Protein AF-A0A0N1PJA0-F1 (afdb_monomer)

InterPro domains:
  IPR016024 Armadillo-type fold [SSF48371] (14-245)

Nearest PDB structures (foldseek):
  5hdt-assembly1_A  TM=9.029E-01  e=5.652E-19  Homo sapiens
  5hdt-assembly2_B  TM=9.006E-01  e=1.681E-18  Homo sapiens
  5f0o-assembly1_A  TM=7.062E-01  e=6.749E-05  Lachancea thermotolerans
  6q82-assembly1_A  TM=3.302E-01  e=4.129E-01  Saccharomyces cerevisiae S288C
  5qsz-assembly1_A  TM=3.885E-01  e=1.386E+00  Homo sapiens

Radius of gyration: 33.58 Å; Cα contacts (8 Å, |Δi|>4): 476; chains: 1; bounding box: 92×74×114 Å

Foldseek 3Di:
DDDDVPCCVVDVPCVVVLLVVLLCCLQPNDLVSNLVSLVSCLPVPPPCNLVSLVVLLVSLVVLLDPPHPCNLSSLSNLLSSLLRCCPSQVPSSVVCLVPSLVVVQQVDDDAQPPQADDDQADDLVSHDVSLSSNLSSLVSLLSNLNNVQAPLVSLLVNLVQLLCLLVLLNDNPVPPRHDNHSSLSNNLSSLLSLLSSCLGPRSNVNHAPVSVLSSVCLCVDPDPCSNVSSVVSNVVSVVVQQVVVVVVVVVPPPDPVVVVVCCCVHPLLVVVLVLLLSLLSDPVCDFLAPPVSLVVLLVVLCVSCVCLQPVDPPNAQLQSVVLLQQQLQWAFLVCNPDPRSRLNSNSSSQSNVLSSVVRHPDNHNDHVVVDNDRDSSTTHHDPPPRGRPDHSYDPVRHHDDDPPPPPPPDDDDDDDDDDDDDDDDDDDDDDDDDDDDDDDDDDDDDDDDDDDDDDDDDDDDD

Solvent-accessible surface area (backbone atoms only — not comparable to full-atom values): 27271 Å² total; per-residue (Å²): 142,75,86,59,86,71,59,51,84,77,42,71,86,51,50,65,61,50,50,54,52,26,51,48,23,28,52,72,31,55,48,72,45,6,50,50,21,54,51,48,46,60,70,76,34,67,85,58,39,65,61,60,51,50,54,52,57,55,56,39,67,68,32,64,32,95,88,36,94,35,22,54,14,25,40,35,28,50,17,53,48,30,36,75,45,33,85,82,42,49,69,61,53,50,51,46,45,52,44,56,37,43,47,64,47,62,67,41,94,81,58,64,54,97,68,58,62,76,61,62,63,74,59,80,85,67,49,48,68,68,56,51,36,38,50,40,37,44,52,18,52,35,31,29,51,60,29,54,39,59,48,51,72,63,25,40,54,48,47,54,55,35,44,39,18,47,78,45,60,24,42,74,82,72,76,83,39,60,38,54,22,57,17,44,52,41,21,43,43,25,46,54,26,51,57,61,31,52,75,36,79,53,28,30,68,47,70,52,56,68,54,52,48,58,55,52,47,42,69,69,39,91,49,64,65,42,20,54,54,47,50,54,51,50,53,54,50,51,54,50,51,52,52,53,50,50,57,47,53,77,74,43,87,85,47,67,74,70,49,61,80,40,39,77,81,68,45,73,78,47,48,54,72,58,46,46,56,50,56,43,66,32,87,82,51,81,56,48,63,42,67,71,49,52,53,52,51,51,49,57,48,41,68,61,44,45,58,52,62,77,71,34,96,78,53,40,42,24,28,56,50,51,46,40,54,55,55,41,38,32,37,38,46,88,46,70,87,38,66,68,60,34,42,24,41,37,16,45,34,53,48,49,50,35,52,46,70,75,66,58,88,63,79,53,74,51,55,66,71,76,77,73,80,78,60,62,69,58,31,30,82,57,64,94,87,60,75,66,81,75,82,49,58,48,81,91,70,52,75,75,79,80,79,78,79,77,80,77,83,77,75,83,84,87,84,85,82,79,89,87,89,85,83,88,83,90,80,87,86,88,87,81,89,77,91,78,87,85,86,80,84,86,86,91,85,86,89,88,85,88,83,85,85,84,85,91,84,83,89,80,88,136

Organism: Papilio machaon (NCBI:txid76193)

Mean predicted aligned error: 12.53 Å

Secondary structure (DSSP, 8-state):
---STTTSTT-GGGHHHHHHHHHHHHHTS-HHHHHHHHHHHHHH-SSTHHHHHHHHHHHHHHHSSTT-TTHHHHHHHHHHHHHH-TTTSHHHHHHHIIIIIIIIIITS-----TTPPPSS---GGGS-HHHHHHHHHHHHHHHHHHHHSS-HHHHHHHHHHHHHHHHTTT-TT--S-S-HHHHHHHHHHHHHHHHHHHTSTTGGG---HHHHHHHHHGGG-SSHHHHHHHHHHHHHHHHHHHHHHHHHHHHHTT-HHHHHTTGGGT-GGGHHHHHHHHHHT-TT---TT-HHHHHHHHHHHHHHHHHHHHS-TT--HHHHHHHHHHHHTSEESS-TT-HHHHHHHHHHHHHHHHHHHHH-S------SSSS-PPPTTTEE---TT-------S-TTTS------------PPPPP-----------------------PPP---------------------

pLDDT: mean 80.5, std 22.05, range [28.09, 98.44]

Sequence (462 aa):
MLIIARPVEACPSLFPKLIDLCKAYAEVGTPKQAKNAVRCLYVNVPEQRGQIFTEMLETLRGTLSPHSEHYRTAIVTLGHLAHNLPDAFPVHIKNIVSRKIVKELLVREGGGGASAPQGEWCEEEELPEETRCKLEGLKCMARWLLGLKRDELSAQKTFRMLNAFIVHKGDLLQQNQLSKAEMAHLRLAAGAAMLKICEQKGVGDQYTAEQFYNLSHLMIDEVPQVRELFAAKLHKGLSKAFNSYRVVHEYRLKKLERAVSQLPHILPDYMLVFAVPVLAHDPNFTAYDNIAQLKVIKQCLWFILEPLITRNDFYCYGFYKNLVERMKNHKDAIHENDDSFNFKLWAVCDLAMSVIWSRSTNYEMREFPTDARIPTMYFSPQPDFFVNTRVFLPPELQFQAKKVVQQIDRAPKKRNRGVPDRENTNDVEPSEASDTQIMLPGLEHPPETDLDEPQPKRALSD

Structure (mmCIF, N/CA/C/O backbone):
data_AF-A0A0N1PJA0-F1
#
_entry.id   AF-A0A0N1PJA0-F1
#
loop_
_atom_site.group_PDB
_atom_site.id
_atom_site.type_symbol
_atom_site.label_atom_id
_atom_site.label_alt_id
_atom_site.label_comp_id
_atom_site.label_asym_id
_atom_site.label_entity_id
_atom_site.label_seq_id
_atom_site.pdbx_PDB_ins_code
_atom_site.Cartn_x
_atom_site.Cartn_y
_atom_site.Cartn_z
_atom_site.occupancy
_atom_site.B_iso_or_equiv
_atom_site.auth_seq_id
_atom_site.auth_comp_id
_atom_site.auth_asym_id
_atom_site.auth_atom_id
_atom_site.pdbx_PDB_model_num
ATOM 1 N N . MET A 1 1 ? -28.789 -2.356 2.486 1.00 42.69 1 MET A N 1
ATOM 2 C CA . MET A 1 1 ? -28.430 -0.924 2.586 1.00 42.69 1 MET A CA 1
ATOM 3 C C . MET A 1 1 ? -29.654 -0.134 2.155 1.00 42.69 1 MET A C 1
ATOM 5 O O . MET A 1 1 ? -29.804 0.148 0.978 1.00 42.69 1 MET A O 1
ATOM 9 N N . LEU A 1 2 ? -30.573 0.111 3.089 1.00 31.11 2 LEU A N 1
ATOM 10 C CA . LEU A 1 2 ? -31.858 0.767 2.844 1.00 31.11 2 LEU A CA 1
ATOM 11 C C . LEU A 1 2 ? -31.957 1.979 3.775 1.00 31.11 2 LEU A C 1
ATOM 13 O O . LEU A 1 2 ? -31.802 1.833 4.980 1.00 31.11 2 LEU A O 1
ATOM 17 N N . ILE A 1 3 ? -32.146 3.153 3.172 1.00 40.41 3 ILE A N 1
ATOM 18 C CA . ILE A 1 3 ? -33.078 4.202 3.611 1.00 40.41 3 ILE A CA 1
ATOM 19 C C . ILE A 1 3 ? -33.186 4.392 5.146 1.00 40.41 3 ILE A C 1
ATOM 21 O O . ILE A 1 3 ? -34.101 3.869 5.769 1.00 40.41 3 ILE A O 1
ATOM 25 N N . ILE A 1 4 ? -32.298 5.204 5.741 1.00 51.12 4 ILE A N 1
ATOM 26 C CA . ILE A 1 4 ? -32.489 5.768 7.104 1.00 51.12 4 ILE A CA 1
ATOM 27 C C . ILE A 1 4 ? -32.528 7.310 7.092 1.00 51.12 4 ILE A C 1
ATOM 29 O O . ILE A 1 4 ? -33.216 7.903 7.910 1.00 51.12 4 ILE A O 1
ATOM 33 N N . ALA A 1 5 ? -31.928 7.980 6.101 1.00 48.09 5 ALA A N 1
ATOM 34 C CA . ALA A 1 5 ? -31.978 9.446 6.020 1.00 48.09 5 ALA A CA 1
ATOM 35 C C . ALA A 1 5 ? -33.392 10.023 5.770 1.00 48.09 5 ALA A C 1
ATOM 37 O O . ALA A 1 5 ? -33.669 11.131 6.200 1.00 48.09 5 ALA A O 1
ATOM 38 N N . ARG A 1 6 ? -34.290 9.291 5.085 1.00 44.19 6 ARG A N 1
ATOM 39 C CA . ARG A 1 6 ? -35.670 9.746 4.787 1.00 44.19 6 ARG A CA 1
ATOM 40 C C . ARG A 1 6 ? -36.752 9.363 5.820 1.00 44.19 6 ARG A C 1
ATOM 42 O O . ARG A 1 6 ? -37.679 10.146 5.967 1.00 44.19 6 ARG A O 1
ATOM 49 N N . PRO A 1 7 ? -36.707 8.216 6.531 1.00 48.41 7 PRO A N 1
ATOM 50 C CA . PRO A 1 7 ? -37.741 7.875 7.516 1.00 48.41 7 PRO A CA 1
ATOM 51 C C . PRO A 1 7 ? -37.607 8.614 8.851 1.00 48.41 7 PRO A C 1
ATOM 53 O O . PRO A 1 7 ? -38.565 8.650 9.616 1.00 48.41 7 PRO A O 1
ATOM 56 N N . VAL A 1 8 ? -36.432 9.175 9.158 1.00 50.91 8 VAL A N 1
ATOM 57 C CA . VAL A 1 8 ? -36.157 9.798 10.466 1.00 50.91 8 VAL A CA 1
ATOM 58 C C . VAL A 1 8 ? -36.919 11.115 10.656 1.00 50.91 8 VAL A C 1
ATOM 60 O O . VAL A 1 8 ? -37.440 11.350 11.742 1.00 50.91 8 VAL A O 1
ATOM 63 N N . GLU A 1 9 ? -37.098 11.910 9.598 1.00 53.34 9 GLU A N 1
ATOM 64 C CA . GLU A 1 9 ? -37.957 13.110 9.624 1.00 53.34 9 GLU A CA 1
ATOM 65 C C . GLU A 1 9 ? -39.445 12.767 9.847 1.00 53.34 9 GLU A C 1
ATOM 67 O O . GLU A 1 9 ? -40.208 13.601 10.326 1.00 53.34 9 GLU A O 1
ATOM 72 N N . ALA A 1 10 ? -39.865 11.531 9.546 1.00 58.72 10 ALA A N 1
ATOM 73 C CA . ALA A 1 10 ? -41.264 11.107 9.620 1.00 58.72 10 ALA A CA 1
ATOM 74 C C . ALA A 1 10 ? -41.706 10.577 11.001 1.00 58.72 10 ALA A C 1
ATOM 76 O O . ALA A 1 10 ? -42.906 10.422 11.225 1.00 58.72 10 ALA A O 1
ATOM 77 N N . CYS A 1 11 ? -40.785 10.274 11.929 1.00 62.38 11 CYS A N 1
ATOM 78 C CA . CYS A 1 11 ? -41.128 9.783 13.275 1.00 62.38 11 CYS A CA 1
ATOM 79 C C . CYS A 1 11 ? -40.063 10.145 14.336 1.00 62.38 11 CYS A C 1
ATOM 81 O O . CYS A 1 11 ? -39.217 9.309 14.673 1.00 62.38 11 CYS A O 1
ATOM 83 N N . PRO A 1 12 ? -40.136 11.345 14.950 1.00 68.75 12 PRO A N 1
ATOM 84 C CA . PRO A 1 12 ? -39.192 11.774 15.991 1.00 68.75 12 PRO A CA 1
ATOM 85 C C . PRO A 1 12 ? -39.127 10.840 17.215 1.00 68.75 12 PRO A C 1
ATOM 87 O O . PRO A 1 12 ? -38.077 10.680 17.832 1.00 68.75 12 PRO A O 1
ATOM 90 N N . SER A 1 13 ? -40.230 10.163 17.551 1.00 74.12 13 SER A N 1
ATOM 91 C CA . SER A 1 13 ? -40.338 9.259 18.708 1.00 74.12 13 SER A CA 1
ATOM 92 C C . SER A 1 13 ? -39.538 7.952 18.584 1.00 74.12 13 SER A C 1
ATOM 94 O O . SER A 1 13 ? -39.310 7.275 19.588 1.00 74.12 13 SER A O 1
ATOM 96 N N . LEU A 1 14 ? -39.086 7.588 17.379 1.00 76.06 14 LEU A N 1
ATOM 97 C CA . LEU A 1 14 ? -38.198 6.439 17.158 1.00 76.06 14 LEU A CA 1
ATOM 98 C C . LEU A 1 14 ? -36.725 6.768 17.438 1.00 76.06 14 LEU A C 1
ATOM 100 O O . LEU A 1 14 ? -35.918 5.854 17.607 1.00 76.06 14 LEU A O 1
ATOM 104 N N . PHE A 1 15 ? -36.367 8.051 17.497 1.00 79.62 15 PHE A N 1
ATOM 105 C CA . PHE A 1 15 ? -34.980 8.503 17.533 1.00 79.62 15 PHE A CA 1
ATOM 106 C C . PHE A 1 15 ? -34.215 8.088 18.808 1.00 79.62 15 PHE A C 1
ATOM 108 O O . PHE A 1 15 ? -33.117 7.549 18.658 1.00 79.62 15 PHE A O 1
ATOM 115 N N . PRO A 1 16 ? -34.773 8.195 20.037 1.00 85.00 16 PRO A N 1
ATOM 116 C CA . PRO A 1 16 ? -34.094 7.705 21.242 1.00 85.00 16 PRO A CA 1
ATOM 117 C C . PRO A 1 16 ? -33.861 6.189 21.195 1.00 85.00 16 PRO A C 1
ATOM 119 O O . PRO A 1 16 ? -32.740 5.724 21.372 1.00 85.00 16 PRO A O 1
ATOM 122 N N . LYS A 1 17 ? -34.888 5.418 20.805 1.00 86.25 17 LYS A N 1
ATOM 123 C CA . LYS A 1 17 ? -34.800 3.952 20.668 1.00 86.25 17 LYS A CA 1
ATOM 124 C C . LYS A 1 17 ? -33.740 3.524 19.648 1.00 86.25 17 LYS A C 1
ATOM 126 O O . LYS A 1 17 ? -33.066 2.516 19.844 1.00 86.25 17 LYS A O 1
ATOM 131 N N . LEU A 1 18 ? -33.590 4.279 18.555 1.00 87.31 18 LEU A N 1
ATOM 132 C CA . LEU A 1 18 ? -32.545 4.045 17.558 1.00 87.31 18 LEU A CA 1
ATOM 133 C C . LEU A 1 18 ? -31.144 4.331 18.120 1.00 87.31 18 LEU A C 1
ATOM 135 O O . LEU A 1 18 ? -30.214 3.588 17.802 1.00 87.31 18 LEU A O 1
ATOM 139 N N . ILE A 1 19 ? -30.988 5.375 18.942 1.00 89.75 19 ILE A N 1
ATOM 140 C CA . ILE A 1 19 ? -29.725 5.688 19.625 1.00 89.75 19 ILE A CA 1
ATOM 141 C C . ILE A 1 19 ? -29.340 4.548 20.570 1.00 89.75 19 ILE A C 1
ATOM 143 O O . ILE A 1 19 ? -28.230 4.030 20.452 1.00 89.75 19 ILE A O 1
ATOM 147 N N . ASP A 1 20 ? -30.258 4.110 21.434 1.00 91.19 20 ASP A N 1
ATOM 148 C CA . ASP A 1 20 ? -30.013 3.042 22.410 1.00 91.19 20 ASP A CA 1
ATOM 149 C C . ASP A 1 20 ? -29.643 1.720 21.721 1.00 91.19 20 ASP A C 1
ATOM 151 O O . ASP A 1 20 ? -28.643 1.085 22.062 1.00 91.19 20 ASP A O 1
ATOM 155 N N . LEU A 1 21 ? -30.381 1.346 20.669 1.00 92.94 21 LEU A N 1
ATOM 156 C CA . LEU A 1 21 ? -30.087 0.154 19.874 1.00 92.94 21 LEU A CA 1
ATOM 157 C C . LEU A 1 21 ? -28.725 0.244 19.163 1.00 92.94 21 LEU A C 1
ATOM 159 O O . LEU A 1 21 ? -27.990 -0.743 19.105 1.00 92.94 21 LEU A O 1
ATOM 163 N N . CYS A 1 22 ? -28.354 1.414 18.632 1.00 93.88 22 CYS A N 1
ATOM 164 C CA . CYS A 1 22 ? -27.035 1.597 18.028 1.00 93.88 22 CYS A CA 1
ATOM 165 C C . CYS A 1 22 ? -25.904 1.553 19.066 1.00 93.88 22 CYS A C 1
ATOM 167 O O . CYS A 1 22 ? -24.856 0.981 18.769 1.00 93.88 22 CYS A O 1
ATOM 169 N N . LYS A 1 23 ? -26.098 2.118 20.266 1.00 93.00 23 LYS A N 1
ATOM 170 C CA . LYS A 1 23 ? -25.133 2.019 21.372 1.00 93.00 23 LYS A CA 1
ATOM 171 C C . LYS A 1 23 ? -24.903 0.555 21.749 1.00 93.00 23 LYS A C 1
ATOM 173 O O . LYS A 1 23 ? -23.767 0.093 21.689 1.00 93.00 23 LYS A O 1
ATOM 178 N N . ALA A 1 24 ? -25.977 -0.203 21.984 1.00 93.94 24 ALA A N 1
ATOM 179 C CA . ALA A 1 24 ? -25.897 -1.636 22.271 1.00 93.94 24 ALA A CA 1
ATOM 180 C C . ALA A 1 24 ? -25.168 -2.413 21.156 1.00 93.94 24 ALA A C 1
ATOM 182 O O . ALA A 1 24 ? -24.263 -3.198 21.427 1.00 93.94 24 ALA A O 1
ATOM 183 N N . TYR A 1 25 ? -25.476 -2.153 19.879 1.00 95.25 25 TYR A N 1
ATOM 184 C CA . TYR A 1 25 ? -24.763 -2.791 18.765 1.00 95.25 25 TYR A CA 1
ATOM 185 C C . TYR A 1 25 ? -23.294 -2.370 18.617 1.00 95.25 25 TYR A C 1
ATOM 187 O O . TYR A 1 25 ? -22.525 -3.141 18.046 1.00 95.25 25 TYR A O 1
ATOM 195 N N . ALA A 1 26 ? -22.898 -1.186 19.089 1.00 93.88 26 ALA A N 1
ATOM 196 C CA . ALA A 1 26 ? -21.502 -0.745 19.117 1.00 93.88 26 ALA A CA 1
ATOM 197 C C . ALA A 1 26 ? -20.698 -1.371 20.275 1.00 93.88 26 ALA A C 1
ATOM 199 O O . ALA A 1 26 ? -19.470 -1.435 20.190 1.00 93.88 26 ALA A O 1
ATOM 200 N N . GLU A 1 27 ? -21.379 -1.842 21.322 1.00 93.00 27 GLU A N 1
ATOM 201 C CA . GLU A 1 27 ? -20.784 -2.466 22.506 1.00 93.00 27 GLU A CA 1
ATOM 202 C C . GLU A 1 27 ? -20.756 -4.000 22.420 1.00 93.00 27 GLU A C 1
ATOM 204 O O . GLU A 1 27 ? -19.677 -4.586 22.439 1.00 93.00 27 GLU A O 1
ATOM 209 N N . VAL A 1 28 ? -21.924 -4.642 22.276 1.00 93.38 28 VAL A N 1
ATOM 210 C CA . VAL A 1 28 ? -22.095 -6.111 22.353 1.00 93.38 28 VAL A CA 1
ATOM 211 C C . VAL A 1 28 ? -22.437 -6.772 21.012 1.00 93.38 28 VAL A C 1
ATOM 213 O O . VAL A 1 28 ? -22.539 -7.992 20.909 1.00 93.38 28 VAL A O 1
ATOM 216 N N . GLY A 1 29 ? -22.656 -5.978 19.960 1.00 92.94 29 GLY A N 1
ATOM 217 C CA . GLY A 1 29 ? -23.012 -6.493 18.637 1.00 92.94 29 GLY A CA 1
ATOM 218 C C . GLY A 1 29 ? -21.869 -7.237 17.940 1.00 92.94 29 GLY A C 1
ATOM 219 O O . GLY A 1 29 ? -20.711 -7.206 18.351 1.00 92.94 29 GLY A O 1
ATOM 220 N N . THR A 1 30 ? -22.163 -7.858 16.797 1.00 95.25 30 THR A N 1
ATOM 221 C CA . THR A 1 30 ? -21.108 -8.330 15.885 1.00 95.25 30 THR A CA 1
ATOM 222 C C . THR A 1 30 ? -20.295 -7.147 15.332 1.00 95.25 30 THR A C 1
ATOM 224 O O . THR A 1 30 ? -20.847 -6.053 15.159 1.00 95.25 30 THR A O 1
ATOM 227 N N . PRO A 1 31 ? -19.031 -7.343 14.904 1.00 95.25 31 PRO A N 1
ATOM 228 C CA . PRO A 1 31 ? -18.226 -6.281 14.286 1.00 95.25 31 PRO A CA 1
ATOM 229 C C . PRO A 1 31 ? -18.920 -5.585 13.098 1.00 95.25 31 PRO A C 1
ATOM 231 O O . PRO A 1 31 ? -18.768 -4.382 12.868 1.00 95.25 31 PRO A O 1
ATOM 234 N N . LYS A 1 32 ? -19.745 -6.332 12.348 1.00 94.69 32 LYS A N 1
ATOM 235 C CA . LYS A 1 32 ? -20.550 -5.823 11.228 1.00 94.69 32 LYS A CA 1
ATOM 236 C C . LYS A 1 32 ? -21.713 -4.940 11.696 1.00 94.69 32 LYS A C 1
ATOM 238 O O . LYS A 1 32 ? -21.994 -3.939 11.034 1.00 94.69 32 LYS A O 1
ATOM 243 N N . GLN A 1 33 ? -22.371 -5.280 12.808 1.00 96.00 33 GLN A N 1
ATOM 244 C CA . GLN A 1 33 ? -23.397 -4.439 13.436 1.00 96.00 33 GLN A CA 1
ATOM 245 C C . GLN A 1 33 ? -22.772 -3.162 14.007 1.00 96.00 33 GLN A C 1
ATOM 247 O O . GLN A 1 33 ? -23.204 -2.081 13.617 1.00 96.00 33 GLN A O 1
ATOM 252 N N . ALA A 1 34 ? -21.702 -3.268 14.800 1.00 96.00 34 ALA A N 1
ATOM 253 C CA . ALA A 1 34 ? -21.005 -2.129 15.404 1.00 96.00 34 ALA A CA 1
ATOM 254 C C . ALA A 1 34 ? -20.564 -1.070 14.384 1.00 96.00 34 ALA A C 1
ATOM 256 O O . ALA A 1 34 ? -20.927 0.102 14.491 1.00 96.00 34 ALA A O 1
ATOM 257 N N . LYS A 1 35 ? -19.878 -1.490 13.312 1.00 95.00 35 LYS A N 1
ATOM 258 C CA . LYS A 1 35 ? -19.523 -0.624 12.173 1.00 95.00 35 LYS A CA 1
ATOM 259 C C . LYS A 1 35 ? -20.723 0.159 11.624 1.00 95.00 35 LYS A C 1
ATOM 261 O O . LYS A 1 35 ? -20.602 1.343 11.300 1.00 95.00 35 LYS A O 1
ATOM 266 N N . ASN A 1 36 ? -21.860 -0.513 11.445 1.00 94.00 36 ASN A N 1
ATOM 267 C CA . ASN A 1 36 ? -23.053 0.100 10.868 1.00 94.00 36 ASN A CA 1
ATOM 268 C C . ASN A 1 36 ? -23.755 1.016 11.880 1.00 94.00 36 ASN A C 1
ATOM 270 O O . ASN A 1 36 ? -24.222 2.082 11.489 1.00 94.00 36 ASN A O 1
ATOM 274 N N . ALA A 1 37 ? -23.765 0.644 13.160 1.00 94.69 37 ALA A N 1
ATOM 275 C CA . ALA A 1 37 ? -24.330 1.418 14.257 1.00 94.69 37 ALA A CA 1
ATOM 276 C C . ALA A 1 37 ? -23.575 2.739 14.478 1.00 94.69 37 ALA A C 1
ATOM 278 O O . ALA A 1 37 ? -24.189 3.803 14.428 1.00 94.69 37 ALA A O 1
ATOM 279 N N . VAL A 1 38 ? -22.239 2.709 14.577 1.00 94.19 38 VAL A N 1
ATOM 280 C CA . VAL A 1 38 ? -21.411 3.928 14.694 1.00 94.19 38 VAL A CA 1
ATOM 281 C C . VAL A 1 38 ? -21.604 4.852 13.485 1.00 94.19 38 VAL A C 1
ATOM 283 O O . VAL A 1 38 ? -21.693 6.071 13.636 1.00 94.19 38 VAL A O 1
ATOM 286 N N . ARG A 1 39 ? -21.728 4.295 12.269 1.00 91.88 39 ARG A N 1
ATOM 287 C CA . ARG A 1 39 ? -22.058 5.084 11.069 1.00 91.88 39 ARG A CA 1
ATOM 288 C C . ARG A 1 39 ? -23.473 5.671 11.134 1.00 91.88 39 ARG A C 1
ATOM 290 O O . ARG A 1 39 ? -23.660 6.807 10.709 1.00 91.88 39 ARG A O 1
ATOM 297 N N . CYS A 1 40 ? -24.449 4.919 11.639 1.00 90.69 40 CYS A N 1
ATOM 298 C CA . CYS A 1 40 ? -25.833 5.367 11.786 1.00 90.69 40 CYS A CA 1
ATOM 299 C C . CYS A 1 40 ? -25.936 6.538 12.771 1.00 90.69 40 CYS A C 1
ATOM 301 O O . CYS A 1 40 ? -26.513 7.566 12.419 1.00 90.69 40 CYS A O 1
ATOM 303 N N . LEU A 1 41 ? -25.301 6.424 13.942 1.00 91.00 41 LEU A N 1
ATOM 304 C CA . LEU A 1 41 ? -25.205 7.500 14.932 1.00 91.00 41 LEU A CA 1
ATOM 305 C C . LEU A 1 41 ? -24.516 8.738 14.346 1.00 91.00 41 LEU A C 1
ATOM 307 O O . LEU A 1 41 ? -25.053 9.838 14.424 1.00 91.00 41 LEU A O 1
ATOM 311 N N . TYR A 1 42 ? -23.366 8.564 13.685 1.00 90.06 42 TYR A N 1
ATOM 312 C CA . TYR A 1 42 ? -22.625 9.685 13.101 1.00 90.06 42 TYR A CA 1
ATOM 313 C C . TYR A 1 42 ? -23.446 10.481 12.076 1.00 90.06 42 TYR A C 1
ATOM 315 O O . TYR A 1 42 ? -23.426 11.713 12.097 1.00 90.06 42 TYR A O 1
ATOM 323 N N . VAL A 1 43 ? -24.146 9.787 11.172 1.00 88.38 43 VAL A N 1
ATOM 324 C CA . VAL A 1 43 ? -24.889 10.415 10.069 1.00 88.38 43 VAL A CA 1
ATOM 325 C C . VAL A 1 43 ? -26.196 11.046 10.543 1.00 88.38 43 VAL A C 1
ATOM 327 O O . VAL A 1 43 ? -26.485 12.166 10.141 1.00 88.38 43 VAL A O 1
ATOM 330 N N . ASN A 1 44 ? -26.976 10.347 11.374 1.00 85.00 44 ASN A N 1
ATOM 331 C CA . ASN A 1 44 ? -28.344 10.767 11.694 1.00 85.00 44 ASN A CA 1
ATOM 332 C C . ASN A 1 44 ? -28.451 11.584 12.991 1.00 85.00 44 ASN A C 1
ATOM 334 O O . ASN A 1 44 ? -29.489 12.195 13.211 1.00 85.00 44 ASN A O 1
ATOM 338 N N . VAL A 1 45 ? -27.412 11.617 13.837 1.00 85.88 45 VAL A N 1
ATOM 339 C CA . VAL A 1 45 ? -27.442 12.294 15.147 1.00 85.88 45 VAL A CA 1
ATOM 340 C C . VAL A 1 45 ? -26.351 13.373 15.240 1.00 85.88 45 VAL A C 1
ATOM 342 O O . VAL A 1 45 ? -25.373 13.196 15.965 1.00 85.88 45 VAL A O 1
ATOM 345 N N . PRO A 1 46 ? -26.444 14.486 14.482 1.00 84.31 46 PRO A N 1
ATOM 346 C CA . PRO A 1 46 ? -25.405 15.517 14.470 1.00 84.31 46 PRO A CA 1
ATOM 347 C C . PRO A 1 46 ? -25.312 16.304 15.786 1.00 84.31 46 PRO A C 1
ATOM 349 O O . PRO A 1 46 ? -24.203 16.581 16.233 1.00 84.31 46 PRO A O 1
ATOM 352 N N . GLU A 1 47 ? -26.444 16.626 16.419 1.00 85.12 47 GLU A N 1
ATOM 353 C CA . GLU A 1 47 ? -26.508 17.494 17.608 1.00 85.12 47 GLU A CA 1
ATOM 354 C C . GLU A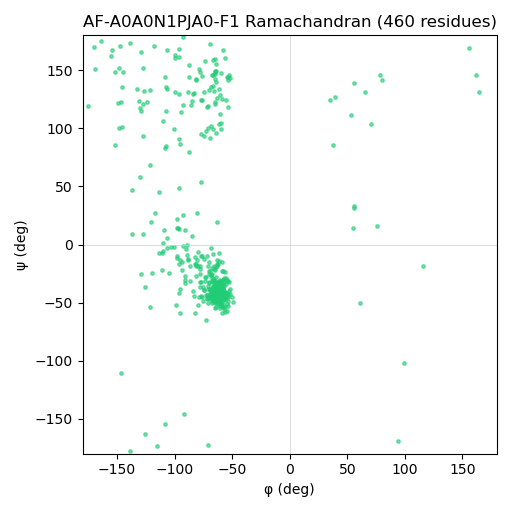 1 47 ? -25.941 16.811 18.861 1.00 85.12 47 GLU A C 1
ATOM 356 O O . GLU A 1 47 ? -25.042 17.333 19.514 1.00 85.12 47 GLU A O 1
ATOM 361 N N . GLN A 1 48 ? -26.393 15.588 19.156 1.00 84.31 48 GLN A N 1
ATOM 362 C CA . GLN A 1 48 ? -25.938 14.810 20.319 1.00 84.31 48 GLN A CA 1
ATOM 363 C C . GLN A 1 48 ? -24.643 14.019 20.041 1.00 84.31 48 GLN A C 1
ATOM 365 O O . GLN A 1 48 ? -24.209 13.217 20.870 1.00 84.31 48 GLN A O 1
ATOM 370 N N . ARG A 1 49 ? -24.004 14.227 18.875 1.00 86.69 49 ARG A N 1
ATOM 371 C CA . ARG A 1 49 ? -22.838 13.448 18.422 1.00 86.69 49 ARG A CA 1
ATOM 372 C C . ARG A 1 49 ? -21.696 13.466 19.431 1.00 86.69 49 ARG A C 1
ATOM 374 O O . ARG A 1 49 ? -21.089 12.428 19.659 1.00 86.69 49 ARG A O 1
ATOM 381 N N . GLY A 1 50 ? -21.404 14.629 20.018 1.00 85.62 50 GLY A N 1
ATOM 382 C CA . GLY A 1 50 ? -20.344 14.771 21.018 1.00 85.62 50 GLY A CA 1
ATOM 383 C C . GLY A 1 50 ? -20.589 13.856 22.215 1.00 85.62 50 GLY A C 1
ATOM 384 O O . GLY A 1 50 ? -19.794 12.957 22.467 1.00 85.62 50 GLY A O 1
ATOM 385 N N . GLN A 1 51 ? -21.735 14.028 22.880 1.00 88.56 51 GLN A N 1
ATOM 386 C CA . GLN A 1 51 ? -22.127 13.251 24.058 1.00 88.56 51 GLN A CA 1
ATOM 387 C C . GLN A 1 51 ? -22.139 11.738 23.789 1.00 88.56 51 GLN A C 1
ATOM 389 O O . GLN A 1 51 ? -21.455 10.988 24.480 1.00 88.56 51 GLN A O 1
ATOM 394 N N . ILE A 1 52 ? -22.864 11.289 22.757 1.00 89.06 52 ILE A N 1
ATOM 395 C CA . ILE A 1 52 ? -23.025 9.856 22.455 1.00 89.06 52 ILE A CA 1
ATOM 396 C C . ILE A 1 52 ? -21.667 9.188 22.184 1.00 89.06 52 ILE A C 1
ATOM 398 O O . ILE A 1 52 ? -21.458 8.030 22.541 1.00 89.06 52 ILE A O 1
ATOM 402 N N . PHE A 1 53 ? -20.727 9.903 21.558 1.00 87.44 53 PHE A N 1
ATOM 403 C CA . PHE A 1 53 ? -19.401 9.365 21.261 1.00 87.44 53 PHE A CA 1
ATOM 404 C C . PHE A 1 53 ? -18.450 9.441 22.467 1.00 87.44 53 PHE A C 1
ATOM 406 O O . PHE A 1 53 ? -17.584 8.573 22.570 1.00 87.44 53 PHE A O 1
ATOM 413 N N . THR A 1 54 ? -18.630 10.388 23.399 1.00 89.50 54 THR A N 1
ATOM 414 C CA . THR A 1 54 ? -17.965 10.360 24.717 1.00 89.50 54 THR A CA 1
ATOM 415 C C . THR A 1 54 ? -18.367 9.110 25.493 1.00 89.50 54 THR A C 1
ATOM 417 O O . THR A 1 54 ? -17.496 8.340 25.884 1.00 89.50 54 THR A O 1
ATOM 420 N N . GLU A 1 55 ? -19.672 8.861 25.634 1.00 90.38 55 GLU A N 1
ATOM 421 C CA . GLU A 1 55 ? -20.213 7.700 26.355 1.00 90.38 55 GLU A CA 1
ATOM 422 C C . GLU A 1 55 ? -19.672 6.383 25.760 1.00 90.38 55 GLU A C 1
ATOM 424 O O . GLU A 1 55 ? -19.136 5.542 26.479 1.00 90.38 55 GLU A O 1
ATOM 429 N N . MET A 1 56 ? -19.679 6.237 24.425 1.00 91.25 56 MET A N 1
ATOM 430 C CA . MET A 1 56 ? -19.068 5.071 23.763 1.00 91.25 56 MET A CA 1
ATOM 431 C C . MET A 1 56 ? -17.552 4.951 24.015 1.00 91.25 56 MET A C 1
ATOM 433 O O . MET A 1 56 ? -17.048 3.837 24.155 1.00 91.25 56 MET A O 1
ATOM 437 N N . LEU A 1 57 ? -16.801 6.060 24.071 1.00 89.88 57 LEU A N 1
ATOM 438 C CA . LEU A 1 57 ? -15.365 6.039 24.392 1.00 89.88 57 LEU A CA 1
ATOM 439 C C . LEU A 1 57 ? -15.081 5.648 25.848 1.00 89.88 57 LEU A C 1
ATOM 441 O O . LEU A 1 57 ? -13.998 5.127 26.122 1.00 89.88 57 LEU A O 1
ATOM 445 N N . GLU A 1 58 ? -16.013 5.892 26.766 1.00 89.44 58 GLU A N 1
ATOM 446 C CA . GLU A 1 58 ? -15.920 5.464 28.163 1.00 89.44 58 GLU A CA 1
ATOM 447 C C . GLU A 1 58 ? -16.203 3.966 28.293 1.00 89.44 58 GLU A C 1
ATOM 449 O O . GLU A 1 58 ? -15.357 3.245 28.826 1.00 89.44 58 GLU A O 1
ATOM 454 N N . THR A 1 59 ? -17.291 3.470 27.694 1.00 89.00 59 THR A N 1
ATOM 455 C CA . THR A 1 59 ? -17.603 2.031 27.599 1.00 89.00 59 THR A CA 1
ATOM 456 C C . THR A 1 59 ? -16.448 1.228 26.985 1.00 89.00 59 THR A C 1
ATOM 458 O O . THR A 1 59 ? -16.057 0.177 27.503 1.00 89.00 59 THR A O 1
ATOM 461 N N . LEU A 1 60 ? -15.817 1.755 25.926 1.00 89.38 60 LEU A N 1
ATOM 462 C CA . LEU A 1 60 ? -14.653 1.131 25.285 1.00 89.38 60 LEU A CA 1
ATOM 463 C C . LEU A 1 60 ? -13.459 0.914 26.226 1.00 89.38 60 LEU A C 1
ATOM 465 O O . LEU A 1 60 ? -12.633 0.046 25.949 1.00 89.38 60 LEU A O 1
ATOM 469 N N . ARG A 1 61 ? -13.337 1.653 27.338 1.00 84.31 61 ARG A N 1
ATOM 470 C CA . ARG A 1 61 ? -12.248 1.432 28.309 1.00 84.31 61 ARG A CA 1
ATOM 471 C C . ARG A 1 61 ? -12.352 0.068 28.995 1.00 84.31 61 ARG A C 1
ATOM 473 O O . ARG A 1 61 ? -11.314 -0.498 29.328 1.00 84.31 61 ARG A O 1
ATOM 480 N N . GLY A 1 62 ? -13.570 -0.448 29.181 1.00 85.88 62 GLY A N 1
ATOM 481 C CA . GLY A 1 62 ? -13.821 -1.782 29.732 1.00 85.88 62 GLY A CA 1
ATOM 482 C C . GLY A 1 62 ? -13.724 -2.890 28.680 1.00 85.88 62 GLY A C 1
ATOM 483 O O . GLY A 1 62 ? -13.086 -3.914 28.919 1.00 85.88 62 GLY A O 1
ATOM 484 N N . THR A 1 63 ? -14.305 -2.676 27.495 1.00 90.00 63 THR A N 1
ATOM 485 C CA . THR A 1 63 ? -14.381 -3.710 26.445 1.00 90.00 63 THR A CA 1
ATOM 486 C C . THR A 1 63 ? -13.101 -3.859 25.613 1.00 90.00 63 THR A C 1
ATOM 488 O O . THR A 1 63 ? -12.875 -4.926 25.046 1.00 90.00 63 THR A O 1
ATOM 491 N N . LEU A 1 64 ? -12.190 -2.872 25.597 1.00 91.50 64 LEU A N 1
ATOM 492 C CA . LEU A 1 64 ? -10.827 -3.003 25.040 1.00 91.50 64 LEU A CA 1
ATOM 493 C C . LEU A 1 64 ? -9.873 -3.770 25.986 1.00 91.50 64 LEU A C 1
ATOM 495 O O . LEU A 1 64 ? -8.778 -3.311 26.339 1.00 91.50 64 LEU A O 1
ATOM 499 N N . SER A 1 65 ? -10.304 -4.969 26.379 1.00 89.81 65 SER A N 1
ATOM 500 C CA . SER A 1 65 ? -9.560 -5.956 27.161 1.00 89.81 65 SER A CA 1
ATOM 501 C C . SER A 1 65 ? -9.565 -7.297 26.417 1.00 89.81 65 SER A C 1
ATOM 503 O O . SER A 1 65 ? -10.649 -7.745 26.050 1.00 89.81 65 SER A O 1
ATOM 505 N N . PRO A 1 66 ? -8.418 -7.987 26.246 1.00 87.62 66 PRO A N 1
ATOM 506 C CA . PRO A 1 66 ? -8.363 -9.296 25.581 1.00 87.62 66 PRO A CA 1
ATOM 507 C C . PRO A 1 66 ? -9.220 -10.400 26.222 1.00 87.62 66 PRO A C 1
ATOM 509 O O . PRO A 1 66 ? -9.440 -11.430 25.598 1.00 87.62 66 PRO A O 1
ATOM 512 N N . HIS A 1 67 ? -9.686 -10.198 27.458 1.00 88.12 67 HIS A N 1
ATOM 513 C CA . HIS A 1 67 ? -10.576 -11.118 28.176 1.00 88.12 67 HIS A CA 1
ATOM 514 C C . HIS A 1 67 ? -12.071 -10.829 27.937 1.00 88.12 67 HIS A C 1
ATOM 516 O O . HIS A 1 67 ? -12.921 -11.540 28.463 1.00 88.12 67 HIS A O 1
ATOM 522 N N . SER A 1 68 ? -12.411 -9.765 27.200 1.00 90.50 68 SER A N 1
ATOM 523 C CA . SER A 1 68 ? -13.795 -9.430 26.861 1.00 90.50 68 SER A CA 1
ATOM 524 C C . SER A 1 68 ? -14.258 -10.234 25.648 1.00 90.50 68 SER A C 1
ATOM 526 O O . SER A 1 68 ? -13.620 -10.195 24.598 1.00 90.50 68 SER A O 1
ATOM 528 N N . GLU A 1 69 ? -15.421 -10.880 25.749 1.00 91.06 69 GLU A N 1
ATOM 529 C CA . GLU A 1 69 ? -16.083 -11.552 24.619 1.00 91.06 69 GLU A CA 1
ATOM 530 C C . GLU A 1 69 ? -16.299 -10.603 23.421 1.00 91.06 69 GLU A C 1
ATOM 532 O O . GLU A 1 69 ? -16.236 -11.002 22.259 1.00 91.06 69 GLU A O 1
ATOM 537 N N . HIS A 1 70 ? -16.489 -9.309 23.692 1.00 93.62 70 HIS A N 1
ATOM 538 C CA . HIS A 1 70 ? -16.747 -8.288 22.678 1.00 93.62 70 HIS A CA 1
ATOM 539 C C . HIS A 1 70 ? -15.485 -7.519 22.248 1.00 93.62 70 HIS A C 1
ATOM 541 O O . HIS A 1 70 ? -15.589 -6.504 21.558 1.00 93.62 70 HIS A O 1
ATOM 547 N N . TYR A 1 71 ? -14.282 -7.996 22.595 1.00 95.62 71 TYR A N 1
ATOM 548 C CA . TYR A 1 71 ? -13.016 -7.307 22.312 1.00 95.62 71 TYR A CA 1
ATOM 549 C C . TYR A 1 71 ? -12.833 -6.950 20.826 1.00 95.62 71 TYR A C 1
ATOM 551 O O . TYR A 1 71 ? -12.519 -5.806 20.487 1.00 95.62 71 TYR A O 1
ATOM 559 N N . ARG A 1 72 ? -13.129 -7.886 19.911 1.00 96.19 72 ARG A N 1
ATOM 560 C CA . ARG A 1 72 ? -13.088 -7.636 18.459 1.00 96.19 72 ARG A CA 1
ATOM 561 C C . ARG A 1 72 ? -14.063 -6.540 18.025 1.00 96.19 72 ARG A C 1
ATOM 563 O O . ARG A 1 72 ? -13.726 -5.702 17.189 1.00 96.19 72 ARG A O 1
ATOM 570 N N . THR A 1 73 ? -15.265 -6.524 18.596 1.00 96.75 73 THR A N 1
ATOM 571 C CA . THR A 1 73 ? -16.278 -5.490 18.341 1.00 96.75 73 THR A CA 1
ATOM 572 C C . THR A 1 73 ? -15.799 -4.130 18.843 1.00 96.75 73 THR A C 1
ATOM 574 O O . THR A 1 73 ? -15.858 -3.156 18.092 1.00 96.75 73 THR A O 1
ATOM 577 N N . ALA A 1 74 ? -15.219 -4.074 20.044 1.00 97.00 74 ALA A N 1
ATOM 578 C CA . ALA A 1 74 ? -14.641 -2.865 20.622 1.00 97.00 74 ALA A CA 1
ATOM 579 C C . ALA A 1 74 ? -13.528 -2.260 19.740 1.00 97.00 74 ALA A C 1
ATOM 581 O O . ALA A 1 74 ? -13.510 -1.046 19.517 1.00 97.00 74 ALA A O 1
ATOM 582 N N . ILE A 1 75 ? -12.651 -3.089 19.156 1.00 97.50 75 ILE A N 1
ATOM 583 C CA . ILE A 1 75 ? -11.622 -2.649 18.191 1.00 97.50 75 ILE A CA 1
ATOM 584 C C . ILE A 1 75 ? -12.262 -2.008 16.944 1.00 97.50 75 ILE A C 1
ATOM 586 O O . ILE A 1 75 ? -11.826 -0.945 16.490 1.00 97.50 75 ILE A O 1
ATOM 590 N N . VAL A 1 76 ? -13.322 -2.613 16.394 1.00 97.44 76 VAL A N 1
ATOM 591 C CA . VAL A 1 76 ? -14.026 -2.069 15.218 1.00 97.44 76 VAL A CA 1
ATOM 592 C C . VAL A 1 76 ? -14.756 -0.770 15.538 1.00 97.44 76 VAL A C 1
ATOM 594 O O . VAL A 1 76 ? -14.673 0.178 14.748 1.00 97.44 76 VAL A O 1
ATOM 597 N N . THR A 1 77 ? -15.424 -0.698 16.690 1.00 96.69 77 THR A N 1
ATOM 598 C CA . THR A 1 77 ? -16.058 0.525 17.190 1.00 96.69 77 THR A CA 1
ATOM 599 C C . THR A 1 77 ? -15.016 1.630 17.312 1.00 96.69 77 THR A C 1
ATOM 601 O O . THR A 1 77 ? -15.154 2.639 16.620 1.00 96.69 77 THR A O 1
ATOM 604 N N . LEU A 1 78 ? -13.919 1.414 18.054 1.00 96.31 78 LEU A N 1
ATOM 605 C CA . LEU A 1 78 ? -12.814 2.373 18.197 1.00 96.31 78 LEU A CA 1
ATOM 606 C C . LEU A 1 78 ? -12.324 2.899 16.842 1.00 96.31 78 LEU A C 1
ATOM 608 O O . LEU A 1 78 ? -12.237 4.112 16.655 1.00 96.31 78 LEU A O 1
ATOM 612 N N . GLY A 1 79 ? -12.048 2.013 15.880 1.00 96.19 79 GLY A N 1
ATOM 613 C CA . GLY A 1 79 ? -11.585 2.412 14.551 1.00 96.19 79 GLY A CA 1
ATOM 614 C C . GLY A 1 79 ? -12.586 3.300 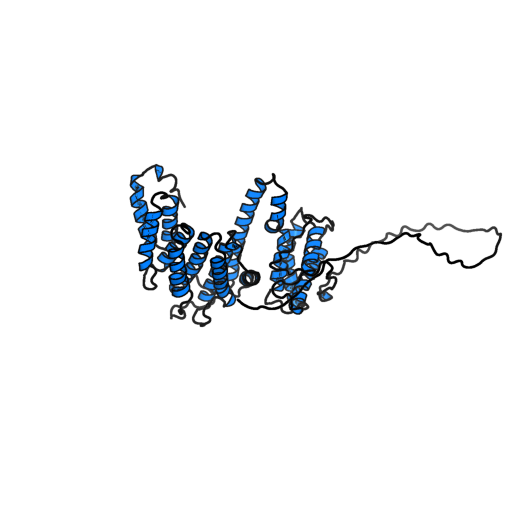13.806 1.00 96.19 79 GLY A C 1
ATOM 615 O O . GLY A 1 79 ? -12.191 4.229 13.102 1.00 96.19 79 GLY A O 1
ATOM 616 N N . HIS A 1 80 ? -13.888 3.062 13.969 1.00 95.31 80 HIS A N 1
ATOM 617 C CA . HIS A 1 80 ? -14.925 3.908 13.380 1.00 95.31 80 HIS A CA 1
ATOM 618 C C . HIS A 1 80 ? -15.142 5.232 14.135 1.00 95.31 80 HIS A C 1
ATOM 620 O O . HIS A 1 80 ? -15.401 6.240 13.476 1.00 95.31 80 HIS A O 1
ATOM 626 N N . LEU A 1 81 ? -14.965 5.279 15.462 1.00 93.38 81 LEU A N 1
ATOM 627 C CA . LEU A 1 81 ? -14.931 6.542 16.217 1.00 93.38 81 LEU A CA 1
ATOM 628 C C . LEU A 1 81 ? -13.731 7.399 15.781 1.00 93.38 81 LEU A C 1
ATOM 630 O O . LEU A 1 81 ? -13.898 8.569 15.445 1.00 93.38 81 LEU A O 1
ATOM 634 N N . ALA A 1 82 ? -12.545 6.789 15.696 1.00 93.19 82 ALA A N 1
ATOM 635 C CA . ALA A 1 82 ? -11.287 7.434 15.325 1.00 93.19 82 ALA A CA 1
ATOM 636 C C . ALA A 1 82 ? -11.292 8.042 13.911 1.00 93.19 82 ALA A C 1
ATOM 638 O O . ALA A 1 82 ? -10.673 9.078 13.683 1.00 93.19 82 ALA A O 1
ATOM 639 N N . HIS A 1 83 ? -12.010 7.423 12.969 1.00 93.62 83 HIS A N 1
ATOM 640 C CA . HIS A 1 83 ? -12.195 7.969 11.623 1.00 93.62 83 HIS A CA 1
ATOM 641 C C . HIS A 1 83 ? -13.172 9.153 11.583 1.00 93.62 83 HIS A C 1
ATOM 643 O O . HIS A 1 83 ? -12.965 10.108 10.837 1.00 93.62 83 HIS A O 1
ATOM 649 N N . ASN A 1 84 ? -14.251 9.070 12.365 1.00 89.56 84 ASN A N 1
ATOM 650 C CA . ASN A 1 84 ? -15.377 9.999 12.300 1.00 89.56 84 ASN A CA 1
ATOM 651 C C . ASN A 1 84 ? -15.183 11.256 13.170 1.00 89.56 84 ASN A C 1
ATOM 653 O O . ASN A 1 84 ? -15.699 12.313 12.818 1.00 89.56 84 ASN A O 1
ATOM 657 N N . LEU A 1 85 ? -14.469 11.148 14.297 1.00 84.31 85 LEU A N 1
ATOM 658 C CA . LEU A 1 85 ? -14.226 12.234 15.259 1.00 84.31 85 LEU A CA 1
ATOM 659 C C . LEU A 1 85 ? -12.731 12.381 15.627 1.00 84.31 85 LEU A C 1
ATOM 661 O O . LEU A 1 85 ? -12.377 12.302 16.806 1.00 84.31 85 LEU A O 1
ATOM 665 N N . PRO A 1 86 ? -11.837 12.616 14.649 1.00 80.25 86 PRO A N 1
ATOM 666 C CA . PRO A 1 86 ? -10.407 12.804 14.913 1.00 80.25 86 PRO A CA 1
ATOM 667 C C . PRO A 1 86 ? -10.134 14.031 15.800 1.00 80.25 86 PRO A C 1
ATOM 669 O O . PRO A 1 86 ? -9.289 13.980 16.690 1.00 80.25 86 PRO A O 1
ATOM 672 N N . ASP A 1 87 ? -10.894 15.107 15.583 1.00 83.12 87 ASP A N 1
ATOM 673 C CA . ASP A 1 87 ? -10.648 16.431 16.163 1.00 83.12 87 ASP A CA 1
ATOM 674 C C . ASP A 1 87 ? -11.278 16.609 17.562 1.00 83.12 87 ASP A C 1
ATOM 676 O O . ASP A 1 87 ? -10.867 17.487 18.315 1.00 83.12 87 ASP A O 1
ATOM 680 N N . ALA A 1 88 ? -12.249 15.766 17.943 1.00 80.25 88 ALA A N 1
ATOM 681 C CA . ALA A 1 88 ? -12.953 15.881 19.227 1.00 80.25 88 ALA A CA 1
ATOM 682 C C . ALA A 1 88 ? -12.134 15.340 20.413 1.00 80.25 88 ALA A C 1
ATOM 684 O O . ALA A 1 88 ? -12.174 15.898 21.506 1.00 80.25 88 ALA A O 1
ATOM 685 N N . PHE A 1 89 ? -11.377 14.256 20.199 1.00 81.00 89 PHE A N 1
ATOM 686 C CA . PHE A 1 89 ? -10.619 13.571 21.254 1.00 81.00 89 PHE A CA 1
ATOM 687 C C . PHE A 1 89 ? -9.197 13.162 20.810 1.00 81.00 89 PHE A C 1
ATOM 689 O O . PHE A 1 89 ? -8.789 12.022 21.063 1.00 81.00 89 PHE A O 1
ATOM 696 N N . PRO A 1 90 ? -8.410 14.046 20.159 1.00 84.25 90 PRO A N 1
ATOM 697 C CA . PRO A 1 90 ? -7.188 13.666 19.444 1.00 84.25 90 PRO A CA 1
ATOM 698 C C . PRO A 1 90 ? -6.152 12.986 20.347 1.00 84.25 90 PRO A C 1
ATOM 700 O O . PRO A 1 90 ? -5.626 11.928 20.003 1.00 84.25 90 PRO A O 1
ATOM 703 N N . VAL A 1 91 ? -5.903 13.538 21.541 1.00 87.94 91 VAL A N 1
ATOM 704 C CA . VAL A 1 91 ? -4.950 12.977 22.517 1.00 87.94 91 VAL A CA 1
ATOM 705 C C . VAL A 1 91 ? -5.449 11.647 23.089 1.00 87.94 91 VAL A C 1
ATOM 707 O O . VAL A 1 91 ? -4.684 10.691 23.200 1.00 87.94 91 VAL A O 1
ATOM 710 N N . HIS A 1 92 ? -6.738 11.554 23.423 1.00 87.62 92 HIS A N 1
ATOM 711 C CA . HIS A 1 92 ? -7.321 10.362 24.041 1.00 87.62 92 HIS A CA 1
ATOM 712 C C . HIS A 1 92 ? -7.366 9.181 23.060 1.00 87.62 92 HIS A C 1
ATOM 714 O O . HIS A 1 92 ? -6.889 8.096 23.3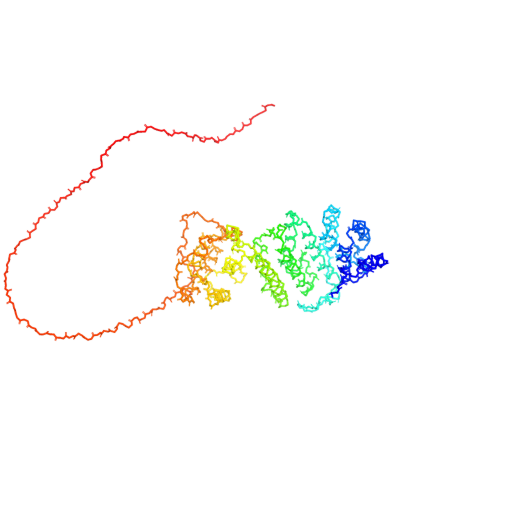89 1.00 87.62 92 HIS A O 1
ATOM 720 N N . ILE A 1 93 ? -7.837 9.401 21.827 1.00 91.12 93 ILE A N 1
ATOM 721 C CA . ILE A 1 93 ? -7.860 8.379 20.771 1.00 91.12 93 ILE A CA 1
ATOM 722 C C . ILE A 1 93 ? -6.432 7.941 20.423 1.00 91.12 93 ILE A C 1
ATOM 724 O O . ILE A 1 93 ? -6.170 6.741 20.367 1.00 91.12 93 ILE A O 1
ATOM 728 N N . LYS A 1 94 ? -5.481 8.876 20.277 1.00 91.81 94 LYS A N 1
ATOM 729 C CA . LYS A 1 94 ? -4.058 8.558 20.046 1.00 91.81 94 LYS A CA 1
ATOM 730 C C . LYS A 1 94 ? -3.464 7.689 21.158 1.00 91.81 94 LYS A C 1
ATOM 732 O O . LYS A 1 94 ? -2.764 6.721 20.865 1.00 91.81 94 LYS A O 1
ATOM 737 N N . ASN A 1 95 ? -3.774 7.994 22.417 1.00 92.75 95 ASN A N 1
ATOM 738 C CA . ASN A 1 95 ? -3.323 7.209 23.566 1.00 92.75 95 ASN A CA 1
ATOM 739 C C . ASN A 1 95 ? -3.942 5.805 23.591 1.00 92.75 95 ASN A C 1
ATOM 741 O O . ASN A 1 95 ? -3.219 4.840 23.845 1.00 92.75 95 ASN A O 1
ATOM 745 N N . ILE A 1 96 ? -5.238 5.667 23.283 1.00 93.75 96 ILE A N 1
ATOM 746 C CA . ILE A 1 96 ? -5.890 4.355 23.173 1.00 93.75 96 ILE A CA 1
ATOM 747 C C . ILE A 1 96 ? -5.292 3.557 22.012 1.00 93.75 96 ILE A C 1
ATOM 749 O O . ILE A 1 96 ? -4.894 2.421 22.229 1.00 93.75 96 ILE A O 1
ATOM 753 N N . VAL A 1 97 ? -5.162 4.117 20.806 1.00 94.50 97 VAL A N 1
ATOM 754 C CA . VAL A 1 97 ? -4.614 3.379 19.652 1.00 94.50 97 VAL A CA 1
ATOM 755 C C . VAL A 1 97 ? -3.162 2.956 19.905 1.00 94.50 97 VAL A C 1
ATOM 757 O O . VAL A 1 97 ? -2.829 1.786 19.728 1.00 94.50 97 VAL A O 1
ATOM 760 N N . SER A 1 98 ? -2.314 3.858 20.403 1.00 94.00 98 SER A N 1
ATOM 761 C CA . SER A 1 98 ? -0.914 3.551 20.736 1.00 94.00 98 SER A CA 1
ATOM 762 C C . SER A 1 98 ? -0.786 2.457 21.808 1.00 94.00 98 SER A C 1
ATOM 764 O O . SER A 1 98 ? 0.022 1.536 21.681 1.00 94.00 98 SER A O 1
ATOM 766 N N . ARG A 1 99 ? -1.614 2.507 22.860 1.00 94.50 99 ARG A N 1
ATOM 767 C CA . ARG A 1 99 ? -1.549 1.539 23.961 1.00 94.50 99 ARG A CA 1
ATOM 768 C C . ARG A 1 99 ? -2.294 0.237 23.648 1.00 94.50 99 ARG A C 1
ATOM 770 O O . ARG A 1 99 ? -1.684 -0.823 23.655 1.00 94.50 99 ARG A O 1
ATOM 777 N N . LYS A 1 100 ? -3.595 0.311 23.366 1.00 95.31 100 LYS A N 1
ATOM 778 C CA . LYS A 1 100 ? -4.499 -0.842 23.220 1.00 95.31 100 LYS A CA 1
ATOM 779 C C . LYS A 1 100 ? -4.386 -1.572 21.886 1.00 95.31 100 LYS A C 1
ATOM 781 O O . LYS A 1 100 ? -4.596 -2.777 21.866 1.00 95.31 100 LYS A O 1
ATOM 786 N N . ILE A 1 101 ? -4.082 -0.868 20.791 1.00 96.25 101 ILE A N 1
ATOM 787 C CA . ILE A 1 101 ? -4.008 -1.476 19.452 1.00 96.25 101 ILE A CA 1
ATOM 788 C C . ILE A 1 101 ? -2.561 -1.785 19.071 1.00 96.25 101 ILE A C 1
ATOM 790 O O . ILE A 1 101 ? -2.256 -2.918 18.719 1.00 96.25 101 ILE A O 1
ATOM 794 N N . VAL A 1 102 ? -1.648 -0.817 19.174 1.00 95.19 102 VAL A N 1
ATOM 795 C CA . VAL A 1 102 ? -0.240 -1.067 18.833 1.00 95.19 102 VAL A CA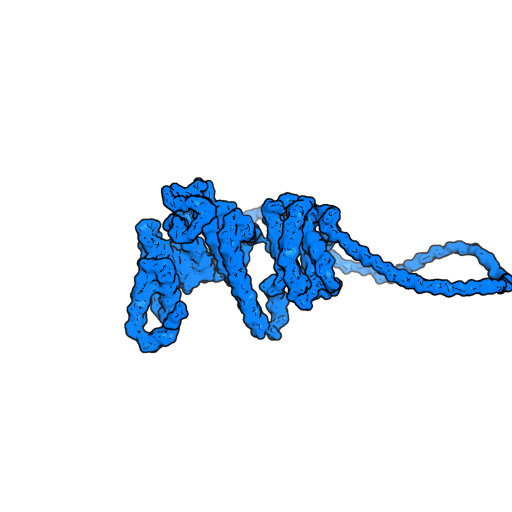 1
ATOM 796 C C . VAL A 1 102 ? 0.420 -1.940 19.902 1.00 95.19 102 VAL A C 1
ATOM 798 O O . VAL A 1 102 ? 0.774 -3.076 19.607 1.00 95.19 102 VAL A O 1
ATOM 801 N N . LYS A 1 103 ? 0.553 -1.459 21.146 1.00 94.12 103 LYS A N 1
ATOM 802 C CA . LYS A 1 103 ? 1.338 -2.169 22.172 1.00 94.12 103 LYS A CA 1
ATOM 803 C C . LYS A 1 103 ? 0.680 -3.451 22.707 1.00 94.12 103 LYS A C 1
ATOM 805 O O . LYS A 1 103 ? 1.363 -4.452 22.836 1.00 94.12 103 LYS A O 1
ATOM 810 N N . GLU A 1 104 ? -0.605 -3.429 23.061 1.00 94.19 104 GLU A N 1
ATOM 811 C CA . GLU A 1 104 ? -1.259 -4.562 23.752 1.00 94.19 104 GLU A CA 1
ATOM 812 C C . GLU A 1 104 ? -1.855 -5.637 22.815 1.00 94.19 104 GLU A C 1
ATOM 814 O O . GLU A 1 104 ? -2.206 -6.717 23.292 1.00 94.19 104 GLU A O 1
ATOM 819 N N . LEU A 1 105 ? -1.971 -5.365 21.507 1.00 94.50 105 LEU A N 1
ATOM 820 C CA . LEU A 1 105 ? -2.600 -6.265 20.525 1.00 94.50 105 LEU A CA 1
ATOM 821 C C . LEU A 1 105 ? -1.659 -6.667 19.382 1.00 94.50 105 LEU A C 1
ATOM 823 O O . LEU A 1 105 ? -1.522 -7.855 19.104 1.00 94.50 105 LEU A O 1
ATOM 827 N N . LEU A 1 106 ? -1.046 -5.699 18.692 1.00 94.12 106 LEU A N 1
ATOM 828 C CA . LEU A 1 106 ? -0.207 -5.981 17.520 1.00 94.12 106 LEU A CA 1
ATOM 829 C C . LEU A 1 106 ? 1.232 -6.348 17.912 1.00 94.12 106 LEU A C 1
ATOM 831 O O . LEU A 1 106 ? 1.788 -7.285 17.353 1.00 94.12 106 LEU A O 1
ATOM 835 N N . VAL A 1 107 ? 1.810 -5.664 18.904 1.00 91.50 107 VAL A N 1
ATOM 836 C CA . VAL A 1 107 ? 3.136 -5.959 19.485 1.00 91.50 107 VAL A CA 1
ATOM 837 C C . VAL A 1 107 ? 2.972 -6.822 20.746 1.00 91.50 107 VAL A C 1
ATOM 839 O O . VAL A 1 107 ? 3.502 -6.518 21.814 1.00 91.50 107 VAL A O 1
ATOM 842 N N . ARG A 1 108 ? 2.180 -7.892 20.627 1.00 86.00 108 ARG A N 1
ATOM 843 C CA . ARG A 1 108 ? 1.940 -8.874 21.688 1.00 86.00 108 ARG A CA 1
ATOM 844 C C . ARG A 1 108 ? 2.346 -10.268 21.217 1.00 86.00 108 ARG A C 1
ATOM 846 O O . ARG A 1 108 ? 1.944 -10.701 20.138 1.00 86.00 108 ARG A O 1
ATOM 853 N N . GLU A 1 109 ? 3.092 -10.957 22.074 1.00 75.56 109 GLU A N 1
ATOM 854 C CA . GLU A 1 109 ? 3.430 -12.374 21.932 1.00 75.56 109 GLU A CA 1
ATOM 855 C C . GLU A 1 109 ? 2.151 -13.219 22.002 1.00 75.56 109 GLU A C 1
ATOM 857 O O . GLU A 1 109 ? 1.348 -13.077 22.934 1.00 75.56 109 GLU A O 1
ATOM 862 N N . GLY A 1 110 ? 1.947 -14.058 20.989 1.00 65.94 110 GLY A N 1
ATOM 863 C CA . GLY A 1 110 ? 0.737 -14.857 20.828 1.00 65.94 110 GLY A CA 1
ATOM 864 C C . GLY A 1 110 ? 0.604 -15.431 19.417 1.00 65.94 110 GLY A C 1
ATOM 865 O O . GLY A 1 110 ? 0.779 -14.729 18.414 1.00 65.94 110 GLY A O 1
ATOM 866 N N . GLY A 1 111 ? 0.322 -16.731 19.375 1.00 62.72 111 GLY A N 1
ATOM 867 C CA . GLY A 1 111 ? 0.361 -17.620 18.216 1.00 62.72 111 GLY A CA 1
ATOM 868 C C . GLY A 1 111 ? 0.564 -19.065 18.697 1.00 62.72 111 GLY A C 1
ATOM 869 O O . GLY A 1 111 ? 0.843 -19.293 19.873 1.00 62.72 111 GLY A O 1
ATOM 870 N N . GLY A 1 112 ? 0.409 -20.053 17.816 1.00 57.25 112 GLY A N 1
ATOM 871 C CA . GLY A 1 112 ? 0.849 -21.431 18.096 1.00 57.25 112 GLY A CA 1
ATOM 872 C C . GLY A 1 112 ? -0.036 -22.253 19.042 1.00 57.25 112 GLY A C 1
ATOM 873 O O . GLY A 1 112 ? 0.399 -23.285 19.548 1.00 57.25 112 GLY A O 1
ATOM 874 N N . GLY A 1 113 ? -1.280 -21.829 19.288 1.00 62.00 113 GLY A N 1
ATOM 875 C CA . GLY A 1 113 ? -2.260 -22.652 20.003 1.00 62.00 113 GLY A CA 1
ATOM 876 C C . GLY A 1 113 ? -2.641 -23.919 19.224 1.00 62.00 113 GLY A C 1
ATOM 877 O O . GLY A 1 113 ? -2.527 -23.972 18.002 1.00 62.00 113 GLY A O 1
ATOM 878 N N . ALA A 1 114 ? -3.181 -24.929 19.916 1.00 60.16 114 ALA A N 1
ATOM 879 C CA . ALA A 1 114 ? -3.610 -26.200 19.309 1.00 60.16 114 ALA A CA 1
ATOM 880 C C . ALA A 1 114 ? -4.737 -26.068 18.252 1.00 60.16 114 ALA A C 1
ATOM 882 O O . ALA A 1 114 ? -5.072 -27.044 17.587 1.00 60.16 114 ALA A O 1
ATOM 883 N N . SER A 1 115 ? -5.317 -24.873 18.100 1.00 66.50 115 SER A N 1
ATOM 884 C CA . SER A 1 115 ? -6.298 -24.499 17.073 1.00 66.50 115 SER A CA 1
ATOM 885 C C . SER A 1 115 ? -5.686 -23.786 15.855 1.00 66.50 115 SER A C 1
ATOM 887 O O . SER A 1 115 ? -6.418 -23.174 15.079 1.00 66.50 115 SER A O 1
ATOM 889 N N . ALA A 1 116 ? -4.362 -23.828 15.680 1.00 75.62 116 ALA A N 1
ATOM 890 C CA . ALA A 1 116 ? -3.699 -23.273 14.504 1.00 75.62 116 ALA A CA 1
ATOM 891 C C . ALA A 1 116 ? -4.178 -23.973 13.208 1.00 75.62 116 ALA A C 1
ATOM 893 O O . ALA A 1 116 ? -4.141 -25.207 13.137 1.00 75.62 116 ALA A O 1
ATOM 894 N N . PRO A 1 117 ? -4.613 -23.225 12.175 1.00 81.00 117 PRO A N 1
ATOM 895 C CA . PRO A 1 117 ? -5.064 -23.806 10.913 1.00 81.00 117 PRO A CA 1
ATOM 896 C C . PRO A 1 117 ? -3.917 -24.514 10.180 1.00 81.00 117 PRO A C 1
ATOM 898 O O . PRO A 1 117 ? -2.771 -24.057 10.179 1.00 81.00 117 PRO A O 1
ATOM 901 N N . GLN A 1 118 ? -4.234 -25.637 9.534 1.00 80.88 118 GLN A N 1
ATOM 902 C CA . GLN A 1 118 ? -3.278 -26.392 8.723 1.00 80.88 118 GLN A CA 1
ATOM 903 C C . GLN A 1 118 ? -3.239 -25.864 7.284 1.00 80.88 118 GLN A C 1
ATOM 905 O O . GLN A 1 118 ? -4.266 -25.510 6.715 1.00 80.88 118 GLN A O 1
ATOM 910 N N . GLY A 1 119 ? -2.050 -25.873 6.677 1.00 88.25 119 GLY A N 1
ATOM 911 C CA . GLY A 1 119 ? -1.835 -25.399 5.309 1.00 88.25 119 GLY A CA 1
ATOM 912 C C . GLY A 1 119 ? -1.394 -23.936 5.226 1.00 88.25 119 GLY A C 1
ATOM 913 O O . GLY A 1 119 ? -0.993 -23.322 6.214 1.00 88.25 119 GLY A O 1
ATOM 914 N N . GLU A 1 120 ? -1.401 -23.395 4.008 1.00 90.81 120 GLU A N 1
ATOM 915 C CA . GLU A 1 120 ? -0.873 -22.053 3.706 1.00 90.81 120 GLU A CA 1
ATOM 916 C C . GLU A 1 120 ? -1.963 -20.973 3.642 1.00 90.81 120 GLU A C 1
ATOM 918 O O . GLU A 1 120 ? -1.657 -19.782 3.655 1.00 90.81 120 GLU A O 1
ATOM 923 N N . TRP A 1 121 ? -3.233 -21.386 3.614 1.00 95.00 121 TRP A N 1
ATOM 924 C CA . TRP A 1 121 ? -4.409 -20.521 3.608 1.00 95.00 121 TRP A CA 1
ATOM 925 C C . TRP A 1 121 ? -5.613 -21.226 4.254 1.00 95.00 121 TRP A C 1
ATOM 927 O O . TRP A 1 121 ? -5.748 -22.442 4.140 1.00 95.00 121 TRP A O 1
ATOM 937 N N . CYS A 1 122 ? -6.489 -20.447 4.886 1.00 94.50 122 CYS A N 1
ATOM 938 C CA . CYS A 1 122 ? -7.806 -20.833 5.408 1.00 94.50 122 CYS A CA 1
ATOM 939 C C . CYS A 1 122 ? -8.755 -19.621 5.303 1.00 94.50 122 CYS A C 1
ATOM 941 O O . CYS A 1 122 ? -8.290 -18.511 5.024 1.00 94.50 122 CYS A O 1
ATOM 943 N N . GLU A 1 123 ? -10.055 -19.776 5.546 1.00 94.44 123 GLU A N 1
ATOM 944 C CA . GLU A 1 123 ? -10.984 -18.631 5.549 1.00 94.44 123 GLU A CA 1
ATOM 945 C C . GLU A 1 123 ? -10.824 -17.743 6.805 1.00 94.44 123 GLU A C 1
ATOM 947 O O . GLU A 1 123 ? -10.299 -18.184 7.832 1.00 94.44 123 GLU A O 1
ATOM 952 N N . GLU A 1 124 ? -11.252 -16.468 6.742 1.00 92.44 124 GLU A N 1
ATOM 953 C CA . GLU A 1 124 ? -11.071 -15.501 7.854 1.00 92.44 124 GLU A CA 1
ATOM 954 C C . GLU A 1 124 ? -11.796 -15.981 9.130 1.00 92.44 124 GLU A C 1
ATOM 956 O O . GLU A 1 124 ? -11.318 -15.744 10.237 1.00 92.44 124 GLU A O 1
ATOM 961 N N . GLU A 1 125 ? -12.913 -16.702 8.993 1.00 91.75 125 GLU A N 1
ATOM 962 C CA . GLU A 1 125 ? -13.696 -17.292 10.084 1.00 91.75 125 GLU A CA 1
ATOM 963 C C . GLU A 1 125 ? -12.986 -18.430 10.840 1.00 91.75 125 GLU A C 1
ATOM 965 O O . GLU A 1 125 ? -13.256 -18.612 12.033 1.00 91.75 125 GLU A O 1
ATOM 970 N N . GLU A 1 126 ? -12.095 -19.169 10.171 1.00 91.81 126 GLU A N 1
ATOM 971 C CA . GLU A 1 126 ? -11.374 -20.336 10.709 1.00 91.81 126 GLU A CA 1
ATOM 972 C C . GLU A 1 126 ? -10.140 -19.934 11.533 1.00 91.81 126 GLU A C 1
ATOM 974 O O . GLU A 1 126 ? -9.627 -20.721 12.329 1.00 91.81 126 GLU A O 1
ATOM 979 N N . LEU A 1 127 ? -9.678 -18.689 11.385 1.00 92.12 127 LEU A N 1
ATOM 980 C CA . LEU A 1 127 ? -8.522 -18.158 12.103 1.00 92.12 127 LEU A CA 1
ATOM 981 C C . LEU A 1 127 ? -8.753 -18.094 13.626 1.00 92.12 127 LEU A C 1
ATOM 983 O O . LEU A 1 127 ? -9.864 -17.791 14.084 1.00 92.12 127 LEU A O 1
ATOM 987 N N . PRO A 1 128 ? -7.698 -18.238 14.449 1.00 92.31 128 PRO A N 1
ATOM 988 C CA . PRO A 1 128 ? -7.766 -17.946 15.877 1.00 92.31 128 PRO A CA 1
ATOM 989 C C . PRO A 1 128 ? -8.333 -16.544 16.154 1.00 92.31 128 PRO A C 1
ATOM 991 O O . PRO A 1 128 ? -8.079 -15.587 15.416 1.00 92.31 128 PRO A O 1
ATOM 994 N N . GLU A 1 129 ? -9.119 -16.403 17.226 1.00 91.62 129 GLU A N 1
ATOM 995 C CA . GLU A 1 129 ? -9.773 -15.129 17.570 1.00 91.62 129 GLU A CA 1
ATOM 996 C C . GLU A 1 129 ? -8.752 -14.004 17.810 1.00 91.62 129 GLU A C 1
ATOM 998 O O . GLU A 1 129 ? -8.999 -12.854 17.447 1.00 91.62 129 GLU A O 1
ATOM 1003 N N . GLU A 1 130 ? -7.570 -14.340 18.336 1.00 91.44 130 GLU A N 1
ATOM 1004 C CA . GLU A 1 130 ? -6.459 -13.400 18.494 1.00 91.44 130 GLU A CA 1
ATOM 1005 C C . GLU A 1 130 ? -6.006 -12.824 17.144 1.00 91.44 130 GLU A C 1
ATOM 1007 O O . GLU A 1 130 ? -5.902 -11.605 16.994 1.00 91.44 130 GLU A O 1
ATOM 1012 N N . THR A 1 131 ? -5.813 -13.674 16.131 1.00 93.50 131 THR A N 1
ATOM 1013 C CA . THR A 1 131 ? -5.432 -13.228 14.787 1.00 93.50 131 THR A CA 1
ATOM 1014 C C . THR A 1 131 ? -6.555 -12.413 14.145 1.00 93.50 131 THR A C 1
ATOM 1016 O O . THR A 1 131 ? -6.283 -11.333 13.623 1.00 93.50 131 THR A O 1
ATOM 1019 N N . ARG A 1 132 ? -7.831 -12.802 14.291 1.00 94.94 132 ARG A N 1
ATOM 1020 C CA . ARG A 1 132 ? -8.972 -11.964 13.856 1.00 94.94 132 ARG A CA 1
ATOM 1021 C C . ARG A 1 132 ? -9.005 -10.592 14.545 1.00 94.94 132 ARG A C 1
ATOM 1023 O O . ARG A 1 132 ? -9.302 -9.587 13.894 1.00 94.94 132 ARG A O 1
ATOM 1030 N N . CYS A 1 133 ? -8.642 -10.512 15.825 1.00 95.94 133 CYS A N 1
ATOM 1031 C CA . CYS A 1 133 ? -8.457 -9.238 16.521 1.00 95.94 133 CYS A CA 1
ATOM 1032 C C . CYS A 1 133 ? -7.283 -8.432 15.941 1.00 95.94 133 CYS A C 1
ATOM 1034 O O . CYS A 1 133 ? -7.454 -7.239 15.683 1.00 95.94 133 CYS A O 1
ATOM 1036 N N . LYS A 1 134 ? -6.129 -9.057 15.659 1.00 96.12 134 LYS A N 1
ATOM 1037 C CA . LYS A 1 134 ? -4.981 -8.401 14.999 1.00 96.12 134 LYS A CA 1
ATOM 1038 C C . LYS A 1 134 ? -5.375 -7.846 13.618 1.00 96.12 134 LYS A C 1
ATOM 1040 O O . LYS A 1 134 ? -5.074 -6.687 13.329 1.00 96.12 134 LYS A O 1
ATOM 1045 N N . LEU A 1 135 ? -6.150 -8.587 12.815 1.00 97.19 135 LEU A N 1
ATOM 1046 C CA . LEU A 1 135 ? -6.681 -8.118 11.523 1.00 97.19 135 LEU A CA 1
ATOM 1047 C C . LEU A 1 135 ? -7.566 -6.866 11.668 1.00 97.19 135 LEU A C 1
ATOM 1049 O O . LEU A 1 135 ? -7.386 -5.900 10.922 1.00 97.19 135 LEU A O 1
ATOM 1053 N N . GLU A 1 136 ? -8.497 -6.823 12.629 1.00 97.81 136 GLU A N 1
ATOM 1054 C CA . GLU A 1 136 ? -9.263 -5.592 12.894 1.00 97.81 136 GLU A CA 1
ATOM 1055 C C . GLU A 1 136 ? -8.416 -4.477 13.525 1.00 97.81 136 GLU A C 1
ATOM 1057 O O . GLU A 1 136 ? -8.707 -3.307 13.282 1.00 97.81 136 GLU A O 1
ATOM 1062 N N . GLY A 1 137 ? -7.330 -4.798 14.234 1.00 97.75 137 GLY A N 1
ATOM 1063 C CA . GLY A 1 137 ? -6.329 -3.837 14.708 1.00 97.75 137 GLY A CA 1
ATOM 1064 C C . GLY A 1 137 ? -5.640 -3.091 13.560 1.00 97.75 137 GLY A C 1
ATOM 1065 O O . GLY A 1 137 ? -5.624 -1.857 13.545 1.00 97.75 137 GLY A O 1
ATOM 1066 N N . LEU A 1 138 ? -5.172 -3.813 12.536 1.00 98.19 138 LEU A N 1
ATOM 1067 C CA . LEU A 1 138 ? -4.601 -3.227 11.311 1.00 98.19 138 LEU A CA 1
ATOM 1068 C C . LEU A 1 138 ? -5.628 -2.339 10.585 1.00 98.19 138 LEU A C 1
ATOM 1070 O O . LEU A 1 138 ? -5.353 -1.181 10.249 1.00 98.19 138 LEU A O 1
ATOM 1074 N N . LYS A 1 139 ? -6.862 -2.841 10.422 1.00 97.88 139 LYS A N 1
ATOM 1075 C CA . LYS A 1 139 ? -7.975 -2.074 9.835 1.00 97.88 139 LYS A CA 1
ATOM 1076 C C . LYS A 1 139 ? -8.334 -0.851 10.714 1.00 97.88 139 LYS A C 1
ATOM 1078 O O . LYS A 1 139 ? -8.762 0.176 10.187 1.00 97.88 139 LYS A O 1
ATOM 1083 N N . CYS A 1 140 ? -8.195 -0.918 12.041 1.00 97.88 140 CYS A N 1
ATOM 1084 C CA . CYS A 1 140 ? -8.423 0.188 12.984 1.00 97.88 140 CYS A CA 1
ATOM 1085 C C . CYS A 1 140 ? -7.370 1.293 12.823 1.00 97.88 140 CYS A C 1
ATOM 1087 O O . CYS A 1 140 ? -7.735 2.465 12.738 1.00 97.88 140 CYS A O 1
ATOM 1089 N N . MET A 1 141 ? -6.088 0.939 12.701 1.00 96.56 141 MET A N 1
ATOM 1090 C CA . MET A 1 141 ? -5.015 1.914 12.476 1.00 96.56 141 MET A CA 1
ATOM 1091 C C . MET A 1 141 ? -5.185 2.686 11.169 1.00 96.56 141 MET A C 1
ATOM 1093 O O . MET A 1 141 ? -5.087 3.911 11.174 1.00 96.56 141 MET A O 1
ATOM 1097 N N . ALA A 1 142 ? -5.529 2.002 10.072 1.00 97.31 142 ALA A N 1
ATOM 1098 C CA . ALA A 1 142 ? -5.825 2.670 8.804 1.00 97.31 142 ALA A CA 1
ATOM 1099 C C . ALA A 1 142 ? -6.992 3.665 8.937 1.00 97.31 142 ALA A C 1
ATOM 1101 O O . ALA A 1 142 ? -6.904 4.794 8.460 1.00 97.31 142 ALA A O 1
ATOM 1102 N N . ARG A 1 143 ? -8.077 3.282 9.628 1.00 96.75 143 ARG A N 1
ATOM 1103 C CA . ARG A 1 143 ? -9.228 4.167 9.888 1.00 96.75 143 ARG A CA 1
ATOM 1104 C C . ARG A 1 143 ? -8.851 5.391 10.740 1.00 96.75 143 ARG A C 1
ATOM 1106 O O . ARG A 1 143 ? -9.267 6.498 10.398 1.00 96.75 143 ARG A O 1
ATOM 1113 N N . TRP A 1 144 ? -8.061 5.202 11.802 1.00 95.88 144 TRP A N 1
ATOM 1114 C CA . TRP A 1 144 ? -7.554 6.284 12.658 1.00 95.88 144 TRP A CA 1
ATOM 1115 C C . TRP A 1 144 ? -6.692 7.268 11.868 1.00 95.88 144 TRP A C 1
ATOM 1117 O O . TRP A 1 144 ? -6.968 8.467 11.881 1.00 95.88 144 TRP A O 1
ATOM 1127 N N . LEU A 1 145 ? -5.712 6.768 11.110 1.00 95.00 145 LEU A N 1
ATOM 1128 C CA . LEU A 1 145 ? -4.828 7.613 10.314 1.00 95.00 145 LEU A CA 1
ATOM 1129 C C . LEU A 1 145 ? -5.592 8.396 9.234 1.00 95.00 145 LEU A C 1
ATOM 1131 O O . LEU A 1 145 ? -5.356 9.589 9.054 1.00 95.00 145 LEU A O 1
ATOM 1135 N N . LEU A 1 146 ? -6.567 7.762 8.571 1.00 94.94 146 LEU A N 1
ATOM 1136 C CA . LEU A 1 146 ? -7.472 8.452 7.648 1.00 94.94 146 LEU A CA 1
ATOM 1137 C C . LEU A 1 146 ? -8.253 9.581 8.342 1.00 94.94 146 LEU A C 1
ATOM 1139 O O . LEU A 1 146 ? -8.451 10.633 7.739 1.00 94.94 146 LEU A O 1
ATOM 1143 N N . GLY A 1 147 ? -8.651 9.400 9.605 1.00 93.12 147 GLY A N 1
ATOM 1144 C CA . GLY A 1 147 ? -9.254 10.461 10.418 1.00 93.12 147 GLY A CA 1
ATOM 1145 C C . GLY A 1 147 ? -8.330 11.673 10.591 1.00 93.12 147 GLY A C 1
ATOM 1146 O O . GLY A 1 147 ? -8.770 12.807 10.412 1.00 93.12 147 GLY A O 1
ATOM 1147 N N . LEU A 1 148 ? -7.037 11.452 10.856 1.00 92.56 148 LEU A N 1
ATOM 1148 C CA . LEU A 1 148 ? -6.059 12.526 11.097 1.00 92.56 148 LEU A CA 1
ATOM 1149 C C . LEU A 1 148 ? -5.779 13.423 9.877 1.00 92.56 148 LEU A C 1
ATOM 1151 O O . LEU A 1 148 ? -5.284 14.534 10.054 1.00 92.56 148 LEU A O 1
ATOM 1155 N N . LYS A 1 149 ? -6.098 12.975 8.652 1.00 90.75 149 LYS A N 1
ATOM 1156 C CA . LYS A 1 149 ? -5.977 13.686 7.353 1.00 90.75 149 LYS A CA 1
ATOM 1157 C C . LYS A 1 149 ? -4.564 14.115 6.929 1.00 90.75 149 LYS A C 1
ATOM 1159 O O . LYS A 1 149 ? -4.193 13.850 5.789 1.00 90.75 149 LYS A O 1
ATOM 1164 N N . ARG A 1 150 ? -3.794 14.788 7.793 1.00 92.44 150 ARG A N 1
ATOM 1165 C CA . ARG A 1 150 ? -2.491 15.420 7.498 1.00 92.44 150 ARG A CA 1
ATOM 1166 C C . ARG A 1 150 ? -1.404 15.199 8.568 1.00 92.44 150 ARG A C 1
ATOM 1168 O O . ARG A 1 150 ? -0.371 15.847 8.494 1.00 92.44 150 ARG A O 1
ATOM 1175 N N . ASP A 1 151 ? -1.609 14.334 9.566 1.00 94.31 151 ASP A N 1
ATOM 1176 C CA . ASP A 1 151 ? -0.562 14.023 10.561 1.00 94.31 151 ASP A CA 1
ATOM 1177 C C . ASP A 1 151 ? 0.522 13.118 9.945 1.00 94.31 151 ASP A C 1
ATOM 1179 O O . ASP A 1 151 ? 0.402 11.890 9.922 1.00 94.31 151 ASP A O 1
ATOM 1183 N N . GLU A 1 152 ? 1.576 13.749 9.430 1.00 95.06 152 GLU A N 1
ATOM 1184 C CA . GLU A 1 152 ? 2.701 13.096 8.754 1.00 95.06 152 GLU A CA 1
ATOM 1185 C C . GLU A 1 152 ? 3.486 12.163 9.684 1.00 95.06 152 GLU A C 1
ATOM 1187 O O . GLU A 1 152 ? 3.806 11.034 9.313 1.00 95.06 152 GLU A O 1
ATOM 1192 N N . LEU A 1 153 ? 3.731 12.577 10.931 1.00 94.50 153 LEU A N 1
ATOM 1193 C CA . LEU A 1 153 ? 4.493 11.784 11.898 1.00 94.50 153 LEU A CA 1
ATOM 1194 C C . LEU A 1 153 ? 3.747 10.501 12.292 1.00 94.50 153 LEU A C 1
ATOM 1196 O O . LEU A 1 153 ? 4.360 9.439 12.444 1.00 94.50 153 LEU A O 1
ATOM 1200 N N . SER A 1 154 ? 2.426 10.583 12.468 1.00 94.50 154 SER A N 1
ATOM 1201 C CA . SER A 1 154 ? 1.585 9.406 12.705 1.00 94.50 154 SER A CA 1
ATOM 1202 C C . SER A 1 154 ? 1.468 8.535 11.447 1.00 94.50 154 SER A C 1
ATOM 1204 O O . SER A 1 154 ? 1.426 7.307 11.573 1.00 94.50 154 SER A O 1
ATOM 1206 N N . ALA A 1 155 ? 1.489 9.128 10.246 1.00 96.38 155 ALA A N 1
ATOM 1207 C CA . ALA A 1 155 ? 1.496 8.392 8.980 1.00 96.38 155 ALA A CA 1
ATOM 1208 C C . ALA A 1 155 ? 2.778 7.575 8.794 1.00 96.38 155 ALA A C 1
ATOM 1210 O O . ALA A 1 155 ? 2.699 6.357 8.658 1.00 96.38 155 ALA A O 1
ATOM 1211 N N . GLN A 1 156 ? 3.950 8.206 8.889 1.00 96.50 156 GLN A N 1
ATOM 1212 C CA . GLN A 1 156 ? 5.256 7.556 8.726 1.00 96.50 156 GLN A CA 1
ATOM 1213 C C . GLN A 1 156 ? 5.445 6.385 9.704 1.00 96.50 156 GLN A C 1
ATOM 1215 O O . GLN A 1 156 ? 5.919 5.313 9.325 1.00 96.50 156 GLN A O 1
ATOM 1220 N N . LYS A 1 157 ? 5.025 6.554 10.968 1.00 95.88 157 LYS A N 1
ATOM 1221 C CA . LYS A 1 157 ? 5.060 5.482 11.979 1.00 95.88 157 LYS A CA 1
ATOM 1222 C C . LYS A 1 157 ? 4.106 4.334 11.643 1.00 95.88 157 LYS A C 1
ATOM 1224 O O . LYS A 1 157 ? 4.476 3.174 11.806 1.00 95.88 157 LYS A O 1
ATOM 1229 N N . THR A 1 158 ? 2.906 4.649 11.154 1.00 96.88 158 THR A N 1
ATOM 1230 C CA . THR A 1 158 ? 1.916 3.647 10.733 1.00 96.88 158 THR A CA 1
ATOM 1231 C C . THR A 1 158 ? 2.406 2.869 9.514 1.00 96.88 158 THR A C 1
ATOM 1233 O O . THR A 1 158 ? 2.413 1.644 9.554 1.00 96.88 158 THR A O 1
ATOM 1236 N N . PHE A 1 159 ? 2.891 3.550 8.471 1.00 97.94 159 PHE A N 1
ATOM 1237 C CA . PHE A 1 159 ? 3.447 2.907 7.279 1.00 97.94 159 PHE A CA 1
ATOM 1238 C C . PHE A 1 159 ? 4.644 2.016 7.603 1.00 97.94 159 PHE A C 1
ATOM 1240 O O . PHE A 1 159 ? 4.670 0.877 7.148 1.00 97.94 159 PHE A O 1
ATOM 1247 N N . ARG A 1 160 ? 5.585 2.467 8.447 1.00 97.31 160 ARG A N 1
ATOM 1248 C CA . ARG A 1 160 ? 6.715 1.634 8.891 1.00 97.31 160 ARG A CA 1
ATOM 1249 C C . ARG A 1 160 ? 6.245 0.329 9.537 1.00 97.31 160 ARG A C 1
ATOM 1251 O O . ARG A 1 160 ? 6.797 -0.726 9.243 1.00 97.31 160 ARG A O 1
ATOM 1258 N N . MET A 1 161 ? 5.222 0.391 10.390 1.00 96.06 161 MET A N 1
ATOM 1259 C CA . MET A 1 161 ? 4.715 -0.794 11.081 1.00 96.06 161 MET A CA 1
ATOM 1260 C C . MET A 1 161 ? 3.902 -1.720 10.165 1.00 96.06 161 MET A C 1
ATOM 1262 O O . MET A 1 161 ? 4.049 -2.933 10.253 1.00 96.06 161 MET A O 1
ATOM 1266 N N . LEU A 1 162 ? 3.085 -1.173 9.257 1.00 98.00 162 LEU A N 1
ATOM 1267 C CA . LEU A 1 162 ? 2.382 -1.973 8.245 1.00 98.00 162 LEU A CA 1
ATOM 1268 C C . LEU A 1 162 ? 3.372 -2.644 7.278 1.00 98.00 162 LEU A C 1
ATOM 1270 O O . LEU A 1 162 ? 3.221 -3.820 6.969 1.00 98.00 162 LEU A O 1
ATOM 1274 N N . ASN A 1 163 ? 4.428 -1.937 6.870 1.00 97.50 163 ASN A N 1
ATOM 1275 C CA . ASN A 1 163 ? 5.492 -2.487 6.032 1.00 97.50 163 ASN A CA 1
ATOM 1276 C C . ASN A 1 163 ? 6.253 -3.626 6.728 1.00 97.50 163 ASN A C 1
ATOM 1278 O O . ASN A 1 163 ? 6.592 -4.608 6.078 1.00 97.50 163 ASN A O 1
ATOM 1282 N N . ALA A 1 164 ? 6.472 -3.546 8.046 1.00 97.31 164 ALA A N 1
ATOM 1283 C CA . ALA A 1 164 ? 7.122 -4.618 8.804 1.00 97.31 164 ALA A CA 1
ATOM 1284 C C . ALA A 1 164 ? 6.341 -5.949 8.746 1.00 97.31 164 ALA A C 1
ATOM 1286 O O . ALA A 1 164 ? 6.957 -7.004 8.632 1.00 97.31 164 ALA A O 1
ATOM 1287 N N . PHE A 1 165 ? 5.001 -5.918 8.719 1.00 97.00 165 PHE A N 1
ATOM 1288 C CA . PHE A 1 165 ? 4.193 -7.125 8.47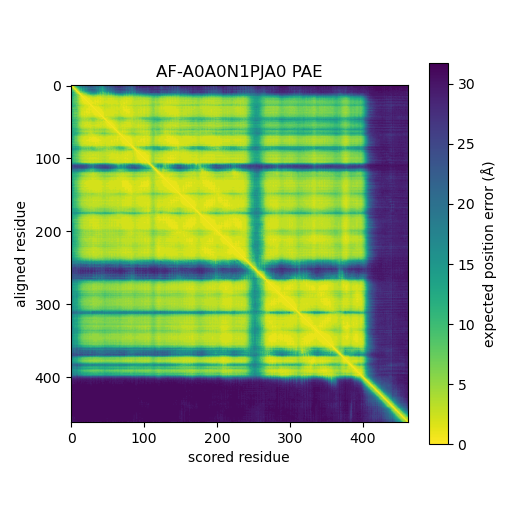2 1.00 97.00 165 PHE A CA 1
ATOM 1289 C C . PHE A 1 165 ? 4.399 -7.717 7.069 1.00 97.00 165 PHE A C 1
ATOM 1291 O O . PHE A 1 165 ? 4.229 -8.918 6.899 1.00 97.00 165 PHE A O 1
ATOM 1298 N N . ILE A 1 166 ? 4.755 -6.910 6.066 1.00 97.00 166 ILE A N 1
ATOM 1299 C CA . ILE A 1 166 ? 5.036 -7.396 4.707 1.00 97.00 166 ILE A CA 1
ATOM 1300 C C . ILE A 1 166 ? 6.454 -7.979 4.650 1.00 97.00 166 ILE A C 1
ATOM 1302 O O . ILE A 1 166 ? 6.625 -9.140 4.283 1.00 97.00 166 ILE A O 1
ATOM 1306 N N . VAL A 1 167 ? 7.456 -7.213 5.097 1.00 96.19 167 VAL A N 1
ATOM 1307 C CA . VAL A 1 167 ? 8.878 -7.609 5.092 1.00 96.19 167 VAL A CA 1
ATOM 1308 C C . VAL A 1 167 ? 9.126 -8.872 5.924 1.00 96.19 167 VAL A C 1
ATOM 1310 O O . VAL A 1 167 ? 9.875 -9.748 5.503 1.00 96.19 167 VAL A O 1
ATOM 1313 N N . HIS A 1 168 ? 8.460 -9.021 7.073 1.00 95.81 168 HIS A N 1
ATOM 1314 C CA . HIS A 1 168 ? 8.574 -10.210 7.927 1.00 95.81 168 HIS A CA 1
ATOM 1315 C C . HIS A 1 168 ? 7.508 -11.282 7.622 1.00 95.81 168 HIS A C 1
ATOM 1317 O O . HIS A 1 168 ? 7.148 -12.075 8.489 1.00 95.81 168 HIS A O 1
ATOM 1323 N N . LYS A 1 169 ? 6.978 -11.310 6.387 1.00 94.56 169 LYS A N 1
ATOM 1324 C CA . LYS A 1 169 ? 6.026 -12.315 5.863 1.00 94.56 169 LYS A CA 1
ATOM 1325 C C . LYS A 1 169 ? 4.734 -12.531 6.676 1.00 94.56 169 LYS A C 1
ATOM 1327 O O . LYS A 1 169 ? 4.008 -13.488 6.414 1.00 94.56 169 LYS A O 1
ATOM 1332 N N . GLY A 1 170 ? 4.406 -11.633 7.601 1.00 91.62 170 GLY A N 1
ATOM 1333 C CA . GLY A 1 170 ? 3.242 -11.684 8.488 1.00 91.62 170 GLY A CA 1
ATOM 1334 C C . GLY A 1 170 ? 3.587 -11.806 9.975 1.00 91.62 170 GLY A C 1
ATOM 1335 O O . GLY A 1 170 ? 2.747 -11.465 10.806 1.00 91.62 170 GLY A O 1
ATOM 1336 N N . ASP A 1 171 ? 4.808 -12.221 10.325 1.00 92.56 171 ASP A N 1
ATOM 1337 C CA . ASP A 1 171 ? 5.271 -12.330 11.713 1.00 92.56 171 ASP A CA 1
ATOM 1338 C C . ASP A 1 171 ? 6.048 -11.075 12.140 1.00 92.56 171 ASP A C 1
ATOM 1340 O O . ASP A 1 171 ? 7.265 -10.977 11.986 1.00 92.56 171 ASP A O 1
ATOM 1344 N N . LEU A 1 172 ? 5.329 -10.099 12.703 1.00 92.25 172 LEU A N 1
ATOM 1345 C CA . LEU A 1 172 ? 5.906 -8.833 13.171 1.00 92.25 172 LEU A CA 1
ATOM 1346 C C . LEU A 1 172 ? 7.013 -9.018 14.227 1.00 92.25 172 LEU A C 1
ATOM 1348 O O . LEU A 1 172 ? 7.903 -8.173 14.313 1.00 92.25 172 LEU A O 1
ATOM 1352 N N . LEU A 1 173 ? 6.942 -10.077 15.042 1.00 89.19 173 LEU A N 1
ATOM 1353 C CA . LEU A 1 173 ? 7.876 -10.320 16.147 1.00 89.19 173 LEU A CA 1
ATOM 1354 C C . LEU A 1 173 ? 8.993 -11.309 15.781 1.00 89.19 173 LEU A C 1
ATOM 1356 O O . LEU A 1 173 ? 9.943 -11.442 16.548 1.00 89.19 173 LEU A O 1
ATOM 1360 N N . GLN A 1 174 ? 8.894 -11.974 14.623 1.00 88.75 174 GLN A N 1
ATOM 1361 C CA . GLN A 1 174 ? 9.836 -12.990 14.134 1.00 88.75 174 GLN A CA 1
ATOM 1362 C C . GLN A 1 174 ? 10.044 -14.148 15.133 1.00 88.75 174 GLN A C 1
ATOM 1364 O O . GLN A 1 174 ? 11.131 -14.715 15.243 1.00 88.75 174 GLN A O 1
ATOM 1369 N N . GLN A 1 175 ? 8.992 -14.496 15.881 1.00 85.31 175 GLN A N 1
ATOM 1370 C CA . GLN A 1 175 ? 9.009 -15.552 16.900 1.00 85.31 175 GLN A CA 1
ATOM 1371 C C . GLN A 1 175 ? 8.661 -16.938 16.334 1.00 85.31 175 GLN A C 1
ATOM 1373 O O . GLN A 1 175 ? 8.801 -17.935 17.042 1.00 85.31 175 GLN A O 1
ATOM 1378 N N . ASN A 1 176 ? 8.214 -17.015 15.075 1.00 84.25 176 ASN A N 1
ATOM 1379 C CA . ASN A 1 176 ? 7.846 -18.241 14.363 1.00 84.25 176 ASN A CA 1
ATOM 1380 C C . ASN A 1 176 ? 6.766 -19.079 15.087 1.00 84.25 176 ASN A C 1
ATOM 1382 O O . ASN A 1 176 ? 6.754 -20.307 15.016 1.00 84.25 176 ASN A O 1
ATOM 1386 N N . GLN A 1 177 ? 5.862 -18.404 15.809 1.00 86.06 177 GLN A N 1
ATOM 1387 C CA . GLN A 1 177 ? 4.728 -19.019 16.516 1.00 86.06 177 GLN A CA 1
ATOM 1388 C C . GLN A 1 177 ? 3.440 -19.038 15.679 1.00 86.06 177 GLN A C 1
ATOM 1390 O O . GLN A 1 177 ? 2.534 -19.819 15.957 1.00 86.06 177 GLN A O 1
ATOM 1395 N N . LEU A 1 178 ? 3.321 -18.164 14.678 1.00 88.81 178 LEU A N 1
ATOM 1396 C CA . LEU A 1 178 ? 2.123 -18.043 13.845 1.00 88.81 178 LEU A CA 1
ATOM 1397 C C . LEU A 1 178 ? 2.106 -19.114 12.748 1.00 88.81 178 LEU A C 1
ATOM 1399 O O . LEU A 1 178 ? 3.135 -19.423 12.147 1.00 88.81 178 LEU A O 1
ATOM 1403 N N . SER A 1 179 ? 0.925 -19.649 12.440 1.00 92.00 179 SER A N 1
ATOM 1404 C CA . SER A 1 179 ? 0.761 -20.542 11.287 1.00 92.00 179 SER A CA 1
ATOM 1405 C C . SER A 1 179 ? 0.975 -19.801 9.959 1.00 92.00 179 SER A C 1
ATOM 1407 O O . SER A 1 179 ? 0.813 -18.579 9.866 1.00 92.00 179 SER A O 1
ATOM 1409 N N . LYS A 1 180 ? 1.291 -20.545 8.888 1.00 93.25 180 LYS A N 1
ATOM 1410 C CA . LYS A 1 180 ? 1.439 -19.976 7.536 1.00 93.25 180 LYS A CA 1
ATOM 1411 C C . LYS A 1 180 ? 0.191 -19.209 7.082 1.00 93.25 180 LYS A C 1
ATOM 1413 O O . LYS A 1 180 ? 0.330 -18.122 6.525 1.00 93.25 180 LYS A O 1
ATOM 1418 N N . ALA A 1 181 ? -1.003 -19.738 7.359 1.00 94.69 181 ALA A N 1
ATOM 1419 C CA . ALA A 1 181 ? -2.262 -19.080 7.017 1.00 94.69 181 ALA A CA 1
ATOM 1420 C C . ALA A 1 181 ? -2.474 -17.773 7.805 1.00 94.69 181 ALA A C 1
ATOM 1422 O O . ALA A 1 181 ? -2.838 -16.758 7.214 1.00 94.69 181 ALA A O 1
ATOM 1423 N N . GLU A 1 182 ? -2.184 -17.741 9.112 1.00 94.62 182 GLU A N 1
ATOM 1424 C CA . GLU A 1 182 ? -2.254 -16.498 9.900 1.00 94.62 182 GLU A CA 1
ATOM 1425 C C . GLU A 1 182 ? -1.280 -15.438 9.376 1.00 94.62 182 GLU A C 1
ATOM 1427 O O . GLU A 1 182 ? -1.664 -14.284 9.180 1.00 94.62 182 GLU A O 1
ATOM 1432 N N . MET A 1 183 ? -0.041 -15.840 9.076 1.00 95.12 183 MET A N 1
ATOM 1433 C CA . MET A 1 183 ? 0.960 -14.976 8.451 1.00 95.12 183 MET A CA 1
ATOM 1434 C C . MET A 1 183 ? 0.482 -14.420 7.096 1.00 95.12 183 MET A C 1
ATOM 1436 O O . MET A 1 183 ? 0.631 -13.223 6.840 1.00 95.12 183 MET A O 1
ATOM 1440 N N . ALA A 1 184 ? -0.155 -15.248 6.259 1.00 96.94 184 ALA A N 1
ATOM 1441 C CA . ALA A 1 184 ? -0.721 -14.841 4.971 1.00 96.94 184 ALA A CA 1
ATOM 1442 C C . ALA A 1 184 ? -1.845 -13.800 5.116 1.00 96.94 184 ALA A C 1
ATOM 1444 O O . ALA A 1 184 ? -1.846 -12.777 4.424 1.00 96.94 184 ALA A O 1
ATOM 1445 N N . HIS A 1 185 ? -2.762 -14.001 6.066 1.00 97.50 185 HIS A N 1
ATOM 1446 C CA . HIS A 1 185 ? -3.818 -13.031 6.368 1.00 97.50 185 HIS A CA 1
ATOM 1447 C C . HIS A 1 185 ? -3.269 -11.717 6.934 1.00 97.50 185 HIS A C 1
ATOM 1449 O O . HIS A 1 185 ? -3.730 -10.644 6.539 1.00 97.50 185 HIS A O 1
ATOM 1455 N N . LEU A 1 186 ? -2.263 -11.768 7.814 1.00 97.31 186 LEU A N 1
ATOM 1456 C CA . LEU A 1 186 ? -1.657 -10.575 8.417 1.00 97.31 186 LEU A CA 1
ATOM 1457 C C . LEU A 1 186 ? -0.934 -9.703 7.380 1.00 97.31 186 LEU A C 1
ATOM 1459 O O . LEU A 1 186 ? -1.180 -8.493 7.338 1.00 97.31 186 LEU A O 1
ATOM 1463 N N . ARG A 1 187 ? -0.114 -10.290 6.493 1.00 97.44 187 ARG A N 1
ATOM 1464 C CA . ARG A 1 187 ? 0.562 -9.526 5.424 1.00 97.44 187 ARG A CA 1
ATOM 1465 C C . ARG A 1 187 ? -0.420 -8.973 4.386 1.00 97.44 187 ARG A C 1
ATOM 1467 O O . ARG A 1 187 ? -0.314 -7.803 4.013 1.00 97.44 187 ARG A O 1
ATOM 1474 N N . LEU A 1 188 ? -1.448 -9.744 4.008 1.00 98.31 188 LEU A N 1
ATOM 1475 C CA . LEU A 1 188 ? -2.531 -9.269 3.139 1.00 98.31 188 LEU A CA 1
ATOM 1476 C C . LEU A 1 188 ? -3.294 -8.094 3.770 1.00 98.31 188 LEU A C 1
ATOM 1478 O O . LEU A 1 188 ? -3.580 -7.101 3.095 1.00 98.31 188 LEU A O 1
ATOM 1482 N N . ALA A 1 189 ? -3.630 -8.181 5.059 1.00 98.38 189 ALA A N 1
ATOM 1483 C CA . ALA A 1 189 ? -4.337 -7.121 5.770 1.00 98.38 189 ALA A CA 1
ATOM 1484 C C . ALA A 1 189 ? -3.485 -5.856 5.926 1.00 98.38 189 ALA A C 1
ATOM 1486 O O . ALA A 1 189 ? -4.021 -4.754 5.786 1.00 98.38 189 ALA A O 1
ATOM 1487 N N . ALA A 1 190 ? -2.175 -5.995 6.148 1.00 98.44 190 ALA A N 1
ATOM 1488 C CA . ALA A 1 190 ? -1.245 -4.872 6.183 1.00 98.44 190 ALA A CA 1
ATOM 1489 C C . ALA A 1 190 ? -1.139 -4.174 4.815 1.00 98.44 190 ALA A C 1
ATOM 1491 O O . ALA A 1 190 ? -1.325 -2.957 4.735 1.00 98.44 190 ALA A O 1
ATOM 1492 N N . GLY A 1 191 ? -0.969 -4.930 3.725 1.00 98.12 191 GLY A N 1
ATOM 1493 C CA . GLY A 1 191 ? -0.966 -4.379 2.366 1.00 98.12 191 GLY A CA 1
ATOM 1494 C C . GLY A 1 191 ? -2.295 -3.718 1.981 1.00 98.12 191 GLY A C 1
ATOM 1495 O O . GLY A 1 191 ? -2.322 -2.607 1.451 1.00 98.12 191 GLY A O 1
ATOM 1496 N N . ALA A 1 192 ? -3.426 -4.342 2.323 1.00 98.12 192 ALA A N 1
ATOM 1497 C CA . ALA A 1 192 ? -4.752 -3.763 2.110 1.00 98.12 192 ALA A CA 1
ATOM 1498 C C . ALA A 1 192 ? -4.991 -2.491 2.950 1.00 98.12 192 ALA A C 1
ATOM 1500 O O . ALA A 1 192 ? -5.696 -1.584 2.498 1.00 98.12 192 ALA A O 1
ATOM 1501 N N . ALA A 1 193 ? -4.408 -2.403 4.150 1.00 98.25 193 ALA A N 1
ATOM 1502 C CA . ALA A 1 193 ? -4.418 -1.202 4.979 1.00 98.25 193 ALA A CA 1
ATOM 1503 C C . ALA A 1 193 ? -3.579 -0.077 4.348 1.00 98.25 193 ALA A C 1
ATOM 1505 O O . ALA A 1 193 ? -4.086 1.038 4.233 1.00 98.25 193 ALA A O 1
ATOM 1506 N N . MET A 1 194 ? -2.363 -0.372 3.866 1.00 98.06 194 MET A N 1
ATOM 1507 C CA . MET A 1 194 ? -1.510 0.587 3.146 1.00 98.06 194 MET A CA 1
ATOM 1508 C C . MET A 1 194 ? -2.222 1.145 1.909 1.00 98.06 194 MET A C 1
ATOM 1510 O O . MET A 1 194 ? -2.433 2.355 1.834 1.00 98.06 194 MET A O 1
ATOM 1514 N N . LEU A 1 195 ? -2.724 0.281 1.013 1.00 95.81 195 LEU A N 1
ATOM 1515 C CA . LEU A 1 195 ? -3.515 0.701 -0.155 1.00 95.81 195 LEU A CA 1
ATOM 1516 C C . LEU A 1 195 ? -4.695 1.606 0.232 1.00 95.81 195 LEU A C 1
ATOM 1518 O O . LEU A 1 195 ? -4.990 2.583 -0.455 1.00 95.81 195 LEU A O 1
ATOM 1522 N N . LYS A 1 196 ? -5.381 1.298 1.340 1.00 95.81 196 LYS A N 1
ATOM 1523 C CA . LYS A 1 196 ? -6.539 2.070 1.803 1.00 95.81 196 LYS A CA 1
ATOM 1524 C C . LYS A 1 196 ? -6.158 3.435 2.391 1.00 95.81 196 LYS A C 1
ATOM 1526 O O . LYS A 1 196 ? -6.982 4.347 2.312 1.00 95.81 196 LYS A O 1
ATOM 1531 N N . ILE A 1 197 ? -4.955 3.586 2.948 1.00 96.00 197 ILE A N 1
ATOM 1532 C CA . ILE A 1 197 ? -4.398 4.872 3.400 1.00 96.00 197 ILE A CA 1
ATOM 1533 C C . ILE A 1 197 ? -3.998 5.726 2.184 1.00 96.00 197 ILE A C 1
ATOM 1535 O O . ILE A 1 197 ? -4.370 6.897 2.126 1.00 96.00 197 ILE A O 1
ATOM 1539 N N . CYS A 1 198 ? -3.356 5.129 1.172 1.00 93.25 198 CYS A N 1
ATOM 1540 C CA . CYS A 1 198 ? -2.973 5.796 -0.082 1.00 93.25 198 CYS A CA 1
ATOM 1541 C C . CYS A 1 198 ? -4.169 6.333 -0.904 1.00 93.25 198 CYS A C 1
ATOM 1543 O O . CYS A 1 198 ? -3.979 7.170 -1.780 1.00 93.25 198 CYS A O 1
ATOM 1545 N N . GLU A 1 199 ? -5.417 5.929 -0.614 1.00 89.56 199 GLU A N 1
ATOM 1546 C CA . GLU A 1 199 ? -6.620 6.555 -1.204 1.00 89.56 199 GLU A CA 1
ATOM 1547 C C . GLU A 1 199 ? -6.838 8.023 -0.756 1.00 89.56 199 GLU A C 1
ATOM 1549 O O . GLU A 1 199 ? -7.747 8.676 -1.274 1.00 89.56 199 GLU A O 1
ATOM 1554 N N . GLN A 1 200 ? -6.075 8.552 0.214 1.00 88.19 200 GLN A N 1
ATOM 1555 C CA . GLN A 1 200 ? -6.298 9.879 0.801 1.00 88.19 200 GLN A CA 1
ATOM 1556 C C . GLN A 1 200 ? -5.038 10.758 0.838 1.00 88.19 200 GLN A C 1
ATOM 1558 O O . GLN A 1 200 ? -4.122 10.517 1.622 1.00 88.19 200 GLN A O 1
ATOM 1563 N N . LYS A 1 201 ? -5.069 11.865 0.084 1.00 89.12 201 LYS A N 1
ATOM 1564 C CA . LYS A 1 201 ? -4.026 12.904 0.085 1.00 89.12 201 LYS A CA 1
ATOM 1565 C C . LYS A 1 201 ? -3.736 13.450 1.495 1.00 89.12 201 LYS A C 1
ATOM 1567 O O . LYS A 1 201 ? -4.658 13.634 2.291 1.00 89.12 201 LYS A O 1
ATOM 1572 N N . GLY A 1 202 ? -2.476 13.776 1.773 1.00 92.31 202 GLY A N 1
ATOM 1573 C CA . GLY A 1 202 ? -1.959 14.135 3.090 1.00 92.31 202 GLY A CA 1
ATOM 1574 C C . GLY A 1 202 ? -1.281 12.922 3.710 1.00 92.31 202 GLY A C 1
ATOM 1575 O O . GLY A 1 202 ? -0.174 12.573 3.318 1.00 92.31 202 GLY A O 1
ATOM 1576 N N . VAL A 1 203 ? -1.955 12.238 4.639 1.00 94.00 203 VAL A N 1
ATOM 1577 C CA . VAL A 1 203 ? -1.421 11.011 5.266 1.00 94.00 203 VAL A CA 1
ATOM 1578 C C . VAL A 1 203 ? -1.062 9.908 4.265 1.00 94.00 203 VAL A C 1
ATOM 1580 O O . VAL A 1 203 ? -0.113 9.180 4.517 1.00 94.00 203 VAL A O 1
ATOM 1583 N N . GLY A 1 204 ? -1.775 9.780 3.142 1.00 92.44 204 GLY A N 1
ATOM 1584 C CA . GLY A 1 204 ? -1.502 8.776 2.108 1.00 92.44 204 GLY A CA 1
ATOM 1585 C C . GLY A 1 204 ? -0.313 9.084 1.203 1.00 92.44 204 GLY A C 1
ATOM 1586 O O . GLY A 1 204 ? 0.115 8.192 0.480 1.00 92.44 204 GLY A O 1
ATOM 1587 N N . ASP A 1 205 ? 0.247 10.295 1.277 1.00 91.50 205 ASP A N 1
ATOM 1588 C CA . ASP A 1 205 ? 1.425 10.703 0.501 1.00 91.50 205 ASP A CA 1
ATOM 1589 C C . ASP A 1 205 ? 2.748 10.396 1.248 1.00 91.50 205 ASP A C 1
ATOM 1591 O O . ASP A 1 205 ? 3.826 10.683 0.743 1.00 91.50 205 ASP A O 1
ATOM 1595 N N . GLN A 1 206 ? 2.673 9.830 2.462 1.00 95.00 206 GLN A N 1
ATOM 1596 C CA . GLN A 1 206 ? 3.786 9.690 3.421 1.00 95.00 206 GLN A CA 1
ATOM 1597 C C . GLN A 1 206 ? 4.467 8.307 3.401 1.00 95.00 206 GLN A C 1
ATOM 1599 O O . GLN A 1 206 ? 5.069 7.896 4.398 1.00 95.00 206 GLN A O 1
ATOM 1604 N N . TYR A 1 207 ? 4.331 7.568 2.300 1.00 94.19 207 TYR A N 1
ATOM 1605 C CA . TYR A 1 207 ? 5.034 6.302 2.086 1.00 94.19 207 TYR A CA 1
ATOM 1606 C C . TYR A 1 207 ? 6.410 6.547 1.446 1.00 94.19 207 TYR A C 1
ATOM 1608 O O . TYR A 1 207 ? 6.623 7.552 0.770 1.00 94.19 207 TYR A O 1
ATOM 1616 N N . THR A 1 208 ? 7.352 5.626 1.651 1.00 95.50 208 THR A N 1
ATOM 1617 C CA . THR A 1 208 ? 8.673 5.657 0.996 1.00 95.50 208 THR A CA 1
ATOM 1618 C C . THR A 1 208 ? 8.703 4.769 -0.250 1.00 95.50 208 THR A C 1
ATOM 1620 O O . THR A 1 208 ? 7.894 3.851 -0.385 1.00 95.50 208 THR A O 1
ATOM 1623 N N . ALA A 1 209 ? 9.670 4.989 -1.145 1.00 94.06 209 ALA A N 1
ATOM 1624 C CA . ALA A 1 209 ? 9.880 4.125 -2.310 1.00 94.06 209 ALA A CA 1
ATOM 1625 C C . ALA A 1 209 ? 10.091 2.651 -1.920 1.00 94.06 209 ALA A C 1
ATOM 1627 O O . ALA A 1 209 ? 9.476 1.763 -2.500 1.00 94.06 209 ALA A O 1
ATOM 1628 N N . GLU A 1 210 ? 10.865 2.401 -0.861 1.00 95.50 210 GLU A N 1
ATOM 1629 C CA . GLU A 1 210 ? 11.072 1.067 -0.284 1.00 95.50 210 GLU A CA 1
ATOM 1630 C C . GLU A 1 210 ? 9.738 0.406 0.108 1.00 95.50 210 GLU A C 1
ATOM 1632 O O . GLU A 1 210 ? 9.467 -0.739 -0.243 1.00 95.50 210 GLU A O 1
ATOM 1637 N N . GLN A 1 211 ? 8.854 1.153 0.780 1.00 96.62 211 GLN A N 1
ATOM 1638 C CA . GLN A 1 211 ? 7.529 0.669 1.177 1.00 96.62 211 GLN A CA 1
ATOM 1639 C C . GLN A 1 211 ? 6.619 0.408 -0.025 1.00 96.62 211 GLN A C 1
ATOM 1641 O O . GLN A 1 211 ? 5.790 -0.498 0.028 1.00 96.62 211 GLN A O 1
ATOM 1646 N N . PHE A 1 212 ? 6.767 1.173 -1.108 1.00 95.69 212 PHE A N 1
ATOM 1647 C CA . PHE A 1 212 ? 6.068 0.927 -2.366 1.00 95.69 212 PHE A CA 1
ATOM 1648 C C . PHE A 1 212 ? 6.553 -0.363 -3.049 1.00 95.69 212 PHE A C 1
ATOM 1650 O O . PHE A 1 212 ? 5.719 -1.171 -3.459 1.00 95.69 212 PHE A O 1
ATOM 1657 N N . TYR A 1 213 ? 7.866 -0.612 -3.103 1.00 94.94 213 TYR A N 1
ATOM 1658 C CA . TYR A 1 213 ? 8.415 -1.849 -3.669 1.00 94.94 213 TYR A CA 1
ATOM 1659 C C . TYR A 1 213 ? 8.033 -3.078 -2.833 1.00 94.94 213 TYR A C 1
ATOM 1661 O O . TYR A 1 213 ? 7.475 -4.024 -3.388 1.00 94.94 213 TYR A O 1
ATOM 1669 N N . ASN A 1 214 ? 8.186 -3.027 -1.505 1.00 95.94 214 ASN A N 1
ATOM 1670 C CA . ASN A 1 214 ? 7.736 -4.093 -0.599 1.00 95.94 214 ASN A CA 1
ATOM 1671 C C . ASN A 1 214 ? 6.231 -4.381 -0.765 1.00 95.94 214 ASN A C 1
ATOM 1673 O O . ASN A 1 214 ? 5.811 -5.534 -0.847 1.00 95.94 214 ASN A O 1
ATOM 1677 N N . LEU A 1 215 ? 5.399 -3.336 -0.871 1.00 96.19 215 LEU A N 1
ATOM 1678 C CA . LEU A 1 215 ? 3.962 -3.476 -1.122 1.00 96.19 215 LEU A CA 1
ATOM 1679 C C . LEU A 1 215 ? 3.668 -4.117 -2.490 1.00 96.19 215 LEU A C 1
ATOM 1681 O O . LEU A 1 215 ? 2.706 -4.876 -2.612 1.00 96.19 215 LEU A O 1
ATOM 1685 N N . SER A 1 216 ? 4.489 -3.843 -3.509 1.00 93.94 216 SER A N 1
ATOM 1686 C CA . SER A 1 216 ? 4.365 -4.459 -4.836 1.00 93.94 216 SER A CA 1
ATOM 1687 C C . SER A 1 216 ? 4.658 -5.963 -4.820 1.00 93.94 216 SER A C 1
ATOM 1689 O O . SER A 1 216 ? 4.022 -6.706 -5.569 1.00 93.94 216 SER A O 1
ATOM 1691 N N . HIS A 1 217 ? 5.526 -6.441 -3.918 1.00 93.75 217 HIS A N 1
ATOM 1692 C CA . HIS A 1 217 ? 5.864 -7.865 -3.804 1.00 93.75 217 HIS A CA 1
ATOM 1693 C C . HIS A 1 217 ? 4.669 -8.744 -3.397 1.00 93.75 217 HIS A C 1
ATOM 1695 O O . HIS A 1 217 ? 4.661 -9.929 -3.716 1.00 93.75 217 HIS A O 1
ATOM 1701 N N . LEU A 1 218 ? 3.598 -8.185 -2.815 1.00 95.69 218 LEU A N 1
ATOM 1702 C CA . LEU A 1 218 ? 2.347 -8.927 -2.579 1.00 95.69 218 LEU A CA 1
ATOM 1703 C C . LEU A 1 218 ? 1.653 -9.388 -3.880 1.00 95.69 218 LEU A C 1
ATOM 1705 O O . LEU A 1 218 ? 0.848 -10.317 -3.847 1.00 95.69 218 LEU A O 1
ATOM 1709 N N . MET A 1 219 ? 1.980 -8.796 -5.036 1.00 93.81 219 MET A N 1
ATOM 1710 C CA . MET A 1 219 ? 1.531 -9.287 -6.350 1.00 93.81 219 MET A CA 1
ATOM 1711 C C . MET A 1 219 ? 2.220 -10.596 -6.769 1.00 93.81 219 MET A C 1
ATOM 1713 O O . MET A 1 219 ? 1.704 -11.290 -7.644 1.00 93.81 219 MET A O 1
ATOM 1717 N N . ILE A 1 220 ? 3.356 -10.938 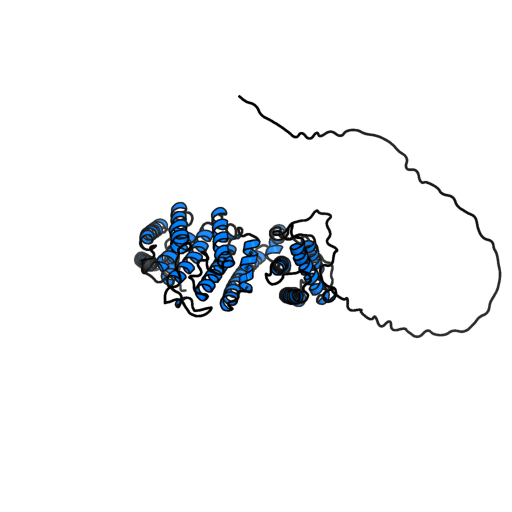-6.151 1.00 92.75 220 ILE A N 1
ATOM 1718 C CA . ILE A 1 220 ? 4.144 -12.160 -6.385 1.00 92.75 220 ILE A CA 1
ATOM 1719 C C . ILE A 1 220 ? 4.287 -13.014 -5.110 1.00 92.75 220 ILE A C 1
ATOM 1721 O O . ILE A 1 220 ? 5.172 -13.860 -5.029 1.00 92.75 220 ILE A O 1
ATOM 1725 N N . ASP A 1 221 ? 3.405 -12.806 -4.122 1.00 96.00 221 ASP A N 1
ATOM 1726 C CA . ASP A 1 221 ? 3.357 -13.578 -2.874 1.00 96.00 221 ASP A CA 1
ATOM 1727 C C . ASP A 1 221 ? 3.301 -15.089 -3.140 1.00 96.00 221 ASP A C 1
ATOM 1729 O O . ASP A 1 221 ? 2.668 -15.523 -4.100 1.00 96.00 221 ASP A O 1
ATOM 1733 N N . GLU A 1 222 ? 3.917 -15.904 -2.284 1.00 94.81 222 GLU A N 1
ATOM 1734 C CA . GLU A 1 222 ? 3.907 -17.367 -2.416 1.00 94.81 222 GLU A CA 1
ATOM 1735 C C . GLU A 1 222 ? 2.471 -17.943 -2.411 1.00 94.81 222 GLU A C 1
ATOM 1737 O O . GLU A 1 222 ? 2.150 -18.816 -3.223 1.00 94.81 222 GLU A O 1
ATOM 1742 N N . VAL A 1 223 ? 1.567 -17.376 -1.600 1.00 96.44 223 VAL A N 1
ATOM 1743 C CA . VAL A 1 223 ? 0.177 -17.837 -1.453 1.00 96.44 223 VAL A CA 1
ATOM 1744 C C . VAL A 1 223 ? -0.731 -17.213 -2.531 1.00 96.44 223 VAL A C 1
ATOM 1746 O O . VAL A 1 223 ? -0.890 -15.987 -2.563 1.00 96.44 223 VAL A O 1
ATOM 1749 N N . PRO A 1 224 ? -1.397 -18.013 -3.394 1.00 95.94 224 PRO A N 1
ATOM 1750 C CA . PRO A 1 224 ? -2.254 -17.500 -4.470 1.00 95.94 224 PRO A CA 1
ATOM 1751 C C . PRO A 1 224 ? -3.354 -16.544 -4.004 1.00 95.94 224 PRO A C 1
ATOM 1753 O O . PRO A 1 224 ? -3.563 -15.497 -4.613 1.00 95.94 224 PRO A O 1
ATOM 1756 N N . GLN A 1 225 ? -4.002 -16.860 -2.884 1.00 97.31 225 GLN A N 1
ATOM 1757 C CA . GLN A 1 225 ? -5.095 -16.074 -2.320 1.00 97.31 225 GLN A CA 1
ATOM 1758 C C . GLN A 1 225 ? -4.631 -14.683 -1.871 1.00 97.31 225 GLN A C 1
ATOM 1760 O O . GLN A 1 225 ? -5.378 -13.717 -2.026 1.00 97.31 225 GLN A O 1
ATOM 1765 N N . VAL A 1 226 ? -3.388 -14.539 -1.390 1.00 97.62 226 VAL A N 1
ATOM 1766 C CA . VAL A 1 226 ? -2.812 -13.222 -1.076 1.00 97.62 226 VAL A CA 1
ATOM 1767 C C . VAL A 1 226 ? -2.688 -12.398 -2.356 1.00 97.62 226 VAL A C 1
ATOM 1769 O O . VAL A 1 226 ? -3.192 -11.274 -2.386 1.00 97.62 226 VAL A O 1
ATOM 1772 N N . ARG A 1 227 ? -2.123 -12.971 -3.431 1.00 97.25 227 ARG A N 1
ATOM 1773 C CA . ARG A 1 227 ? -1.994 -12.297 -4.738 1.00 97.25 227 ARG A CA 1
ATOM 1774 C C . ARG A 1 227 ? -3.354 -11.862 -5.289 1.00 97.25 227 ARG A C 1
ATOM 1776 O O . ARG A 1 227 ? -3.537 -10.698 -5.637 1.00 97.25 227 ARG A O 1
ATOM 1783 N N . GLU A 1 228 ? -4.323 -12.776 -5.336 1.00 96.56 228 GLU A N 1
ATOM 1784 C CA . GLU A 1 228 ? -5.660 -12.534 -5.896 1.00 96.56 228 GLU A CA 1
ATOM 1785 C C . GLU A 1 228 ? -6.449 -11.487 -5.101 1.00 96.56 228 GLU A C 1
ATOM 1787 O O . GLU A 1 228 ? -6.980 -10.526 -5.670 1.00 96.56 228 GLU A O 1
ATOM 1792 N N . LEU A 1 229 ? -6.501 -11.627 -3.772 1.00 97.00 229 LEU A N 1
ATOM 1793 C CA . LEU A 1 229 ? -7.231 -10.697 -2.915 1.00 97.00 229 LEU A CA 1
ATOM 1794 C C . LEU A 1 229 ? -6.567 -9.319 -2.899 1.00 97.00 229 LEU A C 1
ATOM 1796 O O . LEU A 1 229 ? -7.282 -8.313 -2.929 1.00 97.00 229 LEU A O 1
ATOM 1800 N N . PHE A 1 230 ? -5.231 -9.248 -2.896 1.00 97.56 230 PHE A N 1
ATOM 1801 C CA . PHE A 1 230 ? -4.489 -7.991 -2.982 1.00 97.56 230 PHE A CA 1
ATOM 1802 C C . PHE A 1 230 ? -4.719 -7.292 -4.329 1.00 97.56 230 PHE A C 1
ATOM 1804 O O . PHE A 1 230 ? -5.124 -6.125 -4.346 1.00 97.56 230 PHE A O 1
ATOM 1811 N N . ALA A 1 231 ? -4.590 -8.015 -5.448 1.00 94.31 231 ALA A N 1
ATOM 1812 C CA . ALA A 1 231 ? -4.880 -7.503 -6.787 1.00 94.31 231 ALA A CA 1
ATOM 1813 C C . ALA A 1 231 ? -6.322 -6.974 -6.899 1.00 94.31 231 ALA A C 1
ATOM 1815 O O . ALA A 1 231 ? -6.548 -5.887 -7.436 1.00 94.31 231 ALA A O 1
ATOM 1816 N N . ALA A 1 232 ? -7.302 -7.668 -6.307 1.00 94.81 232 ALA A N 1
ATOM 1817 C CA . ALA A 1 232 ? -8.687 -7.205 -6.253 1.00 94.81 232 ALA A CA 1
ATOM 1818 C C . ALA A 1 232 ? -8.865 -5.912 -5.423 1.00 94.81 232 ALA A C 1
ATOM 1820 O O . ALA A 1 232 ? -9.684 -5.057 -5.785 1.00 94.81 232 ALA A O 1
ATOM 1821 N N . LYS A 1 233 ? -8.104 -5.713 -4.329 1.00 94.56 233 LYS A N 1
ATOM 1822 C CA . LYS A 1 233 ? -8.094 -4.425 -3.597 1.00 94.56 233 LYS A CA 1
ATOM 1823 C C . LYS A 1 233 ? -7.467 -3.317 -4.441 1.00 94.56 233 LYS A C 1
ATOM 1825 O O . LYS A 1 233 ? -8.058 -2.240 -4.524 1.00 94.56 233 LYS A O 1
ATOM 1830 N N . LEU A 1 234 ? -6.319 -3.580 -5.068 1.00 92.06 234 LEU A N 1
ATOM 1831 C CA . LEU A 1 234 ? -5.597 -2.622 -5.907 1.00 92.06 234 LEU A CA 1
ATOM 1832 C C . LEU A 1 234 ? -6.465 -2.165 -7.087 1.00 92.06 234 LEU A C 1
ATOM 1834 O O . LEU A 1 234 ? -6.717 -0.970 -7.237 1.00 92.06 234 LEU A O 1
ATOM 1838 N N . HIS A 1 235 ? -7.032 -3.107 -7.845 1.00 88.25 235 HIS A N 1
ATOM 1839 C CA . HIS A 1 235 ? -7.952 -2.822 -8.948 1.00 88.25 235 HIS A CA 1
ATOM 1840 C C . HIS A 1 235 ? -9.158 -1.979 -8.497 1.00 88.25 235 HIS A C 1
ATOM 1842 O O . HIS A 1 235 ? -9.542 -1.016 -9.167 1.00 88.25 235 HIS A O 1
ATOM 1848 N N . LYS A 1 236 ? -9.727 -2.275 -7.320 1.00 88.69 236 LYS A N 1
ATOM 1849 C CA . LYS A 1 236 ? -10.822 -1.488 -6.734 1.00 88.69 236 LYS A CA 1
ATOM 1850 C C . LYS A 1 236 ? -10.393 -0.074 -6.325 1.00 88.69 236 LYS A C 1
ATOM 1852 O O . LYS A 1 236 ? -11.197 0.848 -6.459 1.00 88.69 236 LYS A O 1
ATOM 1857 N N . GLY A 1 237 ? -9.174 0.106 -5.817 1.00 84.75 237 GLY A N 1
ATOM 1858 C CA . GLY A 1 237 ? -8.601 1.418 -5.503 1.00 84.75 237 GLY A CA 1
ATOM 1859 C C . GLY A 1 237 ? -8.416 2.263 -6.765 1.00 84.75 237 GLY A C 1
ATOM 1860 O O . GLY A 1 237 ? -8.996 3.345 -6.876 1.00 84.75 237 GLY A O 1
ATOM 1861 N N . LEU A 1 238 ? -7.715 1.710 -7.759 1.00 84.19 238 LEU A N 1
ATOM 1862 C CA . LEU A 1 238 ? -7.476 2.337 -9.064 1.00 84.19 238 LEU A CA 1
ATOM 1863 C C . LEU A 1 238 ? -8.789 2.707 -9.775 1.00 84.19 238 LEU A C 1
ATOM 1865 O O . LEU A 1 238 ? -8.936 3.827 -10.258 1.00 84.19 238 LEU A O 1
ATOM 1869 N N . SER A 1 239 ? -9.792 1.824 -9.746 1.00 80.06 239 SER A N 1
ATOM 1870 C CA . SER A 1 239 ? -11.114 2.086 -10.337 1.00 80.06 239 SER A CA 1
ATOM 1871 C C . SER A 1 239 ? -11.843 3.276 -9.698 1.00 80.06 239 SER A C 1
ATOM 1873 O O . SER A 1 239 ? -12.541 4.018 -10.393 1.00 80.06 239 SER A O 1
ATOM 1875 N N . LYS A 1 240 ? -11.698 3.504 -8.383 1.00 76.88 240 LYS A N 1
ATOM 1876 C CA . LYS A 1 240 ? -12.250 4.708 -7.728 1.00 76.88 240 LYS A CA 1
ATOM 1877 C C . LYS A 1 240 ? -11.474 5.958 -8.115 1.00 76.88 240 LYS A C 1
ATOM 1879 O O . LYS A 1 240 ? -12.096 6.991 -8.358 1.00 76.88 240 LYS A O 1
ATOM 1884 N N . ALA A 1 241 ? -10.143 5.872 -8.130 1.00 66.56 241 ALA A N 1
ATOM 1885 C CA . ALA A 1 241 ? -9.274 6.986 -8.483 1.00 66.56 241 ALA A CA 1
ATOM 1886 C C . ALA A 1 241 ? -9.600 7.461 -9.904 1.00 66.56 241 ALA A C 1
ATOM 1888 O O . ALA A 1 241 ? -9.986 8.613 -10.084 1.00 66.56 241 ALA A O 1
ATOM 1889 N N . PHE A 1 242 ? -9.604 6.546 -10.878 1.00 61.75 242 PHE A N 1
ATOM 1890 C CA . PHE A 1 242 ? -9.971 6.821 -12.266 1.00 61.75 242 PHE A CA 1
ATOM 1891 C C . PHE A 1 242 ? -11.352 7.480 -12.401 1.00 61.75 242 PHE A C 1
ATOM 1893 O O . PHE A 1 242 ? -11.476 8.520 -13.042 1.00 61.75 242 PHE A O 1
ATOM 1900 N N . ASN A 1 243 ? -12.389 6.950 -11.739 1.00 57.50 243 ASN A N 1
ATOM 1901 C CA . ASN A 1 243 ? -13.720 7.569 -11.768 1.00 57.50 243 ASN A CA 1
ATOM 1902 C C . ASN A 1 243 ? -13.744 8.967 -11.125 1.00 57.50 243 ASN A C 1
ATOM 1904 O O . ASN A 1 243 ? -14.415 9.862 -11.636 1.00 57.50 243 ASN A O 1
ATOM 1908 N N . SER A 1 244 ? -12.988 9.177 -10.046 1.00 55.88 244 SER A N 1
ATOM 1909 C CA . SER A 1 244 ? -12.869 10.486 -9.389 1.00 55.88 244 SER A CA 1
ATOM 1910 C C . SER A 1 244 ? -12.172 11.502 -10.300 1.00 55.88 244 SER A C 1
ATOM 1912 O O . SER A 1 244 ? -12.660 12.620 -10.460 1.00 55.88 244 SER A O 1
ATOM 1914 N N . TYR A 1 245 ? -11.081 11.105 -10.962 1.00 53.41 245 TYR A N 1
ATOM 1915 C CA . TYR A 1 245 ? -10.390 11.941 -11.943 1.00 53.41 245 TYR A CA 1
ATOM 1916 C C . TYR A 1 245 ? -11.244 12.208 -13.187 1.00 53.41 245 TYR A C 1
ATOM 1918 O O . TYR A 1 245 ? -11.244 13.338 -13.664 1.00 53.41 245 TYR A O 1
ATOM 1926 N N . ARG A 1 246 ? -12.035 11.238 -13.667 1.00 50.97 246 ARG A N 1
ATOM 1927 C CA . ARG A 1 246 ? -12.940 11.414 -14.816 1.00 50.97 246 ARG A CA 1
ATOM 1928 C C . ARG A 1 246 ? -14.023 12.465 -14.544 1.00 50.97 246 ARG A C 1
ATOM 1930 O O . ARG A 1 246 ? -14.204 13.363 -15.358 1.00 50.97 246 ARG A O 1
ATOM 1937 N N . VAL A 1 247 ? -14.666 12.418 -13.372 1.00 49.81 247 VAL A N 1
ATOM 1938 C CA . VAL A 1 247 ? -15.649 13.438 -12.945 1.00 49.81 247 VAL A CA 1
ATOM 1939 C C . VAL A 1 247 ? -14.993 14.816 -12.790 1.00 49.81 247 VAL A C 1
ATOM 1941 O O . VAL A 1 247 ? -15.568 15.831 -13.178 1.00 49.81 247 VAL A O 1
ATOM 1944 N N . VAL A 1 248 ? -13.764 14.873 -12.266 1.00 49.44 248 VAL A N 1
ATOM 1945 C CA . VAL A 1 248 ? -13.006 16.131 -12.175 1.00 49.44 248 VAL A CA 1
ATOM 1946 C C . VAL A 1 248 ? -12.621 16.660 -13.562 1.00 49.44 248 VAL A C 1
ATOM 1948 O O . VAL A 1 248 ? -12.691 17.868 -13.768 1.00 49.44 248 VAL A O 1
ATOM 1951 N N . HIS A 1 249 ? -12.257 15.796 -14.512 1.00 44.84 249 HIS A N 1
ATOM 1952 C CA . HIS A 1 249 ? -11.894 16.166 -15.883 1.00 44.84 249 HIS A CA 1
ATOM 1953 C C . HIS A 1 249 ? -13.082 16.781 -16.639 1.00 44.84 249 HIS A C 1
ATOM 1955 O O . HIS A 1 249 ? -12.945 17.847 -17.237 1.00 44.84 249 HIS A O 1
ATOM 1961 N N . GLU A 1 250 ? -14.263 16.169 -16.522 1.00 47.34 250 GLU A N 1
ATOM 1962 C CA . GLU A 1 250 ? -15.518 16.642 -17.126 1.00 47.34 250 GLU A CA 1
ATOM 1963 C C . GLU A 1 250 ? -15.925 18.043 -16.612 1.00 47.34 250 GLU A C 1
ATOM 1965 O O . GLU A 1 250 ? -16.427 18.865 -17.375 1.00 47.34 250 GLU A O 1
ATOM 1970 N N . TYR A 1 251 ? -15.600 18.376 -15.354 1.00 43.00 251 TYR A N 1
ATOM 1971 C CA . TYR A 1 251 ? -15.862 19.696 -14.755 1.00 43.00 251 TYR A CA 1
ATOM 1972 C C . TYR A 1 251 ? -14.706 20.721 -14.843 1.00 43.00 251 TYR A C 1
ATOM 1974 O O . TYR A 1 251 ? -14.937 21.906 -14.582 1.00 43.00 251 TYR A O 1
ATOM 1982 N N . ARG A 1 252 ? -13.457 20.331 -15.160 1.00 43.06 252 ARG A N 1
ATOM 1983 C CA . ARG A 1 252 ? -12.262 21.213 -15.047 1.00 43.06 252 ARG A CA 1
ATOM 1984 C C . ARG A 1 252 ? -11.626 21.700 -16.350 1.00 43.06 252 ARG A C 1
ATOM 1986 O O . ARG A 1 252 ? -10.584 22.356 -16.284 1.00 43.06 252 ARG A O 1
ATOM 1993 N N . LEU A 1 253 ? -12.280 21.552 -17.500 1.00 42.72 253 LEU A N 1
ATOM 1994 C CA . LEU A 1 253 ? -11.838 22.114 -18.795 1.00 42.72 253 LEU A CA 1
ATOM 1995 C C . LEU A 1 253 ? -11.770 23.668 -18.876 1.00 42.72 253 LEU A C 1
ATOM 1997 O O . LEU A 1 253 ? -11.721 24.235 -19.961 1.00 42.72 253 LEU A O 1
ATOM 2001 N N . LYS A 1 254 ? -11.718 24.382 -17.739 1.00 44.31 254 LYS A N 1
ATOM 2002 C CA . LYS A 1 254 ? -11.512 25.842 -17.639 1.00 44.31 254 LYS A CA 1
ATOM 2003 C C . LYS A 1 254 ? -10.153 26.282 -17.054 1.00 44.31 254 LYS A C 1
ATOM 2005 O O . LYS A 1 254 ? -9.938 27.484 -16.935 1.00 44.31 254 LYS A O 1
ATOM 2010 N N . LYS A 1 255 ? -9.224 25.376 -16.692 1.00 44.50 255 LYS A N 1
ATOM 2011 C CA . LYS A 1 255 ? -7.818 25.738 -16.360 1.00 44.50 255 LYS A CA 1
ATOM 2012 C C . LYS A 1 255 ? -6.797 24.668 -16.774 1.00 44.50 255 LYS A C 1
ATOM 2014 O O . LYS A 1 255 ? -6.577 23.702 -16.045 1.00 44.50 255 LYS A O 1
ATOM 2019 N N . LEU A 1 256 ? -6.121 24.912 -17.899 1.00 43.41 256 LEU A N 1
ATOM 2020 C CA . LEU A 1 256 ? -5.139 24.014 -18.524 1.00 43.41 256 LEU A CA 1
ATOM 2021 C C . LEU A 1 256 ? -3.927 23.699 -17.619 1.00 43.41 256 LEU A C 1
ATOM 2023 O O . LEU A 1 256 ? -3.586 22.537 -17.430 1.00 43.41 256 LEU A O 1
ATOM 2027 N N . GLU A 1 257 ? -3.336 24.702 -16.965 1.00 44.03 257 GLU A N 1
ATOM 2028 C CA . GLU A 1 257 ? -2.130 24.565 -16.115 1.00 44.03 257 GLU A CA 1
ATOM 2029 C C . GLU A 1 257 ? -2.301 23.563 -14.952 1.00 44.03 257 GLU A C 1
ATOM 2031 O O . GLU A 1 257 ? -1.397 22.797 -14.602 1.00 44.03 257 GLU A O 1
ATOM 2036 N N . ARG A 1 258 ? -3.501 23.531 -14.352 1.00 44.94 258 ARG A N 1
ATOM 2037 C CA . ARG A 1 258 ? -3.836 22.599 -13.261 1.00 44.94 258 ARG A CA 1
ATOM 2038 C C . ARG A 1 258 ? -4.188 21.198 -13.758 1.00 44.94 258 ARG A C 1
ATOM 2040 O O . ARG A 1 258 ? -4.159 20.271 -12.957 1.00 44.94 258 ARG A O 1
ATOM 2047 N N . ALA A 1 259 ? -4.529 21.042 -15.037 1.00 46.75 259 ALA A N 1
ATOM 2048 C CA . ALA A 1 259 ? -4.656 19.730 -15.660 1.00 46.75 259 ALA A CA 1
ATOM 2049 C C . ALA A 1 259 ? -3.265 19.156 -15.974 1.00 46.75 259 ALA A C 1
ATOM 2051 O O . ALA A 1 259 ? -2.993 18.016 -15.613 1.00 46.75 259 ALA A O 1
ATOM 2052 N N . VAL A 1 260 ? -2.354 19.966 -16.534 1.00 48.97 260 VAL A N 1
ATOM 2053 C CA . VAL A 1 260 ? -0.984 19.547 -16.898 1.00 48.97 260 VAL A CA 1
ATOM 2054 C C . VAL A 1 260 ? -0.208 18.990 -15.700 1.00 48.97 260 VAL A C 1
ATOM 2056 O O . VAL A 1 260 ? 0.331 17.891 -15.769 1.00 48.97 260 VAL A O 1
ATOM 2059 N N . SER A 1 261 ? -0.245 19.677 -14.556 1.00 51.03 261 SER A N 1
ATOM 2060 C CA . SER A 1 261 ? 0.374 19.208 -13.299 1.00 51.03 261 SER A CA 1
ATOM 2061 C C . SER A 1 261 ? -0.295 17.978 -12.662 1.00 51.03 261 SER A C 1
ATOM 2063 O O . SER A 1 261 ? 0.174 17.491 -11.636 1.00 51.03 261 SER A O 1
ATOM 2065 N N . GLN A 1 262 ? -1.394 17.473 -13.227 1.00 52.91 262 GLN A N 1
ATOM 2066 C CA . GLN A 1 262 ? -2.045 16.227 -12.815 1.00 52.91 262 GLN A CA 1
ATOM 2067 C C . GLN A 1 262 ? -1.970 15.133 -13.893 1.00 52.91 262 GLN A C 1
ATOM 2069 O O . GLN A 1 262 ? -2.309 13.993 -13.589 1.00 52.91 262 GLN A O 1
ATOM 2074 N N . LEU A 1 263 ? -1.480 15.427 -15.108 1.00 54.59 263 LEU A N 1
ATOM 2075 C CA . LEU A 1 263 ? -1.311 14.434 -16.180 1.00 54.59 263 LEU A CA 1
ATOM 2076 C C . LEU A 1 263 ? -0.519 13.186 -15.735 1.00 54.59 263 LEU A C 1
ATOM 2078 O O . LEU A 1 263 ? -1.005 12.092 -16.021 1.00 54.59 263 LEU A O 1
ATOM 2082 N N . PRO A 1 264 ? 0.593 13.281 -14.968 1.00 54.19 264 PRO A N 1
ATOM 2083 C CA . PRO A 1 264 ? 1.317 12.097 -14.484 1.00 54.19 264 PRO A CA 1
ATOM 2084 C C . PRO A 1 264 ? 0.515 11.192 -13.532 1.00 54.19 264 PRO A C 1
ATOM 2086 O O . PRO A 1 264 ? 0.892 10.048 -13.308 1.00 54.19 264 PRO A O 1
ATOM 2089 N N . HIS A 1 265 ? -0.582 11.696 -12.955 1.00 55.53 265 HIS A N 1
ATOM 2090 C CA . HIS A 1 265 ? -1.477 10.948 -12.065 1.00 55.53 265 HIS A CA 1
ATOM 2091 C C . HIS A 1 265 ? -2.753 10.450 -12.769 1.00 55.53 265 HIS A C 1
ATOM 2093 O O . HIS A 1 265 ? -3.595 9.822 -12.129 1.00 55.53 265 HIS A O 1
ATOM 2099 N N . ILE A 1 266 ? -2.934 10.777 -14.056 1.00 59.94 266 ILE A N 1
ATOM 2100 C CA . ILE A 1 266 ? -4.177 10.551 -14.813 1.00 59.94 266 ILE A CA 1
ATOM 2101 C C . ILE A 1 266 ? -3.925 9.747 -16.098 1.00 59.94 266 ILE A C 1
ATOM 2103 O O . ILE A 1 266 ? -4.767 8.929 -16.465 1.00 59.94 266 ILE A O 1
ATOM 2107 N N . LEU A 1 267 ? -2.796 9.962 -16.783 1.00 71.00 267 LEU A N 1
ATOM 2108 C CA . LEU A 1 267 ? -2.459 9.269 -18.028 1.00 71.00 267 LEU A CA 1
ATOM 2109 C C . LEU A 1 267 ? -1.972 7.831 -17.763 1.00 71.00 267 LEU A C 1
ATOM 2111 O O . LEU A 1 267 ? -0.970 7.663 -17.063 1.00 71.00 267 LEU A O 1
ATOM 2115 N N . PRO A 1 268 ? -2.598 6.802 -18.369 1.00 76.50 268 PRO A N 1
ATOM 2116 C CA . PRO A 1 268 ? -2.108 5.422 -18.319 1.00 76.50 268 PRO A CA 1
ATOM 2117 C C . PRO A 1 268 ? -0.673 5.269 -18.841 1.00 76.50 268 PRO A C 1
ATOM 2119 O O . PRO A 1 268 ? 0.067 4.414 -18.374 1.00 76.50 268 PRO A O 1
ATOM 2122 N N . ASP A 1 269 ? -0.250 6.134 -19.761 1.00 80.44 269 ASP A N 1
ATOM 2123 C CA . ASP A 1 269 ? 1.079 6.131 -20.373 1.00 80.44 269 ASP A CA 1
ATOM 2124 C C . ASP A 1 269 ? 2.214 6.328 -19.349 1.00 80.44 269 ASP A C 1
ATOM 2126 O O . ASP A 1 269 ? 3.296 5.754 -19.480 1.00 80.44 269 ASP A O 1
ATOM 2130 N N . TYR A 1 270 ? 1.946 7.061 -18.261 1.00 85.56 270 TYR A N 1
ATOM 2131 C CA . TYR A 1 270 ? 2.891 7.228 -17.153 1.00 85.56 270 TYR A CA 1
ATOM 2132 C C . TYR A 1 270 ? 3.066 5.961 -16.298 1.00 85.56 270 TYR A C 1
ATOM 2134 O O . TYR A 1 270 ? 4.000 5.908 -15.498 1.00 85.56 270 TYR A O 1
ATOM 2142 N N . MET A 1 271 ? 2.248 4.911 -16.477 1.00 86.94 271 MET A N 1
ATOM 2143 C CA . MET A 1 271 ? 2.431 3.631 -15.773 1.00 86.94 271 MET A CA 1
ATOM 2144 C C . MET A 1 271 ? 3.817 3.027 -16.009 1.00 86.94 271 MET A C 1
ATOM 2146 O O . MET A 1 271 ? 4.350 2.388 -15.103 1.00 86.94 271 MET A O 1
ATOM 2150 N N . LEU A 1 272 ? 4.433 3.267 -17.174 1.00 91.25 272 LEU A N 1
ATOM 2151 C CA . LEU A 1 272 ? 5.782 2.781 -17.467 1.00 91.25 272 LEU A CA 1
ATOM 2152 C C . LEU A 1 272 ? 6.818 3.304 -16.456 1.00 91.25 272 LEU A C 1
ATOM 2154 O O . LEU A 1 272 ? 7.709 2.554 -16.065 1.00 91.25 272 LEU A O 1
ATOM 2158 N N . VAL A 1 273 ? 6.656 4.540 -15.966 1.00 92.19 273 VAL A N 1
ATOM 2159 C CA . VAL A 1 273 ? 7.578 5.161 -14.997 1.00 92.19 273 VAL A CA 1
ATOM 2160 C C . VAL A 1 273 ? 7.522 4.500 -13.623 1.00 92.19 273 VAL A C 1
ATOM 2162 O O . VAL A 1 273 ? 8.505 4.515 -12.894 1.00 92.19 273 VAL A O 1
ATOM 2165 N N . PHE A 1 274 ? 6.395 3.885 -13.268 1.00 91.50 274 PHE A N 1
ATOM 2166 C CA . PHE A 1 274 ? 6.263 3.108 -12.034 1.00 91.50 274 PHE A CA 1
ATOM 2167 C C . PHE A 1 274 ? 6.614 1.628 -12.262 1.00 91.50 274 PHE A C 1
ATOM 2169 O O . PHE A 1 274 ? 7.135 0.972 -11.366 1.00 91.50 274 PHE A O 1
ATOM 2176 N N . ALA A 1 275 ? 6.373 1.103 -13.467 1.00 94.44 275 ALA A N 1
ATOM 2177 C CA . ALA A 1 275 ? 6.651 -0.285 -13.823 1.00 94.44 275 ALA A CA 1
ATOM 2178 C C . ALA A 1 275 ? 8.152 -0.594 -13.934 1.00 94.44 275 ALA A C 1
ATOM 2180 O O . ALA A 1 275 ? 8.600 -1.607 -13.406 1.00 94.44 275 ALA A O 1
ATOM 2181 N N . VAL A 1 276 ? 8.927 0.271 -14.598 1.00 97.06 276 VAL A N 1
ATOM 2182 C CA . VAL A 1 276 ? 10.383 0.110 -14.763 1.00 97.06 276 VAL A CA 1
ATOM 2183 C C . VAL A 1 276 ? 11.108 -0.088 -13.420 1.00 97.06 276 VAL A C 1
ATOM 2185 O O . VAL A 1 276 ? 11.799 -1.100 -13.288 1.00 97.06 276 VAL A O 1
ATOM 2188 N N . PRO A 1 277 ? 10.938 0.780 -12.401 1.00 96.44 277 PRO A N 1
ATOM 2189 C CA . PRO A 1 277 ? 11.600 0.583 -11.119 1.00 96.44 277 PRO A CA 1
ATOM 2190 C C . PRO A 1 277 ? 11.045 -0.624 -10.350 1.00 96.44 277 PRO A C 1
ATOM 2192 O O . PRO A 1 277 ? 11.834 -1.386 -9.808 1.00 96.44 277 PRO A O 1
ATOM 2195 N N . VAL A 1 278 ? 9.730 -0.893 -10.367 1.00 96.06 278 VAL A N 1
ATOM 2196 C CA . VAL A 1 278 ? 9.171 -2.114 -9.739 1.00 96.06 278 VAL A CA 1
ATOM 2197 C C . VAL A 1 278 ? 9.806 -3.388 -10.307 1.00 96.06 278 VAL A C 1
ATOM 2199 O O . VAL A 1 278 ? 10.127 -4.296 -9.549 1.00 96.06 278 VAL A O 1
ATOM 2202 N N . LEU A 1 279 ? 10.043 -3.444 -11.621 1.00 97.25 279 LEU A N 1
ATOM 2203 C CA . LEU A 1 279 ? 10.707 -4.578 -12.272 1.00 97.25 279 LEU A CA 1
ATOM 2204 C C . LEU A 1 279 ? 12.220 -4.624 -11.991 1.00 97.25 279 LEU A C 1
ATOM 2206 O O . LEU A 1 279 ? 12.785 -5.710 -11.896 1.00 97.25 279 LEU A O 1
ATOM 2210 N N . ALA A 1 280 ? 12.881 -3.476 -11.812 1.00 97.44 280 ALA A N 1
ATOM 2211 C CA . ALA A 1 280 ? 14.277 -3.422 -11.365 1.00 97.44 280 ALA A CA 1
ATOM 2212 C C . ALA A 1 280 ? 14.449 -3.904 -9.904 1.00 97.44 280 ALA A C 1
ATOM 2214 O O . ALA A 1 280 ? 15.472 -4.509 -9.572 1.00 97.44 280 ALA A O 1
ATOM 2215 N N . HIS A 1 281 ? 13.430 -3.680 -9.063 1.00 96.44 281 HIS A N 1
ATOM 2216 C CA . HIS A 1 281 ? 13.308 -4.118 -7.661 1.00 96.44 281 HIS A CA 1
ATOM 2217 C C . HIS A 1 281 ? 12.610 -5.486 -7.483 1.00 96.44 281 HIS A C 1
ATOM 2219 O O . HIS A 1 281 ? 12.267 -5.857 -6.357 1.00 96.44 281 HIS A O 1
ATOM 2225 N N . ASP A 1 282 ? 12.411 -6.265 -8.554 1.00 95.00 282 ASP A N 1
ATOM 2226 C CA . ASP A 1 282 ? 11.969 -7.663 -8.444 1.00 95.00 282 ASP A CA 1
ATOM 2227 C C . ASP A 1 282 ? 13.066 -8.491 -7.737 1.00 95.00 282 ASP A C 1
ATOM 2229 O O . ASP A 1 282 ? 14.197 -8.537 -8.237 1.00 95.00 282 ASP A O 1
ATOM 2233 N N . PRO A 1 283 ? 12.779 -9.175 -6.610 1.00 93.06 283 PRO A N 1
ATOM 2234 C CA . PRO A 1 283 ? 13.750 -10.027 -5.922 1.00 93.06 283 PRO A CA 1
ATOM 2235 C C . PRO A 1 283 ? 14.303 -11.158 -6.801 1.00 93.06 283 PRO A C 1
ATOM 2237 O O . PRO A 1 283 ? 15.400 -11.653 -6.552 1.00 93.06 283 PRO A O 1
ATOM 2240 N N . ASN A 1 284 ? 13.567 -11.556 -7.845 1.00 94.06 284 ASN A N 1
ATOM 2241 C CA . ASN A 1 284 ? 13.988 -12.567 -8.812 1.00 94.06 284 ASN A CA 1
ATOM 2242 C C . ASN A 1 284 ? 14.909 -12.004 -9.908 1.00 94.06 284 ASN A C 1
ATOM 2244 O O . ASN A 1 284 ? 15.494 -12.789 -10.655 1.00 94.06 284 ASN A O 1
ATOM 2248 N N . PHE A 1 285 ? 15.057 -10.678 -10.023 1.00 96.38 285 PHE A N 1
ATOM 2249 C CA . PHE A 1 285 ? 15.971 -10.031 -10.965 1.00 96.38 285 PHE A CA 1
ATOM 2250 C C . PHE A 1 285 ? 17.299 -9.698 -10.278 1.00 96.38 285 PHE A C 1
ATOM 2252 O O . PHE A 1 285 ? 17.518 -8.609 -9.734 1.00 96.38 285 PHE A O 1
ATOM 2259 N N . THR A 1 286 ? 18.193 -10.683 -10.289 1.00 96.25 286 THR A N 1
ATOM 2260 C CA . THR A 1 286 ? 19.451 -10.658 -9.535 1.00 96.25 286 THR A CA 1
ATOM 2261 C C . THR A 1 286 ? 20.617 -10.069 -10.324 1.00 96.25 286 THR A C 1
ATOM 2263 O O . THR A 1 286 ? 21.542 -9.547 -9.711 1.00 96.25 286 THR A O 1
ATOM 2266 N N . ALA A 1 287 ? 20.604 -10.151 -11.660 1.00 96.50 287 ALA A N 1
ATOM 2267 C CA . ALA A 1 287 ? 21.691 -9.662 -12.511 1.00 96.50 287 ALA A CA 1
ATOM 2268 C C . ALA A 1 287 ? 21.166 -9.090 -13.836 1.00 96.50 287 ALA A C 1
ATOM 2270 O O . ALA A 1 287 ? 20.313 -9.694 -14.487 1.00 96.50 287 ALA A O 1
ATOM 2271 N N . TYR A 1 288 ? 21.694 -7.929 -14.234 1.00 97.06 288 TYR A N 1
ATOM 2272 C CA . TYR A 1 288 ? 21.187 -7.126 -15.354 1.00 97.06 288 TYR A CA 1
ATOM 2273 C C . TYR A 1 288 ? 21.324 -7.790 -16.734 1.00 97.06 288 TYR A C 1
ATOM 2275 O O . TYR A 1 288 ? 20.612 -7.416 -17.661 1.00 97.06 288 TYR A O 1
ATOM 2283 N N . ASP A 1 289 ? 22.221 -8.766 -16.862 1.00 95.75 289 ASP A N 1
ATOM 2284 C CA . ASP A 1 289 ? 22.571 -9.509 -18.074 1.00 95.75 289 ASP A CA 1
ATOM 2285 C C . ASP A 1 289 ? 21.958 -10.923 -18.119 1.00 95.75 289 ASP A C 1
ATOM 2287 O O . ASP A 1 289 ? 22.082 -11.631 -19.123 1.00 95.75 289 ASP A O 1
ATOM 2291 N N . ASN A 1 290 ? 21.239 -11.344 -17.070 1.00 97.31 290 ASN A N 1
ATOM 2292 C CA . ASN A 1 290 ? 20.630 -12.669 -17.006 1.00 97.31 290 ASN A CA 1
ATOM 2293 C C . ASN A 1 290 ? 19.483 -12.807 -18.024 1.00 97.31 290 ASN A C 1
ATOM 2295 O O . ASN A 1 290 ? 18.348 -12.382 -17.797 1.00 97.31 290 ASN A O 1
ATOM 2299 N N . ILE A 1 291 ? 19.769 -13.477 -19.144 1.00 96.81 291 ILE A N 1
ATOM 2300 C CA . ILE A 1 291 ? 18.844 -13.671 -20.272 1.00 96.81 291 ILE A CA 1
ATOM 2301 C C . ILE A 1 291 ? 17.511 -14.315 -19.848 1.00 96.81 291 ILE A C 1
ATOM 2303 O O . ILE A 1 291 ? 16.475 -14.010 -20.443 1.00 96.81 291 ILE A O 1
ATOM 2307 N N . ALA A 1 292 ? 17.499 -15.207 -18.851 1.00 97.06 292 ALA A N 1
ATOM 2308 C CA . ALA A 1 292 ? 16.268 -15.854 -18.394 1.00 97.06 292 ALA A CA 1
ATOM 2309 C C . ALA A 1 292 ? 15.373 -14.875 -17.618 1.00 97.06 292 ALA A C 1
ATOM 2311 O O . ALA A 1 292 ? 14.186 -14.765 -17.925 1.00 97.06 292 ALA A O 1
ATOM 2312 N N . GLN A 1 293 ? 15.952 -14.108 -16.690 1.00 97.25 293 GLN A N 1
ATOM 2313 C CA . GLN A 1 293 ? 15.241 -13.077 -15.923 1.00 97.25 293 GLN A CA 1
ATOM 2314 C C . GLN A 1 293 ? 14.755 -11.944 -16.845 1.00 97.25 293 GLN A C 1
ATOM 2316 O O . GLN A 1 293 ? 13.576 -11.590 -16.831 1.00 97.25 293 GLN A O 1
ATOM 2321 N N . LEU A 1 294 ? 15.611 -11.457 -17.752 1.00 97.75 294 LEU A N 1
ATOM 2322 C CA . LEU A 1 294 ? 15.246 -10.446 -18.751 1.00 97.75 294 LEU A CA 1
ATOM 2323 C C . LEU A 1 294 ? 14.094 -10.896 -19.667 1.00 97.75 294 LEU A C 1
ATOM 2325 O O . LEU A 1 294 ? 13.266 -10.075 -20.057 1.00 97.75 294 LEU A O 1
ATOM 2329 N N . LYS A 1 295 ? 13.981 -12.189 -20.006 1.00 97.06 295 LYS A N 1
ATOM 2330 C CA . LYS A 1 295 ? 12.831 -12.706 -20.775 1.00 97.06 295 LYS A CA 1
ATOM 2331 C C . LYS A 1 295 ? 11.512 -12.592 -20.004 1.00 97.06 295 LYS A C 1
ATOM 2333 O O . LYS A 1 295 ? 10.504 -12.265 -20.628 1.00 97.06 295 LYS A O 1
ATOM 2338 N N . VAL A 1 296 ? 11.517 -12.806 -18.687 1.00 96.75 296 VAL A N 1
ATOM 2339 C CA . VAL A 1 296 ? 10.335 -12.609 -17.825 1.00 96.75 296 VAL A CA 1
ATOM 2340 C C . VAL A 1 296 ? 9.984 -11.122 -17.745 1.00 96.75 296 VAL A C 1
ATOM 2342 O O . VAL A 1 296 ? 8.854 -10.742 -18.043 1.00 96.75 296 VAL A O 1
ATOM 2345 N N . ILE A 1 297 ? 10.966 -10.254 -17.487 1.00 97.56 297 ILE A N 1
ATOM 2346 C CA . ILE A 1 297 ? 10.766 -8.794 -17.463 1.00 97.56 297 ILE A CA 1
ATOM 2347 C C . ILE A 1 297 ? 10.210 -8.288 -18.801 1.00 97.56 297 ILE A C 1
ATOM 2349 O O . ILE A 1 297 ? 9.301 -7.460 -18.818 1.00 97.56 297 ILE A O 1
ATOM 2353 N N . LYS A 1 298 ? 10.679 -8.826 -19.936 1.00 96.75 298 LYS A N 1
ATOM 2354 C CA . LYS A 1 298 ? 10.159 -8.489 -21.272 1.00 96.75 298 LYS A CA 1
ATOM 2355 C C . LYS A 1 298 ? 8.672 -8.824 -21.419 1.00 96.75 298 LYS A C 1
ATOM 2357 O O . LYS A 1 298 ? 7.949 -8.076 -22.074 1.00 96.75 298 LYS A O 1
ATOM 2362 N N . GLN A 1 299 ? 8.216 -9.928 -20.824 1.00 96.44 299 GLN A N 1
ATOM 2363 C CA . GLN A 1 299 ? 6.802 -10.310 -20.808 1.00 96.44 299 GLN A CA 1
ATOM 2364 C C . GLN A 1 299 ? 5.984 -9.367 -19.917 1.00 96.44 299 GLN A C 1
ATOM 2366 O O . GLN A 1 299 ? 4.930 -8.912 -20.352 1.00 96.44 299 GLN A O 1
ATOM 2371 N N . CYS A 1 300 ? 6.489 -8.996 -18.736 1.00 95.62 300 CYS A N 1
ATOM 2372 C CA . CYS A 1 300 ? 5.843 -8.016 -17.854 1.00 95.62 300 CYS A CA 1
ATOM 2373 C C . CYS A 1 300 ? 5.727 -6.628 -18.510 1.00 95.62 300 CYS A C 1
ATOM 2375 O O . CYS A 1 300 ? 4.654 -6.027 -18.508 1.00 95.62 300 CYS A O 1
ATOM 2377 N N . LEU A 1 301 ? 6.804 -6.143 -19.138 1.00 96.44 301 LEU A N 1
ATOM 2378 C CA . LEU A 1 301 ? 6.802 -4.897 -19.910 1.00 96.44 301 LEU A CA 1
ATOM 2379 C C . LEU A 1 301 ? 5.809 -4.961 -21.074 1.00 96.44 301 LEU A C 1
ATOM 2381 O O . LEU A 1 301 ? 5.058 -4.011 -21.277 1.00 96.44 301 LEU A O 1
ATOM 2385 N N . TRP A 1 302 ? 5.762 -6.072 -21.818 1.00 95.12 302 TRP A N 1
ATOM 2386 C CA . TRP A 1 302 ? 4.779 -6.243 -22.889 1.00 95.12 302 TRP A CA 1
ATOM 2387 C C . TRP A 1 302 ? 3.341 -6.271 -22.362 1.00 95.12 302 TRP A C 1
ATOM 2389 O O . TRP A 1 302 ? 2.500 -5.600 -22.937 1.00 95.12 302 TRP A O 1
ATOM 2399 N N . PHE A 1 303 ? 3.054 -6.954 -21.252 1.00 92.62 303 PHE A N 1
ATOM 2400 C CA . PHE A 1 303 ? 1.713 -6.984 -20.653 1.00 92.62 303 PHE A CA 1
ATOM 2401 C C . PHE A 1 303 ? 1.186 -5.577 -20.307 1.00 92.62 303 PHE A C 1
ATOM 2403 O O . PHE A 1 303 ? -0.001 -5.297 -20.469 1.00 92.62 303 PHE A O 1
ATOM 2410 N N . ILE A 1 304 ? 2.075 -4.677 -19.876 1.00 91.06 304 ILE A N 1
ATOM 2411 C CA . ILE A 1 304 ? 1.748 -3.276 -19.574 1.00 91.06 304 ILE A CA 1
ATOM 2412 C C . ILE A 1 304 ? 1.648 -2.441 -20.860 1.00 91.06 304 ILE A C 1
ATOM 2414 O O . ILE A 1 304 ? 0.705 -1.671 -21.024 1.00 91.06 304 ILE A O 1
ATOM 2418 N N . LEU A 1 305 ? 2.602 -2.594 -21.783 1.00 92.12 305 LEU A N 1
ATOM 2419 C CA . LEU A 1 305 ? 2.697 -1.794 -23.008 1.00 92.12 305 LEU A CA 1
ATOM 2420 C C . LEU A 1 305 ? 1.714 -2.221 -24.110 1.00 92.12 305 LEU A C 1
ATOM 2422 O O . LEU A 1 305 ? 1.348 -1.397 -24.938 1.00 92.12 305 LEU A O 1
ATOM 2426 N N . GLU A 1 306 ? 1.256 -3.471 -24.141 1.00 92.12 306 GLU A N 1
ATOM 2427 C CA . GLU A 1 306 ? 0.333 -3.988 -25.156 1.00 92.12 306 GLU A CA 1
ATOM 2428 C C . GLU A 1 306 ? -0.951 -3.151 -25.276 1.00 92.12 306 GLU A C 1
ATOM 2430 O O . GLU A 1 306 ? -1.203 -2.643 -26.372 1.00 92.12 306 GLU A O 1
ATOM 2435 N N . PRO A 1 307 ? -1.759 -2.935 -24.217 1.00 88.69 307 PRO A N 1
ATOM 2436 C CA . PRO A 1 307 ? -2.946 -2.085 -24.320 1.00 88.69 307 PRO A CA 1
ATOM 2437 C C . PRO A 1 307 ? -2.597 -0.622 -24.629 1.00 88.69 307 PRO A C 1
ATOM 2439 O O . PRO A 1 307 ? -3.348 0.042 -25.338 1.00 88.69 307 PRO A O 1
ATOM 2442 N N . LEU A 1 308 ? -1.448 -0.143 -24.145 1.00 86.56 308 LEU A N 1
ATOM 2443 C CA . LEU A 1 308 ? -0.985 1.235 -24.315 1.00 86.56 308 LEU A CA 1
ATOM 2444 C C . LEU A 1 308 ? -0.492 1.557 -25.737 1.00 86.56 308 LEU A C 1
ATOM 2446 O O . LEU A 1 308 ? -0.580 2.707 -26.156 1.00 86.56 308 LEU A O 1
ATOM 2450 N N . ILE A 1 309 ? 0.011 0.562 -26.475 1.00 87.50 309 ILE A N 1
ATOM 2451 C CA . ILE A 1 309 ? 0.484 0.698 -27.863 1.00 87.50 309 ILE A CA 1
ATOM 2452 C C . ILE A 1 309 ? -0.610 0.286 -28.857 1.00 87.50 309 ILE A C 1
ATOM 2454 O O . ILE A 1 309 ? -0.786 0.933 -29.883 1.00 87.50 309 ILE A O 1
ATOM 2458 N N . THR A 1 310 ? -1.340 -0.803 -28.586 1.00 84.69 310 THR A N 1
ATOM 2459 C CA . THR A 1 310 ? -2.235 -1.434 -29.582 1.00 84.69 310 THR A CA 1
ATOM 2460 C C . THR A 1 310 ? -3.698 -1.005 -29.493 1.00 84.69 310 THR A C 1
ATOM 2462 O O . THR A 1 310 ? -4.447 -1.249 -30.437 1.00 84.69 310 THR A O 1
ATOM 2465 N N . ARG A 1 311 ? -4.130 -0.404 -28.373 1.00 77.25 311 ARG A N 1
ATOM 2466 C CA . ARG A 1 311 ? -5.539 -0.032 -28.118 1.00 77.25 311 ARG A CA 1
ATOM 2467 C C . ARG A 1 311 ? -5.723 1.436 -27.726 1.00 77.25 311 ARG A C 1
ATOM 2469 O O . ARG A 1 311 ? -6.804 1.812 -27.281 1.00 77.25 311 ARG A O 1
ATOM 2476 N N . ASN A 1 312 ? -4.671 2.242 -27.844 1.00 71.50 312 ASN A N 1
ATOM 2477 C CA . ASN A 1 312 ? -4.689 3.663 -27.527 1.00 71.50 312 ASN A CA 1
ATOM 2478 C C . ASN A 1 312 ? -4.576 4.471 -28.823 1.00 71.50 312 ASN A C 1
ATOM 2480 O O . ASN A 1 312 ? -3.492 4.578 -29.391 1.00 71.50 312 ASN A O 1
ATOM 2484 N N . ASP A 1 313 ? -5.677 5.081 -29.261 1.00 71.75 313 ASP A N 1
ATOM 2485 C CA . ASP A 1 313 ? -5.690 5.966 -30.437 1.00 71.75 313 ASP A CA 1
ATOM 2486 C C . ASP A 1 313 ? -4.797 7.211 -30.248 1.00 71.75 313 ASP A C 1
ATOM 2488 O O . ASP A 1 313 ? -4.420 7.866 -31.217 1.00 71.75 313 ASP A O 1
ATOM 2492 N N . PHE A 1 314 ? -4.423 7.523 -29.000 1.00 75.81 314 PHE A N 1
ATOM 2493 C CA . PHE A 1 314 ? -3.490 8.591 -28.633 1.00 75.81 314 PHE A CA 1
ATOM 2494 C C . PHE A 1 314 ? -2.057 8.087 -28.384 1.00 75.81 314 PHE A C 1
ATOM 2496 O O . PHE A 1 314 ? -1.247 8.822 -27.814 1.00 75.81 314 PHE A O 1
ATOM 2503 N N . TYR A 1 315 ? -1.724 6.853 -28.787 1.00 83.75 315 TYR A N 1
ATOM 2504 C CA . TYR A 1 315 ? -0.366 6.324 -28.668 1.00 83.75 315 TYR A CA 1
ATOM 2505 C C . TYR A 1 315 ? 0.650 7.241 -29.371 1.00 83.75 315 TYR A C 1
ATOM 2507 O O . TYR A 1 315 ? 0.550 7.527 -30.564 1.00 83.75 315 TYR A O 1
ATOM 2515 N N . CYS A 1 316 ? 1.659 7.675 -28.617 1.00 86.88 316 CYS A N 1
ATOM 2516 C CA . CYS A 1 316 ? 2.576 8.735 -29.015 1.00 86.88 316 CYS A CA 1
ATOM 2517 C C . CYS A 1 316 ? 4.029 8.256 -28.868 1.00 86.88 316 CYS A C 1
ATOM 2519 O O . CYS A 1 316 ? 4.610 8.335 -27.785 1.00 86.88 316 CYS A O 1
ATOM 2521 N N . TYR A 1 317 ? 4.619 7.718 -29.943 1.00 90.44 317 TYR A N 1
ATOM 2522 C CA . TYR A 1 317 ? 5.961 7.114 -29.902 1.00 90.44 317 TYR A CA 1
ATOM 2523 C C . TYR A 1 317 ? 7.029 8.065 -29.336 1.00 90.44 317 TYR A C 1
ATOM 2525 O O . TYR A 1 317 ? 7.792 7.654 -28.460 1.00 90.44 317 TYR A O 1
ATOM 2533 N N . GLY A 1 318 ? 7.041 9.333 -29.767 1.00 90.06 318 GLY A N 1
ATOM 2534 C CA . GLY A 1 318 ? 7.957 10.353 -29.247 1.00 90.06 318 GLY A CA 1
ATOM 2535 C C . GLY A 1 318 ? 7.864 10.539 -27.728 1.00 90.06 318 GLY A C 1
ATOM 2536 O O . GLY A 1 318 ? 8.896 10.570 -27.060 1.00 90.06 318 GLY A O 1
ATOM 2537 N N . PHE A 1 319 ? 6.652 10.551 -27.157 1.00 88.75 319 PHE A N 1
ATOM 2538 C CA . PHE A 1 319 ? 6.460 10.615 -25.703 1.00 88.75 319 PHE A CA 1
ATOM 2539 C C . PHE A 1 319 ? 7.064 9.399 -24.981 1.00 88.75 319 PHE A C 1
ATOM 2541 O O . PHE A 1 319 ? 7.841 9.578 -24.047 1.00 88.75 319 PHE A O 1
ATOM 2548 N N . TYR A 1 320 ? 6.771 8.171 -25.426 1.00 91.38 320 TYR A N 1
ATOM 2549 C CA . TYR A 1 320 ? 7.327 6.958 -24.804 1.00 91.38 320 TYR A CA 1
ATOM 2550 C C . TYR A 1 320 ? 8.854 6.883 -24.922 1.00 91.38 320 TYR A C 1
ATOM 2552 O O . TYR A 1 320 ? 9.522 6.493 -23.965 1.00 91.38 320 TYR A O 1
ATOM 2560 N N . LYS A 1 321 ? 9.408 7.282 -26.073 1.00 92.50 321 LYS A N 1
ATOM 2561 C CA . LYS A 1 321 ? 10.855 7.372 -26.294 1.00 92.50 321 LYS A CA 1
ATOM 2562 C C . LYS A 1 321 ? 11.499 8.357 -25.311 1.00 92.50 321 LYS A C 1
ATOM 2564 O O . LYS A 1 321 ? 12.394 7.957 -24.571 1.00 92.50 321 LYS A O 1
ATOM 2569 N N . ASN A 1 322 ? 11.004 9.598 -25.258 1.00 91.62 322 ASN A N 1
ATOM 2570 C CA . ASN A 1 322 ? 11.481 10.638 -24.339 1.00 91.62 322 ASN A CA 1
ATOM 2571 C C . ASN A 1 322 ? 11.409 10.149 -22.877 1.00 91.62 322 ASN A C 1
ATOM 2573 O O . ASN A 1 322 ? 12.384 10.252 -22.135 1.00 91.62 322 ASN A O 1
ATOM 2577 N N . LEU A 1 323 ? 10.300 9.515 -22.485 1.00 92.31 323 LEU A N 1
ATOM 2578 C CA . LEU A 1 323 ? 10.100 8.970 -21.142 1.00 92.31 323 LEU A CA 1
ATOM 2579 C C . LEU A 1 323 ? 11.167 7.928 -20.759 1.00 92.31 323 LEU A C 1
ATOM 2581 O O . LEU A 1 323 ? 11.744 8.013 -19.674 1.00 92.31 323 LEU A O 1
ATOM 2585 N N . VAL A 1 324 ? 11.460 6.968 -21.646 1.00 95.25 324 VAL A N 1
ATOM 2586 C CA . VAL A 1 324 ? 12.479 5.924 -21.419 1.00 95.25 324 VAL A CA 1
ATOM 2587 C C . VAL A 1 324 ? 13.895 6.500 -21.411 1.00 95.25 324 VAL A C 1
ATOM 2589 O O . VAL A 1 324 ? 14.683 6.152 -20.532 1.00 95.25 324 VAL A O 1
ATOM 2592 N N . GLU A 1 325 ? 14.216 7.416 -22.325 1.00 93.25 325 GLU A N 1
ATOM 2593 C CA . GLU A 1 325 ? 15.516 8.098 -22.359 1.00 93.25 325 GLU A CA 1
ATOM 2594 C C . GLU A 1 325 ? 15.751 8.922 -21.085 1.00 93.25 325 GLU A C 1
ATOM 2596 O O . GLU A 1 325 ? 16.815 8.821 -20.470 1.00 93.25 325 GLU A O 1
ATOM 2601 N N . ARG A 1 326 ? 14.736 9.659 -20.610 1.00 93.31 326 ARG A N 1
ATOM 2602 C CA . ARG A 1 326 ? 14.814 10.398 -19.343 1.00 93.31 326 ARG A CA 1
ATOM 2603 C C . ARG A 1 326 ? 14.980 9.461 -18.149 1.00 93.31 326 ARG A C 1
ATOM 2605 O O . ARG A 1 326 ? 15.860 9.725 -17.335 1.00 93.31 326 ARG A O 1
ATOM 2612 N N . MET A 1 327 ? 14.225 8.360 -18.051 1.00 95.69 327 MET A N 1
ATOM 2613 C CA . MET A 1 327 ? 14.427 7.354 -16.990 1.00 95.69 327 MET A CA 1
ATOM 2614 C C . MET A 1 327 ? 15.853 6.788 -16.995 1.00 95.69 327 MET A C 1
ATOM 2616 O O . MET A 1 327 ? 16.472 6.671 -15.943 1.00 95.69 327 MET A O 1
ATOM 2620 N N . LYS A 1 328 ? 16.406 6.479 -18.173 1.00 95.88 328 LYS A N 1
ATOM 2621 C CA . LYS A 1 328 ? 17.757 5.916 -18.319 1.00 95.88 328 LYS A CA 1
ATOM 2622 C C . LYS A 1 328 ? 18.883 6.904 -17.968 1.00 95.88 328 LYS A C 1
ATOM 2624 O O . LYS A 1 328 ? 19.979 6.478 -17.604 1.00 95.88 328 LYS A O 1
ATOM 2629 N N . ASN A 1 329 ? 18.615 8.209 -18.031 1.00 95.50 329 ASN A N 1
ATOM 2630 C CA . ASN A 1 329 ? 19.528 9.247 -17.547 1.00 95.50 329 ASN A CA 1
ATOM 2631 C C . ASN A 1 329 ? 19.478 9.446 -16.019 1.00 95.50 329 ASN A C 1
ATOM 2633 O O . ASN A 1 329 ? 20.311 10.173 -15.489 1.00 95.50 329 ASN A O 1
ATOM 2637 N N . HIS A 1 330 ? 18.564 8.798 -15.292 1.00 96.38 330 HIS A N 1
ATOM 2638 C CA . HIS A 1 330 ? 18.521 8.824 -13.825 1.00 96.38 330 HIS A CA 1
ATOM 2639 C C . HIS A 1 330 ? 19.144 7.560 -13.220 1.00 96.38 330 HIS A C 1
ATOM 2641 O O . HIS A 1 330 ? 19.293 6.541 -13.895 1.00 96.38 330 HIS A O 1
ATOM 2647 N N . LYS A 1 331 ? 19.479 7.628 -11.932 1.00 97.44 331 LYS A N 1
ATOM 2648 C CA . LYS A 1 331 ? 19.825 6.471 -11.097 1.00 97.44 331 LYS A CA 1
ATOM 2649 C C . LYS A 1 331 ? 18.612 5.983 -10.303 1.00 97.44 331 LYS A C 1
ATOM 2651 O O . LYS A 1 331 ? 17.614 6.694 -10.217 1.00 97.44 331 LYS A O 1
ATOM 2656 N N . ASP A 1 332 ? 18.694 4.808 -9.689 1.00 97.75 332 ASP A N 1
ATOM 2657 C CA . ASP A 1 332 ? 17.717 4.383 -8.678 1.00 97.75 332 ASP A CA 1
ATOM 2658 C C . ASP A 1 332 ? 17.813 5.275 -7.428 1.00 97.75 332 ASP A C 1
ATOM 2660 O O . ASP A 1 332 ? 18.909 5.503 -6.922 1.00 97.75 332 ASP A O 1
ATOM 2664 N N . ALA A 1 333 ? 16.681 5.769 -6.917 1.00 96.62 333 ALA A N 1
ATOM 2665 C CA . ALA A 1 333 ? 16.663 6.684 -5.767 1.00 96.62 333 ALA A CA 1
ATOM 2666 C C . ALA A 1 333 ? 16.951 6.025 -4.405 1.00 96.62 333 ALA A C 1
ATOM 2668 O O . ALA A 1 333 ? 17.162 6.733 -3.423 1.00 96.62 333 ALA A O 1
ATOM 2669 N N . ILE A 1 334 ? 16.945 4.689 -4.309 1.00 96.38 334 ILE A N 1
ATOM 2670 C CA . ILE A 1 334 ? 17.355 3.975 -3.087 1.00 96.38 334 ILE A CA 1
ATOM 2671 C C . ILE A 1 334 ? 18.829 3.562 -3.192 1.00 96.38 334 ILE A C 1
ATOM 2673 O O . ILE A 1 334 ? 19.573 3.655 -2.218 1.00 96.38 334 ILE A O 1
ATOM 2677 N N . HIS A 1 335 ? 19.263 3.144 -4.383 1.00 96.25 335 HIS A N 1
ATOM 2678 C CA . HIS A 1 335 ? 20.573 2.547 -4.633 1.00 96.25 335 HIS A CA 1
ATOM 2679 C C . HIS A 1 335 ? 21.471 3.430 -5.522 1.00 96.25 335 HIS A C 1
ATOM 2681 O O . HIS A 1 335 ? 22.132 2.946 -6.441 1.00 96.25 335 HIS A O 1
ATOM 2687 N N . GLU A 1 336 ? 21.533 4.737 -5.250 1.00 95.75 336 GLU A N 1
ATOM 2688 C CA . GLU A 1 336 ? 22.278 5.724 -6.059 1.00 95.75 336 GLU A CA 1
ATOM 2689 C C . GLU A 1 336 ? 23.769 5.379 -6.260 1.00 95.75 336 GLU A C 1
ATOM 2691 O O . GLU A 1 336 ? 24.378 5.739 -7.270 1.00 95.75 336 GLU A O 1
ATOM 2696 N N . ASN A 1 337 ? 24.372 4.674 -5.303 1.00 96.19 337 ASN A N 1
ATOM 2697 C CA . ASN A 1 337 ? 25.797 4.328 -5.303 1.00 96.19 337 ASN A CA 1
ATOM 2698 C C . ASN A 1 337 ? 26.072 2.845 -5.623 1.00 96.19 337 ASN A C 1
ATOM 2700 O O . ASN A 1 337 ? 27.219 2.415 -5.545 1.00 96.19 337 ASN A O 1
ATOM 2704 N N . ASP A 1 338 ? 25.047 2.064 -5.982 1.00 96.88 338 ASP A N 1
ATOM 2705 C CA . ASP A 1 338 ? 25.200 0.671 -6.417 1.00 96.88 338 ASP A CA 1
ATOM 2706 C C . ASP A 1 338 ? 25.139 0.592 -7.948 1.00 96.88 338 ASP A C 1
ATOM 2708 O O . ASP A 1 338 ? 24.064 0.593 -8.557 1.00 96.88 338 ASP A O 1
ATOM 2712 N N . ASP A 1 339 ? 26.301 0.521 -8.593 1.00 96.12 339 ASP A N 1
ATOM 2713 C CA . ASP A 1 339 ? 26.383 0.396 -10.050 1.00 96.12 339 ASP A CA 1
ATOM 2714 C C . ASP A 1 339 ? 25.687 -0.874 -10.570 1.00 96.12 339 ASP A C 1
ATOM 2716 O O . ASP A 1 339 ? 25.054 -0.827 -11.622 1.00 96.12 339 ASP A O 1
ATOM 2720 N N . SER A 1 340 ? 25.719 -1.987 -9.826 1.00 96.88 340 SER A N 1
ATOM 2721 C CA . SER A 1 340 ? 25.046 -3.235 -10.217 1.00 96.88 340 SER A CA 1
ATOM 2722 C C . SER A 1 340 ? 23.528 -3.050 -10.257 1.00 96.88 340 SER A C 1
ATOM 2724 O O . SER A 1 340 ? 22.862 -3.449 -11.219 1.00 96.88 340 SER A O 1
ATOM 2726 N N . PHE A 1 341 ? 22.973 -2.366 -9.252 1.00 97.44 341 PHE A N 1
ATOM 2727 C CA . PHE A 1 341 ? 21.553 -2.028 -9.221 1.00 97.44 341 PHE A CA 1
ATOM 2728 C C . PHE A 1 341 ? 21.167 -1.052 -10.340 1.00 97.44 341 PHE A C 1
ATOM 2730 O O . PHE A 1 341 ? 20.151 -1.238 -11.014 1.00 97.44 341 PHE A O 1
ATOM 2737 N N . ASN A 1 342 ? 21.995 -0.041 -10.603 1.00 97.88 342 ASN A N 1
ATOM 2738 C CA . ASN A 1 342 ? 21.747 0.905 -11.690 1.00 97.88 342 ASN A CA 1
ATOM 2739 C C . ASN A 1 342 ? 21.839 0.236 -13.073 1.00 97.88 342 ASN A C 1
ATOM 2741 O O . ASN A 1 342 ? 21.010 0.517 -13.938 1.00 97.88 342 ASN A O 1
ATOM 2745 N N . PHE A 1 343 ? 22.742 -0.733 -13.271 1.00 98.31 343 PHE A N 1
ATOM 2746 C CA . PHE A 1 343 ? 22.776 -1.541 -14.496 1.00 98.31 343 PHE A CA 1
ATOM 2747 C C . PHE A 1 343 ? 21.473 -2.326 -14.693 1.00 98.31 343 PHE A C 1
ATOM 2749 O O . PHE A 1 343 ? 20.981 -2.389 -15.820 1.00 98.31 343 PHE A O 1
ATOM 2756 N N . LYS A 1 344 ? 20.863 -2.864 -13.621 1.00 98.25 344 LYS A N 1
ATOM 2757 C CA . LYS A 1 344 ? 19.525 -3.482 -13.694 1.00 98.25 344 LYS A CA 1
ATOM 2758 C C . LYS A 1 344 ? 18.474 -2.478 -14.166 1.00 98.25 344 LYS A C 1
ATOM 2760 O O . LYS A 1 344 ? 17.763 -2.767 -15.126 1.00 98.25 344 LYS A O 1
ATOM 2765 N N . LEU A 1 345 ? 18.394 -1.300 -13.541 1.00 98.25 345 LEU A N 1
ATOM 2766 C CA . LEU A 1 345 ? 17.434 -0.253 -13.914 1.00 98.25 345 LEU A CA 1
ATOM 2767 C C . LEU A 1 345 ? 17.574 0.144 -15.395 1.00 98.25 345 LEU A C 1
ATOM 2769 O O . LEU A 1 345 ? 16.589 0.173 -16.135 1.00 98.25 345 LEU A O 1
ATOM 2773 N N . TRP A 1 346 ? 18.803 0.382 -15.855 1.00 98.38 346 TRP A N 1
ATOM 2774 C CA . TRP A 1 346 ? 19.079 0.773 -17.238 1.00 98.38 346 TRP A CA 1
ATOM 2775 C C . TRP A 1 346 ? 18.848 -0.360 -18.248 1.00 98.38 346 TRP A C 1
ATOM 2777 O O . TRP A 1 346 ? 18.369 -0.090 -19.350 1.00 98.38 346 TRP A O 1
ATOM 2787 N N . ALA A 1 347 ? 19.087 -1.623 -17.874 1.00 98.31 347 ALA A N 1
ATOM 2788 C CA . ALA A 1 347 ? 18.721 -2.781 -18.691 1.00 98.31 347 ALA A CA 1
ATOM 2789 C C . ALA A 1 347 ? 17.196 -2.907 -18.865 1.00 98.31 347 ALA A C 1
ATOM 2791 O O . ALA A 1 347 ? 16.734 -3.211 -19.965 1.00 98.31 347 ALA A O 1
ATOM 2792 N N . VAL A 1 348 ? 16.396 -2.612 -17.829 1.00 98.31 348 VAL A N 1
ATOM 2793 C CA . VAL A 1 348 ? 14.923 -2.564 -17.939 1.00 98.31 348 VAL A CA 1
ATOM 2794 C C . VAL A 1 348 ? 14.477 -1.423 -18.864 1.00 98.31 348 VAL A C 1
ATOM 2796 O O . VAL A 1 348 ? 13.583 -1.634 -19.686 1.00 98.31 348 VAL A O 1
ATOM 2799 N N . CYS A 1 349 ? 15.123 -0.250 -18.810 1.00 98.19 349 CYS A N 1
ATOM 2800 C CA . CYS A 1 349 ? 14.873 0.848 -19.756 1.00 98.19 349 CYS A CA 1
ATOM 2801 C C . CYS A 1 349 ? 15.164 0.438 -21.212 1.00 98.19 349 CYS A C 1
ATOM 2803 O O . CYS A 1 349 ? 14.307 0.601 -22.082 1.00 98.19 349 CYS A O 1
ATOM 2805 N N . ASP A 1 350 ? 16.334 -0.150 -21.483 1.00 97.75 350 ASP A N 1
ATOM 2806 C CA . ASP A 1 350 ? 16.691 -0.645 -22.822 1.00 97.75 350 ASP A CA 1
ATOM 2807 C C . ASP A 1 350 ? 15.713 -1.726 -23.313 1.00 97.75 350 ASP A C 1
ATOM 2809 O O . ASP A 1 350 ? 15.346 -1.769 -24.492 1.00 97.75 350 ASP A O 1
ATOM 2813 N N . LEU A 1 351 ? 15.239 -2.588 -22.408 1.00 97.25 351 LEU A N 1
ATOM 2814 C CA . LEU A 1 351 ? 14.261 -3.627 -22.716 1.00 97.25 351 LEU A CA 1
ATOM 2815 C C . LEU A 1 351 ? 12.885 -3.045 -23.049 1.00 97.25 351 LEU A C 1
ATOM 2817 O O . LEU A 1 351 ? 12.245 -3.513 -23.991 1.00 97.25 351 LEU A O 1
ATOM 2821 N N . ALA A 1 352 ? 12.453 -2.007 -22.329 1.00 97.19 352 ALA A N 1
ATOM 2822 C CA . ALA A 1 352 ? 11.233 -1.268 -22.636 1.00 97.19 352 ALA A CA 1
ATOM 2823 C C . ALA A 1 352 ? 11.328 -0.614 -24.022 1.00 97.19 352 ALA A C 1
ATOM 2825 O O . ALA A 1 352 ? 10.413 -0.777 -24.832 1.00 97.19 352 ALA A O 1
ATOM 2826 N N . MET A 1 353 ? 12.458 0.025 -24.348 1.00 95.69 353 MET A N 1
ATOM 2827 C CA . MET A 1 353 ? 12.682 0.612 -25.674 1.00 95.69 353 MET A CA 1
ATOM 2828 C C . MET A 1 353 ? 12.682 -0.449 -26.786 1.00 95.69 353 MET A C 1
ATOM 2830 O O . MET A 1 353 ? 12.043 -0.261 -27.819 1.00 95.69 353 MET A O 1
ATOM 2834 N N . SER A 1 354 ? 13.315 -1.605 -26.548 1.00 94.56 354 SER A N 1
ATOM 2835 C CA . SER A 1 354 ? 13.308 -2.767 -27.453 1.00 94.56 354 SER A CA 1
ATOM 2836 C C . SER A 1 354 ? 11.890 -3.306 -27.699 1.00 94.56 354 SER A C 1
ATOM 2838 O O . SER A 1 354 ? 11.520 -3.596 -28.842 1.00 94.56 354 SER A O 1
ATOM 2840 N N . VAL A 1 355 ? 11.053 -3.389 -26.653 1.00 94.31 355 VAL A N 1
ATOM 2841 C CA . VAL A 1 355 ? 9.631 -3.752 -26.785 1.00 94.31 355 VAL A CA 1
ATOM 2842 C C . VAL A 1 355 ? 8.889 -2.717 -27.628 1.00 94.31 355 VAL A C 1
ATOM 2844 O O . VAL A 1 355 ? 8.250 -3.118 -28.601 1.00 94.31 355 VAL A O 1
ATOM 2847 N N . ILE A 1 356 ? 9.027 -1.422 -27.323 1.00 93.75 356 ILE A N 1
ATOM 2848 C CA . ILE A 1 356 ? 8.392 -0.324 -28.069 1.00 93.75 356 ILE A CA 1
ATOM 2849 C C . ILE A 1 356 ? 8.786 -0.390 -29.555 1.00 93.75 356 ILE A C 1
ATOM 2851 O O . ILE A 1 356 ? 7.916 -0.598 -30.398 1.00 93.75 356 ILE A O 1
ATOM 2855 N N . TRP A 1 357 ? 10.082 -0.350 -29.891 1.00 92.00 357 TRP A N 1
ATOM 2856 C CA . TRP A 1 357 ? 10.567 -0.428 -31.280 1.00 92.00 357 TRP A CA 1
ATOM 2857 C C . TRP A 1 357 ? 10.018 -1.622 -32.061 1.00 92.00 357 TRP A C 1
ATOM 2859 O O . TRP A 1 357 ? 9.709 -1.490 -33.245 1.00 92.00 357 TRP A O 1
ATOM 2869 N N . SER A 1 358 ? 9.880 -2.780 -31.407 1.00 89.88 358 SER A N 1
ATOM 2870 C CA . SER A 1 358 ? 9.396 -4.012 -32.039 1.00 89.88 358 SER A CA 1
ATOM 2871 C C . SER A 1 358 ? 7.880 -4.077 -32.266 1.00 89.88 358 SER A C 1
ATOM 2873 O O . SER A 1 358 ? 7.413 -5.013 -32.924 1.00 89.88 358 SER A O 1
ATOM 2875 N N . ARG A 1 359 ? 7.111 -3.128 -31.712 1.00 90.00 359 ARG A N 1
ATOM 2876 C CA . ARG A 1 359 ? 5.639 -3.167 -31.652 1.00 90.00 359 ARG A CA 1
ATOM 2877 C C . ARG A 1 359 ? 4.954 -1.901 -32.164 1.00 90.00 359 ARG A C 1
ATOM 2879 O O . ARG A 1 359 ? 3.819 -2.002 -32.619 1.00 90.00 359 ARG A O 1
ATOM 2886 N N . SER A 1 360 ? 5.621 -0.749 -32.130 1.00 88.06 360 SER A N 1
ATOM 2887 C CA . SER A 1 360 ? 5.135 0.486 -32.747 1.00 88.06 360 SER A CA 1
ATOM 2888 C C . SER A 1 360 ? 4.977 0.323 -34.260 1.00 88.06 360 SER A C 1
ATOM 2890 O O . SER A 1 360 ? 5.867 -0.181 -34.941 1.00 88.06 360 SER A O 1
ATOM 2892 N N . THR A 1 361 ? 3.847 0.784 -34.792 1.00 84.06 361 THR A N 1
ATOM 2893 C CA . THR A 1 361 ? 3.598 0.920 -36.240 1.00 84.06 361 THR A CA 1
ATOM 2894 C C . THR A 1 361 ? 3.682 2.375 -36.703 1.00 84.06 361 THR A C 1
ATOM 2896 O O . THR A 1 361 ? 3.987 2.629 -37.866 1.00 84.06 361 THR A O 1
ATOM 2899 N N . ASN A 1 362 ? 3.456 3.324 -35.789 1.00 79.50 362 ASN A N 1
ATOM 2900 C CA . ASN A 1 362 ? 3.695 4.752 -35.966 1.00 79.50 362 ASN A CA 1
ATOM 2901 C C . ASN A 1 362 ? 4.943 5.164 -35.163 1.00 79.50 362 ASN A C 1
ATOM 2903 O O . ASN A 1 362 ? 5.072 4.800 -33.994 1.00 79.50 362 ASN A O 1
ATOM 2907 N N . TYR A 1 363 ? 5.830 5.939 -35.790 1.00 83.44 363 TYR A N 1
ATOM 2908 C CA . TYR A 1 363 ? 7.063 6.475 -35.200 1.00 83.44 363 TYR A CA 1
ATOM 2909 C C . TYR A 1 363 ? 7.058 8.015 -35.156 1.00 83.44 363 TYR A C 1
ATOM 2911 O O . TYR A 1 363 ? 8.110 8.650 -35.202 1.00 83.44 363 TYR A O 1
ATOM 2919 N N . GLU A 1 364 ? 5.872 8.630 -35.091 1.00 80.75 364 GLU A N 1
ATOM 2920 C CA . GLU A 1 364 ? 5.710 10.075 -34.927 1.00 80.75 364 GLU A CA 1
ATOM 2921 C C . GLU A 1 364 ? 6.486 10.577 -33.697 1.00 80.75 364 GLU A C 1
ATOM 2923 O O . GLU A 1 364 ? 6.216 10.199 -32.554 1.00 80.75 364 GLU A O 1
ATOM 2928 N N . MET A 1 365 ? 7.451 11.466 -33.943 1.00 78.12 365 MET A N 1
ATOM 2929 C CA . MET A 1 365 ? 8.329 12.071 -32.930 1.00 78.12 365 MET A CA 1
ATOM 2930 C C . MET A 1 365 ? 7.656 13.239 -32.194 1.00 78.12 365 MET A C 1
ATOM 2932 O O . MET A 1 365 ? 8.316 14.166 -31.734 1.00 78.12 365 MET A O 1
ATOM 2936 N N . ARG A 1 366 ? 6.324 13.230 -32.108 1.00 77.81 366 ARG A N 1
ATOM 2937 C CA . ARG A 1 366 ? 5.580 14.224 -31.343 1.00 77.81 366 ARG A CA 1
ATOM 2938 C C . ARG A 1 366 ? 5.828 13.985 -29.859 1.00 77.81 366 ARG A C 1
ATOM 2940 O O . ARG A 1 366 ? 5.711 12.868 -29.368 1.00 77.81 366 ARG A O 1
ATOM 2947 N N . GLU A 1 367 ? 6.134 15.052 -29.139 1.00 67.38 367 GLU A N 1
ATOM 2948 C CA . GLU A 1 367 ? 6.343 15.009 -27.695 1.00 67.38 367 GLU A CA 1
ATOM 2949 C C . GLU A 1 367 ? 5.143 15.664 -27.013 1.00 67.38 367 GLU A C 1
ATOM 2951 O O . GLU A 1 367 ? 5.114 16.864 -26.751 1.00 67.38 367 GLU A O 1
ATOM 2956 N N . PHE A 1 368 ? 4.090 14.875 -26.795 1.00 64.12 368 PHE A N 1
ATOM 2957 C CA . PHE A 1 368 ? 2.914 15.317 -26.052 1.00 64.12 368 PHE A CA 1
ATOM 2958 C C . PHE A 1 368 ? 2.532 14.284 -24.981 1.00 64.12 368 PHE A C 1
ATOM 2960 O O . PHE A 1 368 ? 2.261 13.140 -25.349 1.00 64.12 368 PHE A O 1
ATOM 2967 N N . PRO A 1 369 ? 2.452 14.672 -23.692 1.00 65.69 369 PRO A N 1
ATOM 2968 C CA . PRO A 1 369 ? 2.803 15.989 -23.139 1.00 65.69 369 PRO A CA 1
ATOM 2969 C C . PRO A 1 369 ? 4.311 16.301 -23.217 1.00 65.69 369 PRO A C 1
ATOM 2971 O O . PRO A 1 369 ? 5.140 15.413 -23.058 1.00 65.69 369 PRO A O 1
ATOM 2974 N N . THR A 1 370 ? 4.654 17.577 -23.426 1.00 63.84 370 THR A N 1
ATOM 2975 C CA . THR A 1 370 ? 6.031 18.060 -23.675 1.00 63.84 370 THR A CA 1
ATOM 2976 C C . THR A 1 370 ? 6.963 17.998 -22.458 1.00 63.84 370 THR A C 1
ATOM 2978 O O . THR A 1 370 ? 8.177 17.977 -22.615 1.00 63.84 370 THR A O 1
ATOM 2981 N N . ASP A 1 371 ? 6.417 17.982 -21.238 1.00 67.25 371 ASP A N 1
ATOM 2982 C CA . ASP A 1 371 ? 7.184 17.860 -19.991 1.00 67.25 371 ASP A CA 1
ATOM 2983 C C . ASP A 1 371 ? 6.967 16.467 -19.380 1.00 67.25 371 ASP A C 1
ATOM 2985 O O . ASP A 1 371 ? 6.097 16.263 -18.529 1.00 67.25 371 ASP A O 1
ATOM 2989 N N . ALA A 1 372 ? 7.726 15.484 -19.874 1.00 74.81 372 ALA A N 1
ATOM 2990 C CA . ALA A 1 372 ? 7.726 14.110 -19.375 1.00 74.81 372 ALA A CA 1
ATOM 2991 C C . ALA A 1 372 ? 8.384 14.027 -17.982 1.00 74.81 372 ALA A C 1
ATOM 2993 O O . ALA A 1 372 ? 9.608 14.033 -17.852 1.00 74.81 372 ALA A O 1
ATOM 2994 N N . ARG A 1 373 ? 7.579 13.972 -16.914 1.00 83.69 373 ARG A N 1
ATOM 2995 C CA . ARG A 1 373 ? 8.085 14.057 -15.532 1.00 83.69 373 ARG A CA 1
ATOM 2996 C C . ARG A 1 373 ? 8.547 12.714 -14.979 1.00 83.69 373 ARG A C 1
ATOM 2998 O O . ARG A 1 373 ? 7.755 11.785 -14.857 1.00 83.69 373 ARG A O 1
ATOM 3005 N N . ILE A 1 374 ? 9.802 12.657 -14.544 1.00 90.00 374 ILE A N 1
ATOM 3006 C CA . ILE A 1 374 ? 10.362 11.516 -13.817 1.00 90.00 374 ILE A CA 1
ATOM 3007 C C . ILE A 1 374 ? 10.202 11.768 -12.300 1.00 90.00 374 ILE A C 1
ATOM 3009 O O . ILE A 1 374 ? 10.682 12.794 -11.815 1.00 90.00 374 ILE A O 1
ATOM 3013 N N . PRO A 1 375 ? 9.495 10.911 -11.533 1.00 91.12 375 PRO A N 1
ATOM 3014 C CA . PRO A 1 375 ? 9.311 11.101 -10.097 1.00 91.12 375 PRO A CA 1
ATOM 3015 C C . PRO A 1 375 ? 10.606 10.861 -9.314 1.00 91.12 375 PRO A C 1
ATOM 3017 O O . PRO A 1 375 ? 11.109 9.738 -9.255 1.00 91.12 375 PRO A O 1
ATOM 3020 N N . THR A 1 376 ? 11.078 11.895 -8.618 1.00 93.06 376 THR A N 1
ATOM 3021 C CA . THR A 1 376 ? 12.302 11.853 -7.796 1.00 93.06 376 THR A CA 1
ATOM 3022 C C . THR A 1 376 ? 12.240 10.884 -6.612 1.00 93.06 376 THR A C 1
ATOM 3024 O O . THR A 1 376 ? 13.263 10.561 -6.026 1.00 93.06 376 THR A O 1
ATOM 3027 N N . MET A 1 377 ? 11.049 10.381 -6.269 1.00 92.50 377 MET A N 1
ATOM 3028 C CA . MET A 1 377 ? 10.868 9.317 -5.276 1.00 92.50 377 MET A CA 1
ATOM 3029 C C . MET A 1 377 ? 11.506 7.988 -5.713 1.00 92.50 377 MET A C 1
ATOM 3031 O O . MET A 1 377 ? 11.963 7.241 -4.858 1.00 92.50 377 MET A O 1
ATOM 3035 N N . TYR A 1 378 ? 11.525 7.686 -7.015 1.00 94.94 378 TYR A N 1
ATOM 3036 C CA . TYR A 1 378 ? 12.034 6.412 -7.550 1.00 94.94 378 TYR A CA 1
ATOM 3037 C C . TYR A 1 378 ? 13.337 6.579 -8.337 1.00 94.94 378 TYR A C 1
ATOM 3039 O O . TYR A 1 378 ? 14.102 5.628 -8.472 1.00 94.94 378 TYR A O 1
ATOM 3047 N N . PHE A 1 379 ? 13.602 7.792 -8.825 1.00 96.62 379 PHE A N 1
ATOM 3048 C CA . PHE A 1 379 ? 14.720 8.106 -9.704 1.00 96.62 379 PHE A CA 1
ATOM 3049 C C . PHE A 1 379 ? 15.545 9.273 -9.161 1.00 96.62 379 PHE A C 1
ATOM 3051 O O . PHE A 1 379 ? 15.030 10.382 -9.030 1.00 96.62 379 PHE A O 1
ATOM 3058 N N . SER A 1 380 ? 16.832 9.054 -8.905 1.00 96.19 380 SER A N 1
ATOM 3059 C CA . SER A 1 380 ? 17.748 10.126 -8.518 1.00 96.19 380 SER A CA 1
ATOM 3060 C C . SER A 1 380 ? 18.284 10.858 -9.757 1.00 96.19 380 SER A C 1
ATOM 3062 O O . SER A 1 380 ? 18.712 10.195 -10.714 1.00 96.19 380 SER A O 1
ATOM 3064 N N . PRO A 1 381 ? 18.227 12.203 -9.801 1.00 93.50 381 PRO A N 1
ATOM 3065 C CA . PRO A 1 381 ? 18.726 12.978 -10.929 1.00 93.50 381 PRO A CA 1
ATOM 3066 C C . PRO A 1 381 ? 20.252 12.886 -11.038 1.00 93.50 381 PRO A C 1
ATOM 3068 O O . PRO A 1 381 ? 20.972 12.842 -10.044 1.00 93.50 381 PRO A O 1
ATOM 3071 N N . GLN A 1 382 ? 20.748 12.900 -12.271 1.00 91.88 382 GLN A N 1
ATOM 3072 C CA . GLN A 1 382 ? 22.175 13.022 -12.579 1.00 91.88 382 GLN A CA 1
ATOM 3073 C C . GLN A 1 382 ? 22.469 14.426 -13.137 1.00 91.88 382 GLN A C 1
ATOM 3075 O O . GLN A 1 382 ? 21.520 15.146 -13.453 1.00 91.88 382 GLN A O 1
ATOM 3080 N N . PRO A 1 383 ? 23.747 14.848 -13.243 1.00 90.88 383 PRO A N 1
ATOM 3081 C CA . PRO A 1 383 ? 24.096 16.165 -13.777 1.00 90.88 383 PRO A CA 1
ATOM 3082 C C . PRO A 1 383 ? 23.471 16.415 -15.154 1.00 90.88 383 PRO A C 1
ATOM 3084 O O . PRO A 1 383 ? 23.422 15.498 -15.970 1.00 90.88 383 PRO A O 1
ATOM 3087 N N . ASP A 1 384 ? 23.060 17.653 -15.441 1.00 80.31 384 ASP A N 1
ATOM 3088 C CA . ASP A 1 384 ? 22.249 18.001 -16.627 1.00 80.31 384 ASP A CA 1
ATOM 3089 C C . ASP A 1 384 ? 22.870 17.594 -17.980 1.00 80.31 384 ASP A C 1
ATOM 3091 O O . ASP A 1 384 ? 22.163 17.404 -18.968 1.00 80.31 384 ASP A O 1
ATOM 3095 N N . PHE A 1 385 ? 24.196 17.433 -18.027 1.00 86.12 385 PHE A N 1
ATOM 3096 C CA . PHE A 1 385 ? 24.957 17.027 -19.214 1.00 86.12 385 PHE A CA 1
ATOM 3097 C C . PHE A 1 385 ? 25.183 15.507 -19.326 1.00 86.12 385 PHE A C 1
ATOM 3099 O O . PHE A 1 385 ? 25.816 15.046 -20.277 1.00 86.12 385 PHE A O 1
ATOM 3106 N N . PHE A 1 386 ? 24.705 14.710 -18.366 1.00 90.44 386 PHE A N 1
ATOM 3107 C CA . PHE A 1 386 ? 24.828 13.255 -18.394 1.00 90.44 386 PHE A CA 1
ATOM 3108 C C . PHE A 1 386 ? 23.826 12.632 -19.376 1.00 90.44 386 PHE A C 1
ATOM 3110 O O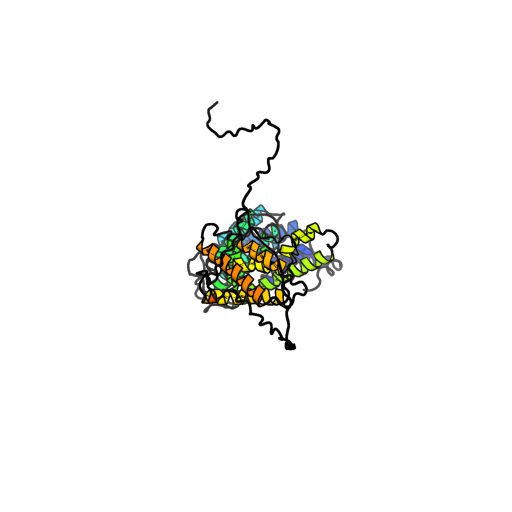 . PHE A 1 386 ? 22.612 12.801 -19.249 1.00 90.44 386 PHE A O 1
ATOM 3117 N N . VAL A 1 387 ? 24.335 11.848 -20.331 1.00 90.50 387 VAL A N 1
ATOM 3118 C CA . VAL A 1 387 ? 23.523 11.128 -21.321 1.00 90.50 387 VAL A CA 1
ATOM 3119 C C . VAL A 1 387 ? 23.945 9.662 -21.366 1.00 90.50 387 VAL A C 1
ATOM 3121 O O . VAL A 1 387 ? 25.074 9.334 -21.734 1.00 90.50 387 VAL A O 1
ATOM 3124 N N . ASN A 1 388 ? 23.026 8.760 -21.024 1.00 92.50 388 ASN A N 1
ATOM 3125 C CA . ASN A 1 388 ? 23.298 7.331 -20.928 1.00 92.50 388 ASN A CA 1
ATOM 3126 C C . ASN A 1 388 ? 23.124 6.604 -22.273 1.00 92.50 388 ASN A C 1
ATOM 3128 O O . ASN A 1 388 ? 22.112 5.948 -22.543 1.00 92.50 388 ASN A O 1
ATOM 3132 N N . THR A 1 389 ? 24.138 6.709 -23.130 1.00 92.81 389 THR A N 1
ATOM 3133 C CA . THR A 1 389 ? 24.162 6.063 -24.455 1.00 92.81 389 THR A CA 1
ATOM 3134 C C . THR A 1 389 ? 24.552 4.580 -24.422 1.00 92.81 389 THR A C 1
ATOM 3136 O O . THR A 1 389 ? 24.347 3.877 -25.412 1.00 92.81 389 THR A O 1
ATOM 3139 N N . ARG A 1 390 ? 25.090 4.071 -23.303 1.00 94.94 390 ARG A N 1
ATOM 3140 C CA . ARG A 1 390 ? 25.526 2.670 -23.167 1.00 94.94 390 ARG A CA 1
ATOM 3141 C C . ARG A 1 390 ? 24.333 1.717 -23.228 1.00 94.94 390 ARG A C 1
ATOM 3143 O O . ARG A 1 390 ? 23.321 1.958 -22.581 1.00 94.94 390 ARG A O 1
ATOM 3150 N N . VAL A 1 391 ? 24.461 0.611 -23.958 1.00 95.31 391 VAL A N 1
ATOM 3151 C CA . VAL A 1 391 ? 23.473 -0.482 -23.950 1.00 95.31 391 VAL A CA 1
ATOM 3152 C C . VAL A 1 391 ? 23.817 -1.474 -22.837 1.00 95.31 391 VAL A C 1
ATOM 3154 O O . VAL A 1 391 ? 24.969 -1.897 -22.723 1.00 95.31 391 VAL A O 1
ATOM 3157 N N . PHE A 1 392 ? 22.823 -1.842 -22.029 1.00 96.44 392 PHE A N 1
ATOM 3158 C CA . PHE A 1 392 ? 22.952 -2.784 -20.908 1.00 96.44 392 PHE A CA 1
ATOM 3159 C C . PHE A 1 392 ? 22.319 -4.153 -21.193 1.00 96.44 392 PHE A C 1
ATOM 3161 O O . PHE A 1 392 ? 22.438 -5.064 -20.382 1.00 96.44 392 PHE A O 1
ATOM 3168 N N . LEU A 1 393 ? 21.680 -4.332 -22.353 1.00 96.44 393 LEU A N 1
ATOM 3169 C CA . LEU A 1 393 ? 21.161 -5.633 -22.777 1.00 96.44 393 LEU A CA 1
ATOM 3170 C C . LEU A 1 393 ? 22.242 -6.532 -23.396 1.00 96.44 393 LEU A C 1
ATOM 3172 O O . LEU A 1 393 ? 23.029 -6.049 -24.219 1.00 96.44 393 LEU A O 1
ATOM 3176 N N . PRO A 1 394 ? 22.212 -7.851 -23.121 1.00 94.81 394 PRO A N 1
ATOM 3177 C CA . PRO A 1 394 ? 23.036 -8.819 -23.834 1.00 94.81 394 PRO A CA 1
ATOM 3178 C C . PRO A 1 394 ? 22.621 -8.891 -25.323 1.00 94.81 394 PRO A C 1
ATOM 3180 O O . PRO A 1 394 ? 21.441 -8.663 -25.634 1.00 94.81 394 PRO A O 1
ATOM 3183 N N . PRO A 1 395 ? 23.550 -9.179 -26.260 1.00 92.44 395 PRO A N 1
ATOM 3184 C CA . PRO A 1 395 ? 23.315 -9.077 -27.708 1.00 92.44 395 PRO A CA 1
ATOM 3185 C C . PRO A 1 395 ? 22.085 -9.836 -28.229 1.00 92.44 395 PRO A C 1
ATOM 3187 O O . PRO A 1 395 ? 21.430 -9.390 -29.169 1.00 92.44 395 PRO A O 1
ATOM 3190 N N . GLU A 1 396 ? 21.727 -10.952 -27.595 1.00 90.88 396 GLU A N 1
ATOM 3191 C CA . GLU A 1 396 ? 20.593 -11.816 -27.939 1.00 90.88 396 GLU A CA 1
ATOM 3192 C C . GLU A 1 396 ? 19.224 -11.152 -27.704 1.00 90.88 396 GLU A C 1
ATOM 3194 O O . GLU A 1 396 ? 18.214 -11.603 -28.248 1.00 90.88 396 GLU A O 1
ATOM 3199 N N . LEU A 1 397 ? 19.168 -10.107 -26.870 1.00 91.19 397 LEU A N 1
ATOM 3200 C CA . LEU A 1 397 ? 17.941 -9.387 -26.509 1.00 91.19 397 LEU A CA 1
ATOM 3201 C C . LEU A 1 397 ? 17.882 -7.957 -27.070 1.00 91.19 397 LEU A C 1
ATOM 3203 O O . LEU A 1 397 ? 16.831 -7.309 -26.980 1.00 91.19 397 LEU A O 1
ATOM 3207 N N . GLN A 1 398 ? 18.972 -7.485 -27.680 1.00 90.75 398 GLN A N 1
ATOM 3208 C CA . GLN A 1 398 ? 19.018 -6.205 -28.382 1.00 90.75 398 GLN A CA 1
ATOM 3209 C C . GLN A 1 398 ? 18.091 -6.214 -29.608 1.00 90.75 398 GLN A C 1
ATOM 3211 O O . GLN A 1 398 ? 17.873 -7.239 -30.259 1.00 90.75 398 GLN A O 1
ATOM 3216 N N . PHE A 1 399 ? 17.506 -5.057 -29.921 1.00 85.62 399 PHE A N 1
ATOM 3217 C CA . PHE A 1 399 ? 16.587 -4.935 -31.049 1.00 85.62 399 PHE A CA 1
ATOM 3218 C C . PHE A 1 399 ? 17.341 -5.015 -32.383 1.00 85.62 399 PHE A C 1
ATOM 3220 O O . PHE A 1 399 ? 18.155 -4.152 -32.704 1.00 85.62 399 PHE A O 1
ATOM 3227 N N . GLN A 1 400 ? 17.023 -6.025 -33.193 1.00 77.25 400 GLN A N 1
ATOM 3228 C CA . GLN A 1 400 ? 17.493 -6.115 -34.572 1.00 77.25 400 GLN A CA 1
ATOM 3229 C C . GLN A 1 400 ? 16.440 -5.519 -35.508 1.00 77.25 400 GLN A C 1
ATOM 3231 O O . GLN A 1 400 ? 15.343 -6.064 -35.658 1.00 77.25 400 GLN A O 1
ATOM 3236 N N . ALA A 1 401 ? 16.779 -4.405 -36.159 1.00 72.19 401 ALA A N 1
ATOM 3237 C CA . ALA A 1 401 ? 15.917 -3.802 -37.166 1.00 72.19 401 ALA A CA 1
ATOM 3238 C C . ALA A 1 401 ? 15.658 -4.801 -38.305 1.00 72.19 401 ALA A C 1
ATOM 3240 O O . ALA A 1 401 ? 16.592 -5.308 -38.934 1.00 72.19 401 ALA A O 1
ATOM 3241 N N . LYS A 1 402 ? 14.380 -5.070 -38.600 1.00 63.81 402 LYS A N 1
ATOM 3242 C CA . LYS A 1 402 ? 13.999 -5.864 -39.773 1.00 63.81 402 LYS A CA 1
ATOM 3243 C C . LYS A 1 402 ? 14.508 -5.139 -41.017 1.00 63.81 402 LYS A C 1
ATOM 3245 O O . LYS A 1 402 ? 14.000 -4.071 -41.348 1.00 63.81 402 LYS A O 1
ATOM 3250 N N . LYS A 1 403 ? 15.494 -5.717 -41.712 1.00 46.78 403 LYS A N 1
ATOM 3251 C CA . LYS A 1 403 ? 15.940 -5.210 -43.015 1.00 46.78 403 LYS A CA 1
ATOM 3252 C C . LYS A 1 403 ? 14.753 -5.242 -43.973 1.00 46.78 403 LYS A C 1
ATOM 3254 O O . LYS A 1 403 ? 14.382 -6.308 -44.459 1.00 46.78 403 LYS A O 1
ATOM 3259 N N . VAL A 1 404 ? 14.170 -4.077 -44.247 1.00 45.91 404 VAL A N 1
ATOM 3260 C CA . VAL A 1 404 ? 13.240 -3.911 -45.363 1.00 45.91 404 VAL A CA 1
ATOM 3261 C C . VAL A 1 404 ? 14.066 -4.099 -46.627 1.00 45.91 404 VAL A C 1
ATOM 3263 O O . VAL A 1 404 ? 14.799 -3.203 -47.043 1.00 45.91 404 VAL A O 1
ATOM 3266 N N . VAL A 1 405 ? 13.992 -5.293 -47.212 1.00 41.75 405 VAL A N 1
ATOM 3267 C CA . VAL A 1 405 ? 14.544 -5.544 -48.542 1.00 41.75 405 VAL A CA 1
ATOM 3268 C C . VAL A 1 405 ? 13.662 -4.780 -49.520 1.00 41.75 405 VAL A C 1
ATOM 3270 O O . VAL A 1 405 ? 12.642 -5.287 -49.978 1.00 41.75 405 VAL A O 1
ATOM 3273 N N . GLN A 1 406 ? 14.040 -3.535 -49.813 1.00 41.47 406 GLN A N 1
ATOM 3274 C CA . GLN A 1 406 ? 13.502 -2.822 -50.960 1.00 41.47 406 GLN A CA 1
ATOM 3275 C C . GLN A 1 406 ? 13.890 -3.618 -52.208 1.00 41.47 406 GLN A C 1
ATOM 3277 O O . GLN A 1 406 ? 15.042 -3.593 -52.645 1.00 41.47 406 GLN A O 1
ATOM 3282 N N . GLN A 1 407 ? 12.925 -4.345 -52.773 1.00 37.34 407 GLN A N 1
ATOM 3283 C CA . GLN A 1 407 ? 13.021 -4.814 -54.146 1.00 37.34 407 GLN A CA 1
ATOM 3284 C C . GLN A 1 407 ? 13.026 -3.576 -55.041 1.00 37.34 407 GLN A C 1
ATOM 3286 O O . GLN A 1 407 ? 11.990 -2.991 -55.340 1.00 37.34 407 GLN A O 1
ATOM 3291 N N . ILE A 1 408 ? 14.225 -3.137 -55.421 1.00 38.88 408 ILE A N 1
ATOM 3292 C CA . ILE A 1 408 ? 14.396 -2.138 -56.469 1.00 38.88 408 ILE A CA 1
ATOM 3293 C C . ILE A 1 408 ? 14.091 -2.848 -57.787 1.00 38.88 408 ILE A C 1
ATOM 3295 O O . ILE A 1 408 ? 14.964 -3.521 -58.344 1.00 38.88 408 ILE A O 1
ATOM 3299 N N . ASP A 1 409 ? 12.862 -2.692 -58.278 1.00 36.84 409 ASP A N 1
ATOM 3300 C CA . ASP A 1 409 ? 12.481 -3.108 -59.625 1.00 36.84 409 ASP A CA 1
ATOM 3301 C C . ASP A 1 409 ? 13.3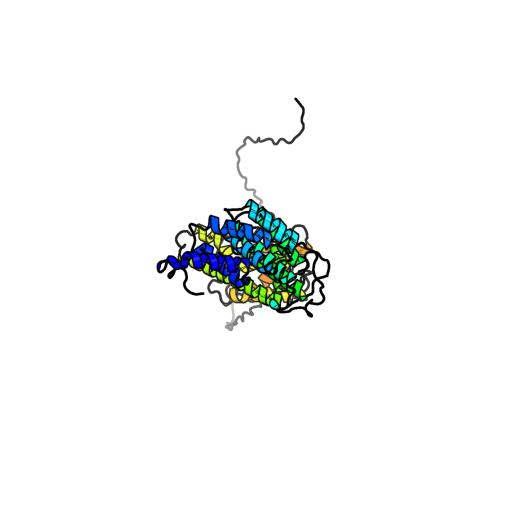50 -2.372 -60.652 1.00 36.84 409 ASP A C 1
ATOM 3303 O O . ASP A 1 409 ? 13.147 -1.204 -60.994 1.00 36.84 409 ASP A O 1
ATOM 3307 N N . ARG A 1 410 ? 14.380 -3.066 -61.146 1.00 36.56 410 ARG A N 1
ATOM 3308 C CA . ARG A 1 410 ? 15.266 -2.549 -62.188 1.00 36.56 410 ARG A CA 1
ATOM 3309 C C . ARG A 1 410 ? 14.568 -2.636 -63.541 1.00 36.56 410 ARG A C 1
ATOM 3311 O O . ARG A 1 410 ? 14.660 -3.650 -64.230 1.00 36.56 410 ARG A O 1
ATOM 3318 N N . ALA A 1 411 ? 13.936 -1.537 -63.946 1.00 38.69 411 ALA A N 1
ATOM 3319 C CA . ALA A 1 411 ? 13.454 -1.359 -65.313 1.00 38.69 411 ALA A CA 1
ATOM 3320 C C . ALA A 1 411 ? 14.588 -1.597 -66.347 1.00 38.69 411 ALA A C 1
ATOM 3322 O O . ALA A 1 411 ? 15.739 -1.207 -66.112 1.00 38.69 411 ALA A O 1
ATOM 3323 N N . PRO A 1 412 ? 14.304 -2.237 -67.499 1.00 38.31 412 PRO A N 1
ATOM 3324 C CA . PRO A 1 412 ? 15.339 -2.676 -68.430 1.00 38.31 412 PRO A CA 1
ATOM 3325 C C . PRO A 1 412 ? 15.951 -1.513 -69.228 1.00 38.31 412 PRO A C 1
ATOM 3327 O O . PRO A 1 412 ? 15.250 -0.719 -69.857 1.00 38.31 412 PRO A O 1
ATOM 3330 N N . LYS A 1 413 ? 17.290 -1.446 -69.269 1.00 36.19 413 LYS A N 1
ATOM 3331 C CA . LYS A 1 413 ? 18.032 -0.466 -70.081 1.00 36.19 413 LYS A CA 1
ATOM 3332 C C . LYS A 1 413 ? 17.805 -0.702 -71.580 1.00 36.19 413 LYS A C 1
ATOM 3334 O O . LYS A 1 413 ? 18.198 -1.742 -72.110 1.00 36.19 413 LYS A O 1
ATOM 3339 N N . LYS A 1 414 ? 17.279 0.302 -72.294 1.00 34.53 414 LYS A N 1
ATOM 3340 C CA . LYS A 1 414 ? 17.363 0.352 -73.764 1.00 34.53 414 LYS A CA 1
ATOM 3341 C C . LYS A 1 414 ? 18.815 0.577 -74.203 1.00 34.53 414 LYS A C 1
ATOM 3343 O O . LYS A 1 414 ? 19.529 1.414 -73.660 1.00 34.53 414 LYS A O 1
ATOM 3348 N N . ARG A 1 415 ? 19.225 -0.193 -75.209 1.00 32.34 415 ARG A N 1
ATOM 3349 C CA . ARG A 1 415 ? 20.554 -0.217 -75.836 1.00 32.34 415 ARG A CA 1
ATOM 3350 C C . ARG A 1 415 ? 20.537 0.666 -77.085 1.00 32.34 415 ARG A C 1
ATOM 3352 O O . ARG A 1 415 ? 19.678 0.453 -77.932 1.00 32.34 415 ARG A O 1
ATOM 3359 N N . ASN A 1 416 ? 21.502 1.576 -77.231 1.00 31.67 416 ASN A N 1
ATOM 3360 C CA . ASN A 1 416 ? 21.735 2.324 -78.476 1.00 31.67 416 ASN A CA 1
ATOM 3361 C C . ASN A 1 416 ? 23.208 2.206 -78.918 1.00 31.67 416 ASN A C 1
ATOM 3363 O O . ASN A 1 416 ? 24.081 1.947 -78.091 1.00 31.67 416 ASN A O 1
ATOM 3367 N N . ARG A 1 417 ? 23.466 2.304 -80.230 1.00 31.95 417 ARG A N 1
ATOM 3368 C CA . ARG A 1 417 ? 24.758 2.010 -80.887 1.00 31.95 417 ARG A CA 1
ATOM 3369 C C . ARG A 1 417 ? 25.484 3.292 -81.349 1.00 31.95 417 ARG A C 1
ATOM 3371 O O . ARG A 1 417 ? 24.848 4.109 -81.992 1.00 31.95 417 ARG A O 1
ATOM 3378 N N . GLY A 1 418 ? 26.798 3.363 -81.089 1.00 29.28 418 GLY A N 1
ATOM 3379 C CA . GLY A 1 418 ? 27.893 3.882 -81.949 1.00 29.28 418 GLY A CA 1
ATOM 3380 C C . GLY A 1 418 ? 27.864 5.290 -82.595 1.00 29.28 418 GLY A C 1
ATOM 3381 O O . GLY A 1 418 ? 27.126 5.469 -83.553 1.00 29.28 418 GLY A O 1
ATOM 3382 N N . VAL A 1 419 ? 28.760 6.198 -82.134 1.00 32.25 419 VAL A N 1
ATOM 3383 C CA . VAL A 1 419 ? 30.063 6.615 -82.774 1.00 32.25 419 VAL A CA 1
ATOM 3384 C C . VAL A 1 419 ? 30.008 7.160 -84.235 1.00 32.25 419 VAL A C 1
ATOM 3386 O O . VAL A 1 419 ? 29.305 6.535 -85.028 1.00 32.25 419 VAL A O 1
ATOM 3389 N N . PRO A 1 420 ? 30.744 8.239 -84.660 1.00 40.34 420 PRO A N 1
ATOM 3390 C CA . PRO A 1 420 ? 32.136 8.603 -84.282 1.00 40.34 420 PRO A CA 1
ATOM 3391 C C . PRO A 1 420 ? 32.509 10.093 -84.006 1.00 40.34 420 PRO A C 1
ATOM 3393 O O . PRO A 1 420 ? 31.684 11.001 -84.055 1.00 40.34 420 PRO A O 1
ATOM 3396 N N . ASP A 1 421 ? 33.810 10.260 -83.721 1.00 29.77 421 ASP A N 1
ATOM 3397 C CA . ASP A 1 421 ? 34.638 11.403 -83.282 1.00 29.77 421 ASP A CA 1
ATOM 3398 C C . ASP A 1 421 ? 34.670 12.708 -84.106 1.00 29.77 421 ASP A C 1
ATOM 3400 O O . ASP A 1 421 ? 34.493 12.708 -85.327 1.00 29.77 421 ASP A O 1
ATOM 3404 N N . ARG A 1 422 ? 35.105 13.792 -83.427 1.00 31.80 422 ARG A N 1
ATOM 3405 C CA . ARG A 1 422 ? 36.052 14.815 -83.932 1.00 31.80 422 ARG A CA 1
ATOM 3406 C C . ARG A 1 422 ? 36.965 15.338 -82.805 1.00 31.80 422 ARG A C 1
ATOM 3408 O O . ARG A 1 422 ? 36.548 15.386 -81.653 1.00 31.80 422 ARG A O 1
ATOM 3415 N N . GLU A 1 423 ? 38.193 15.709 -83.168 1.00 28.09 423 GLU A N 1
ATOM 3416 C CA . GLU A 1 423 ? 39.326 16.038 -82.279 1.00 28.09 423 GLU A CA 1
ATOM 3417 C C . GLU A 1 423 ? 39.460 17.542 -81.921 1.00 28.09 423 GLU A C 1
ATOM 3419 O O . GLU A 1 423 ? 38.771 18.386 -82.496 1.00 28.09 423 GLU A O 1
ATOM 3424 N N . ASN A 1 424 ? 40.472 17.831 -81.078 1.00 29.81 424 ASN A N 1
ATOM 3425 C CA . ASN A 1 424 ? 41.193 19.105 -80.859 1.00 29.81 424 ASN A CA 1
ATOM 3426 C C . ASN A 1 424 ? 40.539 20.184 -79.957 1.00 29.81 424 ASN A C 1
ATOM 3428 O O . ASN A 1 424 ? 39.337 20.409 -80.031 1.00 29.81 424 ASN A O 1
ATOM 3432 N N . THR A 1 425 ? 41.263 20.934 -79.101 1.00 28.86 425 THR A N 1
ATOM 3433 C CA . THR A 1 425 ? 42.699 20.954 -78.673 1.00 28.86 425 THR A CA 1
ATOM 3434 C C . THR A 1 425 ? 42.872 21.907 -77.460 1.00 28.86 425 THR A C 1
ATOM 3436 O O . THR A 1 425 ? 41.986 22.729 -77.236 1.00 28.86 425 THR A O 1
ATOM 3439 N N . ASN A 1 426 ? 44.056 21.891 -76.815 1.00 32.38 426 ASN A N 1
ATOM 3440 C CA . ASN A 1 426 ? 44.629 22.899 -75.885 1.00 32.38 426 ASN A CA 1
ATOM 3441 C C . ASN A 1 426 ? 44.111 22.919 -74.422 1.00 32.38 426 ASN A C 1
ATOM 3443 O O . ASN A 1 426 ? 42.914 22.793 -74.193 1.00 32.38 426 ASN A O 1
ATOM 3447 N N . ASP A 1 427 ? 44.919 23.240 -73.399 1.00 33.31 427 ASP A N 1
ATOM 3448 C CA . ASP A 1 427 ? 46.349 22.944 -73.149 1.00 33.31 427 ASP A CA 1
ATOM 3449 C C . ASP A 1 427 ? 46.734 23.321 -71.692 1.00 33.31 427 ASP A C 1
ATOM 3451 O O . ASP A 1 427 ? 46.204 24.293 -71.163 1.00 33.31 427 ASP A O 1
ATOM 3455 N N . VAL A 1 428 ? 47.721 22.606 -71.128 1.00 31.25 428 VAL A N 1
ATOM 3456 C CA . VAL A 1 428 ? 48.633 22.985 -70.011 1.00 31.25 428 VAL A CA 1
ATOM 3457 C C . VAL A 1 428 ? 48.085 23.219 -68.573 1.00 31.25 428 VAL A C 1
ATOM 3459 O O . VAL A 1 428 ? 47.149 23.968 -68.316 1.00 31.25 428 VAL A O 1
ATOM 3462 N N . GLU A 1 429 ? 48.775 22.575 -67.615 1.00 31.27 429 GLU A N 1
ATOM 3463 C CA . GLU A 1 429 ? 48.618 22.627 -66.145 1.00 31.27 429 GLU A CA 1
ATOM 3464 C C . GLU A 1 429 ? 49.528 23.722 -65.480 1.00 31.27 429 GLU A C 1
ATOM 3466 O O . GLU A 1 429 ? 49.704 24.787 -66.067 1.00 31.27 429 GLU A O 1
ATOM 3471 N N . PRO A 1 430 ? 50.087 23.565 -64.255 1.00 45.84 430 PRO A N 1
ATOM 3472 C CA . PRO A 1 430 ? 49.527 24.087 -63.002 1.00 45.84 430 PRO A CA 1
ATOM 3473 C C . PRO A 1 430 ? 50.442 25.112 -62.284 1.00 45.84 430 PRO A C 1
ATOM 3475 O O . PRO A 1 430 ? 51.624 25.241 -62.601 1.00 45.84 430 PRO A O 1
ATOM 3478 N N . SER A 1 431 ? 49.946 25.784 -61.236 1.00 30.25 431 SER A N 1
ATOM 3479 C CA . SER A 1 431 ? 50.808 26.490 -60.265 1.00 30.25 431 SER A CA 1
ATOM 3480 C C . SER A 1 431 ? 50.159 26.672 -58.883 1.00 30.25 431 SER A C 1
ATOM 3482 O O . SER A 1 431 ? 48.960 26.460 -58.700 1.00 30.25 431 SER A O 1
ATOM 3484 N N . GLU A 1 432 ? 51.001 26.949 -57.884 1.00 34.72 432 GLU A N 1
ATOM 3485 C CA . GLU A 1 432 ? 50.783 26.609 -56.472 1.00 34.72 432 GLU A CA 1
ATOM 3486 C C . GLU A 1 432 ? 50.263 27.760 -55.584 1.00 34.72 432 GLU A C 1
ATOM 3488 O O . GLU A 1 432 ? 50.422 28.936 -55.891 1.00 34.72 432 GLU A O 1
ATOM 3493 N N . ALA A 1 433 ? 49.695 27.357 -54.440 1.00 34.38 433 ALA A N 1
ATOM 3494 C CA . ALA A 1 433 ? 49.701 28.001 -53.117 1.00 34.38 433 ALA A CA 1
ATOM 3495 C C . ALA A 1 433 ? 49.662 29.544 -52.965 1.00 34.38 433 ALA A C 1
ATOM 3497 O O . ALA A 1 433 ? 50.620 30.258 -53.251 1.00 34.38 433 ALA A O 1
ATOM 3498 N N . SER A 1 434 ? 48.663 30.013 -52.205 1.00 31.12 434 SER A N 1
ATOM 3499 C CA . SER A 1 434 ? 48.876 31.088 -51.223 1.00 31.12 434 SER A CA 1
ATOM 3500 C C . SER A 1 434 ? 47.969 30.917 -50.001 1.00 31.12 434 SER A C 1
ATOM 3502 O O . SER A 1 434 ? 46.744 30.929 -50.137 1.00 31.12 434 SER A O 1
ATOM 3504 N N . ASP A 1 435 ? 48.557 30.822 -48.808 1.00 36.59 435 ASP A N 1
ATOM 3505 C CA . ASP A 1 435 ? 47.846 31.082 -47.552 1.00 36.59 435 ASP A CA 1
ATOM 3506 C C . ASP A 1 435 ? 47.311 32.520 -47.533 1.00 36.59 435 ASP A C 1
ATOM 3508 O O . ASP A 1 435 ? 47.965 33.447 -48.019 1.00 36.59 435 ASP A O 1
ATOM 3512 N N . THR A 1 436 ? 46.164 32.757 -46.891 1.00 31.53 436 THR A N 1
ATOM 3513 C CA . THR A 1 436 ? 45.864 34.100 -46.371 1.00 31.53 436 THR A CA 1
ATOM 3514 C C . THR A 1 436 ? 44.998 34.039 -45.119 1.00 31.53 436 THR A C 1
ATOM 3516 O O . THR A 1 436 ? 43.888 33.509 -45.118 1.00 31.53 436 THR A O 1
ATOM 3519 N N . GLN A 1 437 ? 45.522 34.614 -44.039 1.00 29.08 437 GLN A N 1
ATOM 3520 C CA . GLN A 1 437 ? 44.800 34.861 -42.794 1.00 29.08 437 GLN A CA 1
ATOM 3521 C C . GLN A 1 437 ? 43.660 35.864 -43.025 1.00 29.08 437 GLN A C 1
ATOM 3523 O O . GLN A 1 437 ? 43.809 36.804 -43.805 1.00 29.08 437 GLN A O 1
ATOM 3528 N N . ILE A 1 438 ? 42.573 35.746 -42.260 1.00 33.88 438 ILE A N 1
ATOM 3529 C CA . ILE A 1 438 ? 41.615 36.845 -42.077 1.00 33.88 438 ILE A CA 1
ATOM 3530 C C . ILE A 1 438 ? 41.784 37.384 -40.655 1.00 33.88 438 ILE A C 1
ATOM 3532 O O . ILE A 1 438 ? 41.538 36.678 -39.678 1.00 33.88 438 ILE A O 1
ATOM 3536 N N . MET A 1 439 ? 42.231 38.637 -40.551 1.00 29.84 439 MET A N 1
ATOM 3537 C CA . MET A 1 439 ? 42.316 39.372 -39.287 1.00 29.84 439 MET A CA 1
ATOM 3538 C C . MET A 1 439 ? 40.937 39.852 -38.820 1.00 29.84 439 MET A C 1
ATOM 3540 O O . MET A 1 439 ? 40.125 40.315 -39.619 1.00 29.84 439 MET A O 1
ATOM 3544 N N . LEU A 1 440 ? 40.735 39.848 -37.502 1.00 37.75 440 LEU A N 1
ATOM 3545 C CA . LEU A 1 440 ? 39.699 40.620 -36.813 1.00 37.75 440 LEU A CA 1
ATOM 3546 C C . LEU A 1 440 ? 40.332 41.899 -36.222 1.00 37.75 440 LEU A C 1
ATOM 3548 O O . LEU A 1 440 ? 41.370 41.785 -35.566 1.00 37.75 440 LEU A O 1
ATOM 3552 N N . PRO A 1 441 ? 39.755 43.100 -36.417 1.00 34.31 441 PRO A N 1
ATOM 3553 C CA . PRO A 1 441 ? 40.198 44.316 -35.723 1.00 34.31 441 PRO A CA 1
ATOM 3554 C C . PRO A 1 441 ? 39.687 44.399 -34.268 1.00 34.31 441 PRO A C 1
ATOM 3556 O O . PRO A 1 441 ? 38.585 43.938 -33.977 1.00 34.31 441 PRO A O 1
ATOM 3559 N N . GLY A 1 442 ? 40.467 45.028 -33.372 1.00 33.16 442 GLY A N 1
ATOM 3560 C CA . GLY A 1 442 ? 40.038 45.426 -32.011 1.00 33.16 442 GLY A CA 1
ATOM 3561 C C . GLY A 1 442 ? 39.033 46.598 -32.012 1.00 33.16 442 GLY A C 1
ATOM 3562 O O . GLY A 1 442 ? 38.589 47.016 -33.077 1.00 33.16 442 GLY A O 1
ATOM 3563 N N . LEU A 1 443 ? 38.631 47.216 -30.892 1.00 32.75 443 LEU A N 1
ATOM 3564 C CA . LEU A 1 443 ? 39.227 47.374 -29.545 1.00 32.75 443 LEU A CA 1
ATOM 3565 C C . LEU A 1 443 ? 38.075 47.603 -28.501 1.00 32.75 443 LEU A C 1
ATOM 3567 O O . LEU A 1 443 ? 36.953 47.872 -28.923 1.00 32.75 443 LEU A O 1
ATOM 3571 N N . GLU A 1 444 ? 38.207 47.548 -27.161 1.00 30.78 444 GLU A N 1
ATOM 3572 C CA . GLU A 1 444 ? 39.392 47.358 -26.296 1.00 30.78 444 GLU A CA 1
ATOM 3573 C C . GLU A 1 444 ? 39.124 46.562 -24.975 1.00 30.78 444 GLU A C 1
ATOM 3575 O O . GLU A 1 444 ? 38.922 45.352 -25.033 1.00 30.78 444 GLU A O 1
ATOM 3580 N N . HIS A 1 445 ? 39.170 47.201 -23.790 1.00 32.53 445 HIS A N 1
ATOM 3581 C CA . HIS A 1 445 ? 39.405 46.612 -22.452 1.00 32.53 445 HIS A CA 1
ATOM 3582 C C . HIS A 1 445 ? 38.496 47.184 -21.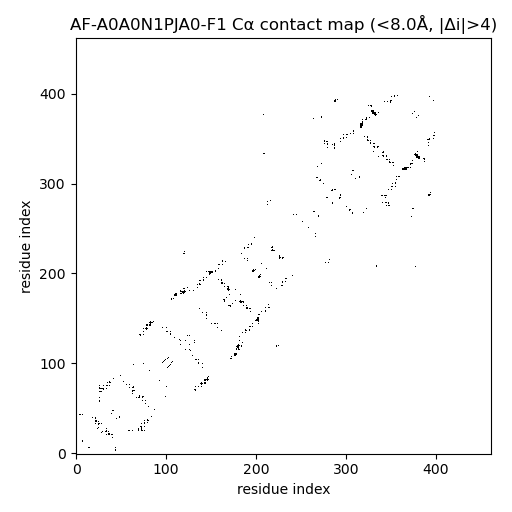306 1.00 32.53 445 HIS A C 1
ATOM 3584 O O . HIS A 1 445 ? 37.696 48.079 -21.580 1.00 32.53 445 HIS A O 1
ATOM 3590 N N . PRO A 1 446 ? 38.539 46.625 -20.061 1.00 44.00 446 PRO A N 1
ATOM 3591 C CA . PRO A 1 446 ? 37.441 46.632 -19.065 1.00 44.00 446 PRO A CA 1
ATOM 3592 C C . PRO A 1 446 ? 37.735 47.577 -17.852 1.00 44.00 446 PRO A C 1
ATOM 3594 O O . PRO A 1 446 ? 38.469 48.535 -18.101 1.00 44.00 446 PRO A O 1
ATOM 3597 N N . PRO A 1 447 ? 37.211 47.448 -16.593 1.00 40.97 447 PRO A N 1
ATOM 3598 C CA . PRO A 1 447 ? 37.027 46.273 -15.692 1.00 40.97 447 PRO A CA 1
ATOM 3599 C C . PRO A 1 447 ? 35.534 46.144 -15.219 1.00 40.97 447 PRO A C 1
ATOM 3601 O O . PRO A 1 447 ? 34.671 46.663 -15.918 1.00 40.97 447 PRO A O 1
ATOM 3604 N N . GLU A 1 448 ? 35.058 45.430 -14.182 1.00 30.48 448 GLU A N 1
ATOM 3605 C CA . GLU A 1 448 ? 35.609 44.906 -12.913 1.00 30.48 448 GLU A CA 1
ATOM 3606 C C . GLU A 1 448 ? 34.944 43.577 -12.490 1.00 30.48 448 GLU A C 1
ATOM 3608 O O . GLU A 1 448 ? 33.774 43.316 -12.773 1.00 30.48 448 GLU A O 1
ATOM 3613 N N . THR A 1 449 ? 35.700 42.761 -11.756 1.00 34.84 449 THR A N 1
ATOM 3614 C CA . THR A 1 449 ? 35.211 41.684 -10.881 1.00 34.84 449 THR A CA 1
ATOM 3615 C C . THR A 1 449 ? 35.407 42.118 -9.435 1.00 34.84 449 THR A C 1
ATOM 3617 O O . THR A 1 449 ? 36.447 42.705 -9.173 1.00 34.84 449 THR A O 1
ATOM 3620 N N . ASP A 1 450 ? 34.491 41.771 -8.526 1.00 30.73 450 ASP A N 1
ATOM 3621 C CA . ASP A 1 450 ? 34.812 41.385 -7.137 1.00 30.73 450 ASP A CA 1
ATOM 3622 C C . ASP A 1 450 ? 33.546 40.929 -6.390 1.00 30.73 450 ASP A C 1
ATOM 3624 O O . ASP A 1 450 ? 32.604 41.698 -6.212 1.00 30.73 450 ASP A O 1
ATOM 3628 N N . LEU A 1 451 ? 33.536 39.674 -5.929 1.00 32.97 451 LEU A N 1
ATOM 3629 C CA . LEU A 1 451 ? 32.684 39.189 -4.836 1.00 32.97 451 LEU A CA 1
ATOM 3630 C C . LEU A 1 451 ? 33.437 38.077 -4.091 1.00 32.97 451 LEU A C 1
ATOM 3632 O O . LEU A 1 451 ? 33.475 36.933 -4.541 1.00 32.97 451 LEU A O 1
ATOM 3636 N N . ASP A 1 452 ? 34.033 38.444 -2.957 1.00 33.34 452 ASP A N 1
ATOM 3637 C CA . ASP A 1 452 ? 34.739 37.541 -2.044 1.00 33.34 452 ASP A CA 1
ATOM 3638 C C . ASP A 1 452 ? 33.816 36.486 -1.407 1.00 33.34 452 ASP A C 1
ATOM 3640 O O . ASP A 1 452 ? 32.721 36.789 -0.919 1.00 33.34 452 ASP A O 1
ATOM 3644 N N . GLU A 1 453 ? 34.322 35.256 -1.289 1.00 38.66 453 GLU A N 1
ATOM 3645 C CA . GLU A 1 453 ? 33.886 34.319 -0.248 1.00 38.66 453 GLU A CA 1
ATOM 3646 C C . GLU A 1 453 ? 34.546 34.664 1.097 1.00 38.66 453 GLU A C 1
ATOM 3648 O O . GLU A 1 453 ? 35.709 35.069 1.141 1.00 38.66 453 GLU A O 1
ATOM 3653 N N . PRO A 1 454 ? 33.878 34.351 2.221 1.00 35.47 454 PRO A N 1
ATOM 3654 C CA . PRO A 1 454 ? 34.640 33.908 3.386 1.00 35.47 454 PRO A CA 1
ATOM 3655 C C . PRO A 1 454 ? 34.080 32.642 4.059 1.00 35.47 454 PRO A C 1
ATOM 3657 O O . PRO A 1 454 ? 32.905 32.550 4.417 1.00 35.47 454 PRO A O 1
ATOM 3660 N N . GLN A 1 455 ? 34.981 31.699 4.356 1.00 31.72 455 GLN A N 1
ATOM 3661 C CA . GLN A 1 455 ? 34.813 30.687 5.411 1.00 31.72 455 GLN A CA 1
ATOM 3662 C C . GLN A 1 455 ? 35.884 30.894 6.534 1.00 31.72 455 GLN A C 1
ATOM 3664 O O . GLN A 1 455 ? 36.525 31.941 6.562 1.00 31.72 455 GLN A O 1
ATOM 3669 N N . PRO A 1 456 ? 36.043 30.030 7.565 1.00 50.47 456 PRO A N 1
ATOM 3670 C CA . PRO A 1 456 ? 35.460 30.327 8.880 1.00 50.47 456 PRO A CA 1
ATOM 3671 C C . PRO A 1 456 ? 36.446 30.206 10.072 1.00 50.47 456 PRO A C 1
ATOM 3673 O O . PRO A 1 456 ? 37.447 29.500 9.958 1.00 50.47 456 PRO A O 1
ATOM 3676 N N . LYS A 1 457 ? 36.096 30.744 11.267 1.00 32.75 457 LYS A N 1
ATOM 3677 C CA . LYS A 1 457 ? 36.141 30.044 12.596 1.00 32.75 457 LYS A CA 1
ATOM 3678 C C . LYS A 1 457 ? 36.118 30.947 13.855 1.00 32.75 457 LYS A C 1
ATOM 3680 O O . LYS A 1 457 ? 36.838 31.928 13.938 1.00 32.75 457 LYS A O 1
ATOM 3685 N N . ARG A 1 458 ? 35.458 30.395 14.893 1.00 32.81 458 ARG A N 1
ATOM 3686 C CA . ARG A 1 458 ? 35.742 30.453 16.357 1.00 32.81 458 ARG A CA 1
ATOM 3687 C C . ARG A 1 458 ? 35.545 31.758 17.163 1.00 32.81 458 ARG A C 1
ATOM 3689 O O . ARG A 1 458 ? 36.427 32.593 17.244 1.00 32.81 458 ARG A O 1
ATOM 3696 N N . ALA A 1 459 ? 34.432 31.760 17.907 1.00 37.28 459 ALA A N 1
ATOM 3697 C CA . ALA A 1 459 ? 34.326 31.804 19.380 1.00 37.28 459 ALA A CA 1
ATOM 3698 C C . ALA A 1 459 ? 35.274 32.683 20.228 1.00 37.28 459 ALA A C 1
ATOM 3700 O O . ALA A 1 459 ? 36.472 32.413 20.276 1.00 37.28 459 ALA A O 1
ATOM 3701 N N . LEU A 1 460 ? 34.674 33.521 21.090 1.00 33.56 460 LEU A N 1
ATOM 3702 C CA . LEU A 1 460 ? 34.838 33.474 22.558 1.00 33.56 460 LEU A CA 1
ATOM 3703 C C . LEU A 1 460 ? 33.727 34.279 23.280 1.00 33.56 460 LEU A C 1
ATOM 3705 O O . LEU A 1 460 ? 32.854 34.833 22.617 1.00 33.56 460 LEU A O 1
ATOM 3709 N N . SER A 1 461 ? 33.740 34.211 24.615 1.00 35.16 461 SER A N 1
ATOM 3710 C CA . SER A 1 461 ? 32.836 34.803 25.624 1.00 35.16 461 SER A CA 1
ATOM 3711 C C . SER A 1 461 ? 32.741 36.352 25.553 1.00 35.16 461 SER A C 1
ATOM 3713 O O . SER A 1 461 ? 33.505 36.964 24.810 1.00 35.16 461 SER A O 1
ATOM 3715 N N . ASP A 1 462 ? 31.802 37.058 26.201 1.00 37.41 462 ASP A N 1
ATOM 3716 C CA . ASP A 1 462 ? 31.178 36.884 27.537 1.00 37.41 462 ASP A CA 1
ATOM 3717 C C . ASP A 1 462 ? 29.641 37.047 27.576 1.00 37.41 462 ASP A C 1
ATOM 3719 O O . ASP A 1 462 ? 29.088 37.784 26.727 1.00 37.41 462 ASP A O 1
#